Protein AF-0000000067928425 (afdb_homodimer)

Structure (mmCIF, N/CA/C/O backbone):
data_AF-0000000067928425-model_v1
#
loop_
_entity.id
_entity.type
_entity.pdbx_description
1 polymer 'Xylose isomerase domain protein TIM barrel'
#
loop_
_atom_site.group_PDB
_atom_site.id
_atom_site.type_symbol
_atom_site.label_atom_id
_atom_site.label_alt_id
_atom_site.label_comp_id
_atom_site.label_asym_id
_atom_site.label_entity_id
_atom_site.label_seq_id
_atom_site.pdbx_PDB_ins_code
_atom_site.Cartn_x
_atom_site.Cartn_y
_atom_site.Cartn_z
_atom_site.occupancy
_atom_site.B_iso_or_equiv
_atom_site.auth_seq_id
_atom_site.auth_comp_id
_atom_site.auth_asym_id
_atom_site.auth_atom_id
_atom_site.pdbx_PDB_model_num
ATOM 1 N N . MET A 1 1 ? -8.104 3.002 0.097 1 90.16 1 MET A N 1
ATOM 2 C CA . MET A 1 1 ? -8.669 2.317 -1.062 1 90.16 1 MET A CA 1
ATOM 3 C C . MET A 1 1 ? -7.613 1.465 -1.759 1 90.16 1 MET A C 1
ATOM 5 O O . MET A 1 1 ? -6.471 1.898 -1.926 1 90.16 1 MET A O 1
ATOM 9 N N . MET A 1 2 ? -8.044 0.299 -2.191 1 93.95 2 MET A N 1
ATOM 10 C CA . MET A 1 2 ? -7.147 -0.659 -2.833 1 93.95 2 MET A CA 1
ATOM 11 C C . MET A 1 2 ? -6.767 -0.194 -4.234 1 93.95 2 MET A C 1
ATOM 13 O O . MET A 1 2 ? -7.582 0.407 -4.936 1 93.95 2 MET A O 1
ATOM 17 N N . GLN A 1 3 ? -5.525 -0.507 -4.611 1 94.15 3 GLN A N 1
ATOM 18 C CA . GLN A 1 3 ? -5.036 -0.247 -5.961 1 94.15 3 GLN A CA 1
ATOM 19 C C . GLN A 1 3 ? -5.323 -1.426 -6.886 1 94.15 3 GLN A C 1
ATOM 21 O O . GLN A 1 3 ? -5.12 -2.582 -6.509 1 94.15 3 GLN A O 1
ATOM 26 N N . ALA A 1 4 ? -5.774 -1.086 -8.019 1 97.13 4 ALA A N 1
ATOM 27 C CA . ALA A 1 4 ? -5.998 -2.14 -9.005 1 97.13 4 ALA A CA 1
ATOM 28 C C . ALA A 1 4 ? -4.764 -2.343 -9.88 1 97.13 4 ALA A C 1
ATOM 30 O O . ALA A 1 4 ? -4.205 -1.38 -10.409 1 97.13 4 ALA A O 1
ATOM 31 N N . GLY A 1 5 ? -4.303 -3.525 -9.959 1 98.22 5 GLY A N 1
ATOM 32 C CA . GLY A 1 5 ? -3.18 -3.907 -10.801 1 98.22 5 GLY A CA 1
ATOM 33 C C . GLY A 1 5 ? -3.453 -5.145 -11.634 1 98.22 5 GLY A C 1
ATOM 34 O O . GLY A 1 5 ? -4.552 -5.702 -11.586 1 98.22 5 GLY A O 1
ATOM 35 N N . ILE A 1 6 ? -2.455 -5.503 -12.437 1 98.47 6 ILE A N 1
ATOM 36 C CA . ILE A 1 6 ? -2.637 -6.631 -13.344 1 98.47 6 ILE A CA 1
ATOM 37 C C . ILE A 1 6 ? -1.291 -7.301 -13.61 1 98.47 6 ILE A C 1
ATOM 39 O O . ILE A 1 6 ? -0.239 -6.675 -13.463 1 98.47 6 ILE A O 1
ATOM 43 N N . PHE A 1 7 ? -1.403 -8.548 -14.002 1 97.41 7 PHE A N 1
ATOM 44 C CA . PHE A 1 7 ? -0.237 -9.329 -14.398 1 97.41 7 PHE A CA 1
ATOM 45 C C . PHE A 1 7 ? 0.267 -8.893 -15.769 1 97.41 7 PHE A C 1
ATOM 47 O O . PHE A 1 7 ? -0.505 -8.827 -16.728 1 97.41 7 PHE A O 1
ATOM 54 N N . THR A 1 8 ? 1.579 -8.622 -15.877 1 97.36 8 THR A N 1
ATOM 55 C CA . THR A 1 8 ? 2.129 -8.161 -17.147 1 97.36 8 THR A CA 1
ATOM 56 C C . THR A 1 8 ? 2.146 -9.292 -18.171 1 97.36 8 THR A C 1
ATOM 58 O O . THR A 1 8 ? 2.179 -9.042 -19.378 1 97.36 8 THR A O 1
ATOM 61 N N . GLY A 1 9 ? 2.106 -10.513 -17.695 1 95.1 9 GLY A N 1
ATOM 62 C CA . GLY A 1 9 ? 2.228 -11.674 -18.563 1 95.1 9 GLY A CA 1
ATOM 63 C C . GLY A 1 9 ? 1.07 -11.817 -19.533 1 95.1 9 GLY A C 1
ATOM 64 O O . GLY A 1 9 ? 1.146 -12.593 -20.488 1 95.1 9 GLY A O 1
ATOM 65 N N . TYR A 1 10 ? 0.026 -11.063 -19.372 1 95.86 10 TYR A N 1
ATOM 66 C CA . TYR A 1 10 ? -1.134 -11.153 -20.252 1 95.86 10 TYR A CA 1
ATOM 67 C C . TYR A 1 10 ? -0.971 -10.242 -21.463 1 95.86 10 TYR A C 1
ATOM 69 O O . TYR A 1 10 ? -1.833 -10.212 -22.345 1 95.86 10 TYR A O 1
ATOM 77 N N . PHE A 1 11 ? 0.122 -9.518 -21.491 1 95.91 11 PHE A N 1
ATOM 78 C CA . PHE A 1 11 ? 0.451 -8.591 -22.568 1 95.91 11 PHE A CA 1
ATOM 79 C C . PHE A 1 11 ? 1.741 -9.006 -23.264 1 95.91 11 PHE A C 1
ATOM 81 O O . PHE A 1 11 ? 2.827 -8.559 -22.889 1 95.91 11 PHE A O 1
ATOM 88 N N . PRO A 1 12 ? 1.598 -9.82 -24.306 1 92.58 12 PRO A N 1
ATOM 89 C CA . PRO A 1 12 ? 2.769 -10.418 -24.951 1 92.58 12 PRO A CA 1
ATOM 90 C C . PRO A 1 12 ? 3.47 -9.456 -25.908 1 92.58 12 PRO A C 1
ATOM 92 O O . PRO A 1 12 ? 3.547 -9.722 -27.11 1 92.58 12 PRO A O 1
ATOM 95 N N . TYR A 1 13 ? 3.979 -8.395 -25.408 1 96.59 13 TYR A N 1
ATOM 96 C CA . TYR A 1 13 ? 4.624 -7.357 -26.204 1 96.59 13 TYR A CA 1
ATOM 97 C C . TYR A 1 13 ? 6.006 -7.027 -25.653 1 96.59 13 TYR A C 1
ATOM 99 O O . TYR A 1 13 ? 6.518 -7.733 -24.782 1 96.59 13 TYR A O 1
ATOM 107 N N . GLY A 1 14 ? 6.578 -6.082 -26.278 1 97.68 14 GLY A N 1
ATOM 108 C CA . GLY A 1 14 ? 7.791 -5.521 -25.704 1 97.68 14 GLY A CA 1
ATOM 109 C C . GLY A 1 14 ? 7.538 -4.726 -24.437 1 97.68 14 GLY A C 1
ATOM 110 O O . GLY A 1 14 ? 6.391 -4.418 -24.109 1 97.68 14 GLY A O 1
ATOM 111 N N . LEU A 1 15 ? 8.667 -4.478 -23.786 1 98.24 15 LEU A N 1
ATOM 112 C CA . LEU A 1 15 ? 8.639 -3.866 -22.462 1 98.24 15 LEU A CA 1
ATOM 113 C C . LEU A 1 15 ? 7.825 -2.577 -22.476 1 98.24 15 LEU A C 1
ATOM 115 O O . LEU A 1 15 ? 6.832 -2.457 -21.755 1 98.24 15 LEU A O 1
ATOM 119 N N . GLU A 1 16 ? 8.139 -1.606 -23.302 1 98.45 16 GLU A N 1
ATOM 120 C CA . GLU A 1 16 ? 7.49 -0.298 -23.317 1 98.45 16 GLU A CA 1
ATOM 121 C C . GLU A 1 16 ? 6.032 -0.41 -23.752 1 98.45 16 GLU A C 1
ATOM 123 O O . GLU A 1 16 ? 5.155 0.24 -23.178 1 98.45 16 GLU A O 1
ATOM 128 N N . GLU A 1 17 ? 5.75 -1.211 -24.765 1 98.56 17 GLU A N 1
ATOM 129 C CA . GLU A 1 17 ? 4.381 -1.399 -25.236 1 98.56 17 GLU A CA 1
ATOM 130 C C . GLU A 1 17 ? 3.5 -2.002 -24.146 1 98.56 17 GLU A C 1
ATOM 132 O O . GLU A 1 17 ? 2.35 -1.593 -23.973 1 98.56 17 GLU A O 1
ATOM 137 N N . THR A 1 18 ? 4.037 -2.945 -23.432 1 98.23 18 THR A N 1
ATOM 138 C CA . THR A 1 18 ? 3.313 -3.553 -22.321 1 98.23 18 THR A CA 1
ATOM 139 C C . THR A 1 18 ? 2.933 -2.501 -21.283 1 98.23 18 THR A C 1
ATOM 141 O O . THR A 1 18 ? 1.773 -2.413 -20.877 1 98.23 18 THR A O 1
ATOM 144 N N . ALA A 1 19 ? 3.896 -1.646 -20.899 1 98.45 19 ALA A N 1
ATOM 145 C CA . ALA A 1 19 ? 3.654 -0.608 -19.901 1 98.45 19 ALA A CA 1
ATOM 146 C C . ALA A 1 19 ? 2.596 0.381 -20.383 1 98.45 19 ALA A C 1
ATOM 148 O O . ALA A 1 19 ? 1.679 0.731 -19.636 1 98.45 19 ALA A O 1
ATOM 149 N N . LYS A 1 20 ? 2.687 0.758 -21.639 1 98.17 20 LYS A N 1
ATOM 150 C CA . LYS A 1 20 ? 1.758 1.726 -22.215 1 98.17 20 LYS A CA 1
ATOM 151 C C . LYS A 1 20 ? 0.337 1.173 -22.246 1 98.17 20 LYS A C 1
ATOM 153 O O . LYS A 1 20 ? -0.615 1.872 -21.893 1 98.17 20 LYS A O 1
ATOM 158 N N . LYS A 1 21 ? 0.227 -0.048 -22.638 1 98.01 21 LYS A N 1
ATOM 159 C CA . LYS A 1 21 ? -1.092 -0.663 -22.744 1 98.01 21 LYS A CA 1
ATOM 160 C C . LYS A 1 21 ? -1.748 -0.797 -21.372 1 98.01 21 LYS A C 1
ATOM 162 O O . LYS A 1 21 ? -2.924 -0.467 -21.206 1 98.01 21 LYS A O 1
ATOM 167 N N . ILE A 1 22 ? -0.995 -1.267 -20.456 1 98.19 22 ILE A N 1
ATOM 168 C CA . ILE A 1 22 ? -1.533 -1.471 -19.1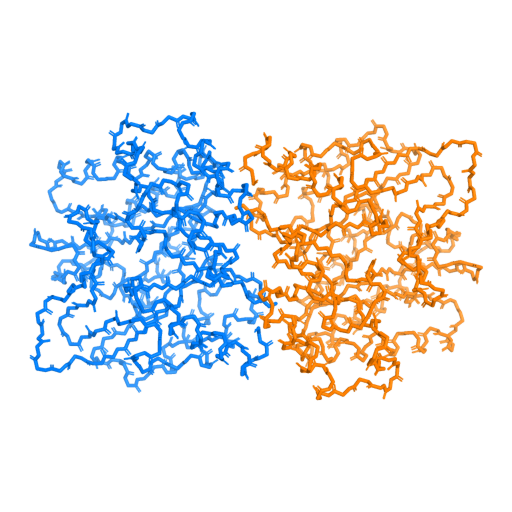15 1 98.19 22 ILE A CA 1
ATOM 169 C C . ILE A 1 22 ? -1.941 -0.129 -18.512 1 98.19 22 ILE A C 1
ATOM 171 O O . ILE A 1 22 ? -3.029 -0.001 -17.946 1 98.19 22 ILE A O 1
ATOM 175 N N . ARG A 1 23 ? -1.078 0.86 -18.652 1 97.2 23 ARG A N 1
ATOM 176 C CA . ARG A 1 23 ? -1.412 2.183 -18.133 1 97.2 23 ARG A CA 1
ATOM 177 C C . ARG A 1 23 ? -2.642 2.751 -18.833 1 97.2 23 ARG A C 1
ATOM 179 O O . ARG A 1 23 ? -3.488 3.384 -18.197 1 97.2 23 ARG A O 1
ATOM 186 N N . GLY A 1 24 ? -2.732 2.516 -20.125 1 96.51 24 GLY A N 1
ATOM 187 C CA . GLY A 1 24 ? -3.869 2.982 -20.903 1 96.51 24 GLY A CA 1
ATOM 188 C C . GLY A 1 24 ? -5.187 2.378 -20.454 1 96.51 24 GLY A C 1
ATOM 189 O O . GLY A 1 24 ? -6.253 2.942 -20.71 1 96.51 24 GLY A O 1
ATOM 190 N N . LEU A 1 25 ? -5.088 1.279 -19.745 1 97.12 25 LEU A N 1
ATOM 191 C CA . LEU A 1 25 ? -6.283 0.592 -19.267 1 97.12 25 LEU A CA 1
ATOM 192 C C . LEU A 1 25 ? -6.634 1.033 -17.851 1 97.12 25 LEU A C 1
ATOM 194 O O . LEU A 1 25 ? -7.595 0.533 -17.26 1 97.12 25 LEU A O 1
ATOM 198 N N . GLY A 1 26 ? -5.877 1.955 -17.325 1 95.64 26 GLY A N 1
ATOM 199 C CA . GLY A 1 26 ? -6.24 2.609 -16.078 1 95.64 26 GLY A CA 1
ATOM 200 C C . GLY A 1 26 ? -5.725 1.882 -14.851 1 95.64 26 GLY A C 1
ATOM 201 O O . GLY A 1 26 ? -6.228 2.087 -13.744 1 95.64 26 GLY A O 1
ATOM 202 N N . PHE A 1 27 ? -4.738 1.015 -15.005 1 97.91 27 PHE A N 1
ATOM 203 C CA . PHE A 1 27 ? -4.177 0.311 -13.858 1 97.91 27 PHE A CA 1
ATOM 204 C C . PHE A 1 27 ? -3.141 1.174 -13.147 1 97.91 27 PHE A C 1
ATOM 206 O O . PHE A 1 27 ? -2.495 2.018 -13.771 1 97.91 27 PHE A O 1
ATOM 213 N N . ASN A 1 28 ? -2.955 0.893 -11.891 1 97.04 28 ASN A N 1
ATOM 214 C CA . ASN A 1 28 ? -2.071 1.697 -11.054 1 97.04 28 ASN A CA 1
ATOM 215 C C . ASN A 1 28 ? -0.764 0.968 -10.757 1 97.04 28 ASN A C 1
ATOM 217 O O . ASN A 1 28 ? 0.209 1.584 -10.319 1 97.04 28 ASN A O 1
ATOM 221 N N . THR A 1 29 ? -0.749 -0.326 -10.953 1 97.95 29 THR A N 1
ATOM 222 C CA . THR A 1 29 ? 0.426 -1.124 -10.618 1 97.95 29 THR A CA 1
ATOM 223 C C . THR A 1 29 ? 0.415 -2.447 -11.377 1 97.95 29 THR A C 1
ATOM 225 O O . THR A 1 29 ? -0.541 -2.751 -12.093 1 97.95 29 THR A O 1
ATOM 228 N N . VAL A 1 30 ? 1.59 -3.179 -11.245 1 98.53 30 VAL A N 1
ATOM 229 C CA . VAL A 1 30 ? 1.657 -4.445 -11.967 1 98.53 30 VAL A CA 1
ATOM 230 C C . VAL A 1 30 ? 2.361 -5.494 -11.109 1 98.53 30 VAL A C 1
ATOM 232 O O . VAL A 1 30 ? 3.212 -5.159 -10.282 1 98.53 30 VAL A O 1
ATOM 235 N N . GLN A 1 31 ? 1.938 -6.687 -11.224 1 98.57 31 GLN A N 1
ATOM 236 C CA . GLN A 1 31 ? 2.802 -7.83 -10.951 1 98.57 31 GLN A CA 1
ATOM 237 C C . GLN A 1 31 ? 3.663 -8.171 -12.164 1 98.57 31 GLN A C 1
ATOM 239 O O . GLN A 1 31 ? 3.14 -8.506 -13.229 1 98.57 31 GLN A O 1
ATOM 244 N N . LEU A 1 32 ? 4.909 -8.163 -11.991 1 98.5 32 LEU A N 1
ATOM 2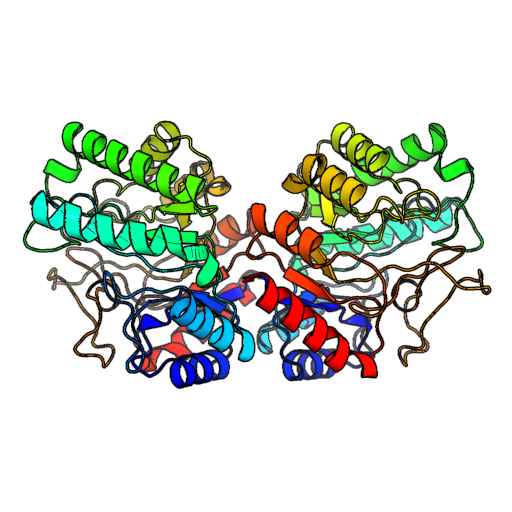45 C CA . LEU A 1 32 ? 5.856 -8.235 -13.098 1 98.5 32 LEU A CA 1
ATOM 246 C C . LEU A 1 32 ? 6.162 -9.685 -13.458 1 98.5 32 LEU A C 1
ATOM 248 O O . LEU A 1 32 ? 6.619 -10.456 -12.611 1 98.5 32 LEU A O 1
ATOM 252 N N . ASP A 1 33 ? 5.885 -10.004 -14.615 1 96.94 33 ASP A N 1
ATOM 253 C CA . ASP A 1 33 ? 6.413 -11.218 -15.229 1 96.94 33 ASP A CA 1
ATOM 254 C C . ASP A 1 33 ? 7.664 -10.918 -16.052 1 96.94 33 ASP A C 1
ATOM 256 O O . ASP A 1 33 ? 7.735 -9.892 -16.731 1 96.94 33 ASP A O 1
ATOM 260 N N . LEU A 1 34 ? 8.64 -11.743 -15.997 1 96.92 34 LEU A N 1
ATOM 261 C CA . LEU A 1 34 ? 9.923 -11.487 -16.643 1 96.92 34 LEU A CA 1
ATOM 262 C C . LEU A 1 34 ? 9.934 -12.036 -18.065 1 96.92 34 LEU A C 1
ATOM 264 O O . LEU A 1 34 ? 10.887 -12.707 -18.468 1 96.92 34 LEU A O 1
ATOM 268 N N . HIS A 1 35 ? 8.865 -11.849 -18.718 1 95.05 35 HIS A N 1
ATOM 269 C CA . HIS A 1 35 ? 8.729 -12.3 -20.098 1 95.05 35 HIS A CA 1
ATOM 270 C C . HIS A 1 35 ? 8.293 -11.158 -21.01 1 95.05 35 HIS A C 1
ATOM 272 O O . HIS A 1 35 ? 7.13 -10.75 -20.989 1 95.05 35 HIS A O 1
ATOM 278 N N . PHE A 1 36 ? 9.257 -10.648 -21.794 1 96.25 36 PHE A N 1
ATOM 279 C CA . PHE A 1 36 ? 9.048 -9.603 -22.788 1 96.25 36 PHE A CA 1
ATOM 280 C C . PHE A 1 36 ? 9.705 -9.975 -24.112 1 96.25 36 PHE A C 1
ATOM 282 O O . PHE A 1 36 ? 10.709 -10.69 -24.133 1 96.25 36 PHE A O 1
ATOM 289 N N . LYS A 1 37 ? 9.223 -9.484 -25.222 1 96.09 37 LYS A N 1
ATOM 290 C CA . LYS A 1 37 ? 9.7 -9.877 -26.545 1 96.09 37 LYS A CA 1
ATOM 291 C C . LYS A 1 37 ? 11.064 -9.261 -26.843 1 96.09 37 LYS A C 1
ATOM 293 O O . LYS A 1 37 ? 11.806 -9.763 -27.69 1 96.09 37 LYS A O 1
ATOM 298 N N . ASP A 1 38 ? 11.424 -8.205 -26.212 1 97.8 38 ASP A N 1
ATOM 299 C CA . ASP A 1 38 ? 12.587 -7.431 -26.635 1 97.8 38 ASP A CA 1
A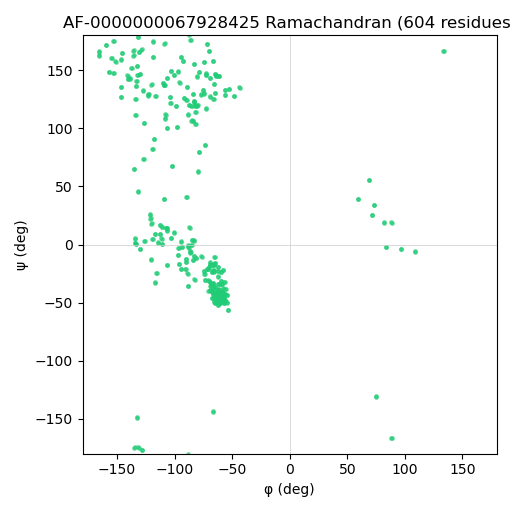TOM 300 C C . ASP A 1 38 ? 13.67 -7.434 -25.558 1 97.8 38 ASP A C 1
ATOM 302 O O . ASP A 1 38 ? 14.637 -6.674 -25.641 1 97.8 38 ASP A O 1
ATOM 306 N N . ILE A 1 39 ? 13.534 -8.256 -24.48 1 97.51 39 ILE A N 1
ATOM 307 C CA . ILE A 1 39 ? 14.556 -8.355 -23.443 1 97.51 39 ILE A CA 1
ATOM 308 C C . ILE A 1 39 ? 14.6 -9.781 -22.898 1 97.51 39 ILE A C 1
ATOM 310 O O . ILE A 1 39 ? 13.564 -10.35 -22.546 1 97.51 39 ILE A O 1
ATOM 314 N N . ASP A 1 40 ? 15.749 -10.387 -22.895 1 97.73 40 ASP A N 1
ATOM 315 C CA . ASP A 1 40 ? 15.941 -11.749 -22.407 1 97.73 40 ASP A CA 1
ATOM 316 C C . ASP A 1 40 ? 16.237 -11.759 -20.909 1 97.73 40 ASP A C 1
ATOM 318 O O . ASP A 1 40 ? 17.305 -11.32 -20.479 1 97.73 40 ASP A O 1
ATOM 322 N N . LEU A 1 41 ? 15.342 -12.266 -20.103 1 97.71 41 LEU A N 1
ATOM 323 C CA . LEU A 1 41 ? 15.475 -12.345 -18.653 1 97.71 41 LEU A CA 1
ATOM 324 C C . LEU A 1 41 ? 15.379 -13.79 -18.176 1 97.71 41 LEU A C 1
ATOM 326 O O . LEU A 1 41 ? 14.94 -14.051 -17.054 1 97.71 41 LEU A O 1
ATOM 330 N N . SER A 1 42 ? 15.738 -14.723 -19.082 1 96.53 42 SER A N 1
ATOM 331 C CA . SER A 1 42 ? 15.767 -16.137 -18.724 1 96.53 42 SER A CA 1
ATOM 332 C C . SER A 1 42 ? 16.936 -16.449 -17.795 1 96.53 42 SER A C 1
ATOM 334 O O . SER A 1 42 ? 17.744 -15.569 -17.49 1 96.53 42 SER A O 1
ATOM 336 N N . ALA A 1 43 ? 17 -17.653 -17.275 1 96.97 43 ALA A N 1
ATOM 337 C CA . ALA A 1 43 ? 18.012 -18.081 -16.312 1 96.97 43 ALA A CA 1
ATOM 338 C C . ALA A 1 43 ? 19.412 -17.692 -16.779 1 96.97 43 ALA A C 1
ATOM 340 O O . ALA A 1 43 ? 19.798 -17.982 -17.914 1 96.97 43 ALA A O 1
ATOM 341 N N . GLY A 1 44 ? 20.077 -17.08 -15.97 1 97.87 44 GLY A N 1
ATOM 342 C CA . GLY A 1 44 ? 21.447 -16.686 -16.258 1 97.87 44 GLY A CA 1
ATOM 343 C C . GLY A 1 44 ? 21.543 -15.391 -17.042 1 97.87 44 GLY A C 1
ATOM 344 O O . GLY A 1 44 ? 22.639 -14.868 -17.255 1 97.87 44 GLY A O 1
ATOM 345 N N . GLN A 1 45 ? 20.429 -14.836 -17.387 1 98.25 45 GLN A N 1
ATOM 346 C CA . GLN A 1 45 ? 20.453 -13.676 -18.271 1 98.25 45 GLN A CA 1
ATOM 347 C C . GLN A 1 45 ? 20.023 -12.412 -17.531 1 98.25 45 GLN A C 1
ATOM 349 O O . GLN A 1 45 ? 20.014 -11.322 -18.108 1 98.25 45 GLN A O 1
ATOM 354 N N . ILE A 1 46 ? 19.723 -12.521 -16.296 1 98.4 46 ILE A N 1
ATOM 355 C CA . ILE A 1 46 ? 19.326 -11.347 -15.527 1 98.4 46 ILE A CA 1
ATOM 356 C C . ILE A 1 46 ? 20.567 -10.563 -15.106 1 98.4 46 ILE A C 1
ATOM 358 O O . ILE A 1 46 ? 21.457 -11.104 -14.446 1 98.4 46 ILE A O 1
ATOM 362 N N . THR A 1 47 ? 20.629 -9.361 -15.536 1 98.29 47 THR A N 1
ATOM 363 C CA . THR A 1 47 ? 21.664 -8.437 -15.087 1 98.29 47 THR A CA 1
ATOM 364 C C . THR A 1 47 ? 21.046 -7.231 -14.387 1 98.29 47 THR A C 1
ATOM 366 O O . THR A 1 47 ? 19.864 -6.935 -14.576 1 98.29 47 THR A O 1
ATOM 369 N N . LYS A 1 48 ? 21.868 -6.566 -13.648 1 97.37 48 LYS A N 1
ATOM 370 C CA . LYS A 1 48 ? 21.415 -5.356 -12.967 1 97.37 48 LYS A CA 1
ATOM 371 C C . LYS A 1 48 ? 20.897 -4.325 -13.966 1 97.37 48 LYS A C 1
ATOM 373 O O . LYS A 1 48 ? 19.864 -3.693 -13.735 1 97.37 48 LYS A O 1
ATOM 378 N N . ASP A 1 49 ? 21.575 -4.185 -15.059 1 98.02 49 ASP A N 1
ATOM 379 C CA . ASP A 1 49 ? 21.204 -3.192 -16.062 1 98.02 49 ASP A CA 1
ATOM 380 C C . ASP A 1 49 ? 19.855 -3.527 -16.695 1 98.02 49 ASP A C 1
ATOM 382 O O . ASP A 1 49 ? 19.029 -2.639 -16.914 1 98.02 49 ASP A O 1
ATOM 386 N N . LYS A 1 50 ? 19.656 -4.766 -17.042 1 98.53 50 LYS A N 1
ATOM 387 C CA . LYS A 1 50 ? 18.376 -5.178 -17.61 1 98.53 50 LYS A CA 1
ATOM 388 C C . LYS A 1 50 ? 17.24 -4.97 -16.612 1 98.53 50 LYS A C 1
ATOM 390 O O . LYS A 1 50 ? 16.174 -4.467 -16.972 1 98.53 50 LYS A O 1
ATOM 395 N N . ALA A 1 51 ? 17.483 -5.382 -15.373 1 98.39 51 ALA A N 1
ATOM 396 C CA . ALA A 1 51 ? 16.476 -5.206 -14.329 1 98.39 51 ALA A CA 1
ATOM 397 C C . ALA A 1 51 ? 16.122 -3.732 -14.152 1 98.39 51 ALA A C 1
ATOM 399 O O . ALA A 1 51 ? 14.944 -3.377 -14.064 1 98.39 51 ALA A O 1
ATOM 400 N N . LYS A 1 52 ? 17.119 -2.916 -14.126 1 97.49 52 LYS A N 1
ATOM 401 C CA . LYS A 1 52 ? 16.919 -1.476 -13.995 1 97.49 52 LYS A CA 1
ATOM 402 C C . LYS A 1 52 ? 16.106 -0.925 -15.163 1 97.49 52 LYS A C 1
ATOM 404 O O . LYS A 1 52 ? 15.22 -0.09 -14.97 1 97.49 52 LYS A O 1
ATOM 409 N N . LYS A 1 53 ? 16.413 -1.365 -16.326 1 98.26 53 LYS A N 1
ATOM 410 C CA . LYS A 1 53 ? 15.669 -0.933 -17.506 1 98.26 53 LYS A CA 1
ATOM 411 C C . LYS A 1 53 ? 14.188 -1.277 -17.378 1 98.26 53 LYS A C 1
ATOM 413 O O . LYS A 1 53 ? 13.325 -0.445 -17.667 1 98.26 53 LYS A O 1
ATOM 418 N N . VAL A 1 54 ? 13.911 -2.469 -16.961 1 98.62 54 VAL A N 1
ATOM 419 C CA . VAL A 1 54 ? 12.531 -2.91 -16.784 1 98.62 54 VAL A CA 1
ATOM 420 C C . VAL A 1 54 ? 11.844 -2.047 -15.728 1 98.62 54 VAL A C 1
ATOM 422 O O . VAL A 1 54 ? 10.783 -1.471 -15.982 1 98.62 54 VAL A O 1
ATOM 425 N N . ARG A 1 55 ? 12.437 -1.924 -14.59 1 98.11 55 ARG A N 1
ATOM 426 C CA . ARG A 1 55 ? 11.906 -1.144 -13.477 1 98.11 55 ARG A CA 1
ATOM 427 C C . ARG A 1 55 ? 11.607 0.288 -13.906 1 98.11 55 ARG A C 1
ATOM 429 O O . ARG A 1 55 ? 10.503 0.791 -13.685 1 98.11 55 ARG A O 1
ATOM 436 N N . ASP A 1 56 ? 12.58 0.904 -14.537 1 97.65 56 ASP A N 1
ATOM 437 C CA . ASP A 1 56 ? 12.478 2.318 -14.884 1 97.65 56 ASP A CA 1
ATOM 438 C C . ASP A 1 56 ? 11.408 2.546 -15.95 1 97.65 56 ASP A C 1
ATOM 440 O O . ASP A 1 56 ? 10.742 3.583 -15.956 1 97.65 56 ASP A O 1
ATOM 444 N N . THR A 1 57 ? 11.258 1.611 -16.841 1 98.21 57 THR A N 1
ATOM 445 C CA . THR A 1 57 ? 10.202 1.719 -17.842 1 98.21 57 THR A CA 1
ATOM 446 C C . THR A 1 57 ? 8.829 1.766 -17.178 1 98.21 57 THR A C 1
ATOM 448 O O . THR A 1 57 ? 8.006 2.624 -17.502 1 98.21 57 THR A O 1
ATOM 451 N N . PHE A 1 58 ? 8.623 0.931 -16.268 1 98.07 58 PHE A N 1
ATOM 452 C CA . PHE A 1 58 ? 7.333 0.919 -15.588 1 98.07 58 PHE A CA 1
ATOM 453 C C . PHE A 1 58 ? 7.166 2.163 -14.723 1 98.07 58 PHE A C 1
ATOM 455 O O . PHE A 1 58 ? 6.082 2.748 -14.671 1 98.07 58 PHE A O 1
ATOM 462 N N . ARG A 1 59 ? 8.216 2.586 -14.061 1 96.15 59 ARG A N 1
ATOM 463 C CA . ARG A 1 59 ? 8.166 3.819 -13.281 1 96.15 59 ARG A CA 1
ATOM 464 C C . ARG A 1 59 ? 7.822 5.012 -14.166 1 96.15 59 ARG A C 1
ATOM 466 O O . ARG A 1 59 ? 6.995 5.848 -13.796 1 96.15 59 ARG A O 1
ATOM 473 N N . ASP A 1 60 ? 8.397 5.064 -15.329 1 95.72 60 ASP A N 1
ATOM 474 C CA . ASP A 1 60 ? 8.203 6.175 -16.256 1 95.72 60 ASP A CA 1
ATOM 475 C C . ASP A 1 60 ? 6.758 6.237 -16.744 1 95.72 60 ASP A C 1
ATOM 477 O O . ASP A 1 60 ? 6.31 7.271 -17.245 1 95.72 60 ASP A O 1
ATOM 481 N N . HIS A 1 61 ? 6.052 5.218 -16.593 1 96.79 61 HIS A N 1
ATOM 482 C CA . HIS A 1 61 ? 4.651 5.193 -16.998 1 96.79 61 HIS A CA 1
ATOM 483 C C . HIS A 1 61 ? 3.727 5.233 -15.786 1 96.79 61 HIS A C 1
ATOM 485 O O . HIS A 1 61 ? 2.545 4.895 -15.889 1 96.79 61 HIS A O 1
ATOM 491 N N . ASN A 1 62 ? 4.255 5.553 -14.671 1 96.04 62 ASN A N 1
ATOM 492 C CA . ASN A 1 62 ? 3.493 5.648 -13.431 1 96.04 62 ASN A CA 1
ATOM 493 C C . ASN A 1 62 ? 2.816 4.325 -13.086 1 96.04 62 ASN A C 1
ATOM 495 O O . ASN A 1 62 ? 1.641 4.301 -12.715 1 96.04 62 ASN A O 1
ATOM 499 N N . LEU A 1 63 ? 3.519 3.265 -13.324 1 96.92 63 LEU A N 1
ATOM 500 C CA . LEU A 1 63 ? 3.055 1.904 -13.076 1 96.92 63 LEU A CA 1
ATOM 501 C C . LEU A 1 63 ? 4.056 1.136 -12.219 1 96.92 63 LEU A C 1
ATOM 503 O O . LEU A 1 63 ? 4.689 0.191 -12.694 1 96.92 63 LEU A O 1
ATOM 507 N N . PRO A 1 64 ? 4.098 1.452 -10.972 1 96.72 64 PRO A N 1
ATOM 508 C CA . PRO A 1 64 ? 5.088 0.772 -10.133 1 96.72 64 PRO A CA 1
ATOM 509 C C . PRO A 1 64 ? 4.87 -0.738 -10.07 1 96.72 64 PRO A C 1
ATOM 511 O O . PRO A 1 64 ? 3.726 -1.202 -10.086 1 96.72 64 PRO A O 1
ATOM 514 N N . VAL A 1 65 ? 5.978 -1.458 -10.001 1 98.36 65 VAL A N 1
ATOM 515 C CA . VAL A 1 65 ? 5.977 -2.907 -9.832 1 98.36 65 VAL A CA 1
ATOM 516 C C . VAL A 1 65 ? 5.767 -3.256 -8.36 1 98.36 65 VAL A C 1
ATOM 518 O O . VAL A 1 65 ? 6.589 -2.907 -7.51 1 98.36 65 VAL A O 1
ATOM 521 N N . CYS A 1 66 ? 4.691 -3.969 -8.079 1 98.03 66 CYS A N 1
ATOM 522 C CA . CYS A 1 66 ? 4.42 -4.236 -6.671 1 98.03 66 CYS A CA 1
ATOM 523 C C . CYS A 1 66 ? 4.997 -5.582 -6.249 1 98.03 66 CYS A C 1
ATOM 525 O O . CYS A 1 66 ? 5.205 -5.827 -5.06 1 98.03 66 CYS A O 1
ATOM 527 N N . CYS A 1 67 ? 5.246 -6.461 -7.16 1 98.45 67 CYS A N 1
ATOM 528 C CA . CYS A 1 67 ? 5.856 -7.762 -6.909 1 98.45 67 CYS A CA 1
ATOM 529 C C . CYS A 1 67 ? 6.334 -8.401 -8.207 1 98.45 67 CYS A C 1
ATOM 531 O O . CYS A 1 67 ? 5.975 -7.948 -9.296 1 98.45 67 CYS A O 1
ATOM 533 N N . VAL A 1 68 ? 7.164 -9.448 -8.058 1 98.7 68 VAL A N 1
ATOM 534 C CA . VAL A 1 68 ? 7.751 -10.14 -9.201 1 98.7 68 VAL A CA 1
ATOM 535 C C . VAL A 1 68 ? 7.33 -11.608 -9.189 1 98.7 68 VAL A C 1
ATOM 537 O O . VAL A 1 68 ? 7.347 -12.256 -8.14 1 98.7 68 VAL A O 1
ATOM 540 N N . SER A 1 69 ? 6.998 -12.104 -10.358 1 97.73 69 SER A N 1
ATOM 541 C CA . SER A 1 69 ? 6.582 -13.496 -10.492 1 97.73 69 SER A CA 1
ATOM 542 C C . SER A 1 69 ? 7.785 -14.423 -10.622 1 97.73 69 SER A C 1
ATOM 544 O O . SER A 1 69 ? 8.696 -14.159 -11.41 1 97.73 69 SER A O 1
ATOM 546 N N . GLY A 1 70 ? 7.799 -15.428 -9.846 1 97.61 70 GLY A N 1
ATOM 547 C CA . GLY A 1 70 ? 8.753 -16.518 -9.976 1 97.61 70 GLY A CA 1
ATOM 548 C C . GLY A 1 70 ? 8.105 -17.888 -9.923 1 97.61 70 GLY A C 1
ATOM 549 O O . GLY A 1 70 ? 8.555 -18.765 -9.182 1 97.61 70 GLY A O 1
ATOM 550 N N . TYR A 1 71 ? 7.031 -18.081 -10.631 1 96.66 71 TYR A N 1
ATOM 551 C CA . TYR A 1 71 ? 6.238 -19.304 -10.575 1 96.66 71 TYR A CA 1
ATOM 552 C C . TYR A 1 71 ? 7.022 -20.488 -11.13 1 96.66 71 TYR A C 1
ATOM 554 O O . TYR A 1 71 ? 7.502 -20.446 -12.265 1 96.66 71 TYR A O 1
ATOM 562 N N . THR A 1 72 ? 7.113 -21.465 -10.355 1 96.15 72 THR A N 1
ATOM 563 C CA . THR A 1 72 ? 7.759 -22.715 -10.738 1 96.15 72 THR A CA 1
ATOM 564 C C . THR A 1 72 ? 7.414 -23.826 -9.751 1 96.15 72 THR A C 1
ATOM 566 O O . THR A 1 72 ? 6.887 -23.561 -8.668 1 96.15 72 THR A O 1
ATOM 569 N N . ASN A 1 73 ? 7.627 -25.032 -10.161 1 97.33 73 ASN A N 1
ATOM 570 C CA . ASN A 1 73 ? 7.477 -26.164 -9.253 1 97.33 73 ASN A CA 1
ATOM 571 C C . ASN A 1 73 ? 8.717 -26.353 -8.383 1 97.33 73 ASN A C 1
ATOM 573 O O . ASN A 1 73 ? 9.684 -26.989 -8.803 1 97.33 73 ASN A O 1
ATOM 577 N N . ILE A 1 74 ? 8.636 -25.964 -7.149 1 97.98 74 ILE A N 1
ATOM 578 C CA . ILE A 1 74 ? 9.833 -25.91 -6.318 1 97.98 74 ILE A CA 1
ATOM 579 C C . ILE A 1 74 ? 10.085 -27.277 -5.686 1 97.98 74 ILE A C 1
ATOM 581 O O . ILE A 1 74 ? 11.131 -27.501 -5.073 1 97.98 74 ILE A O 1
ATOM 585 N N . ILE A 1 75 ? 9.144 -28.245 -5.87 1 97.9 75 ILE A N 1
ATOM 586 C CA . ILE A 1 75 ? 9.311 -29.576 -5.294 1 97.9 75 ILE A CA 1
ATOM 587 C C . ILE A 1 75 ? 9.307 -30.623 -6.406 1 97.9 75 ILE A C 1
ATOM 589 O O . ILE A 1 75 ? 8.911 -31.769 -6.186 1 97.9 75 ILE A O 1
ATOM 593 N N . HIS A 1 76 ? 9.608 -30.223 -7.585 1 97.09 76 HIS A N 1
ATOM 594 C CA . HIS A 1 76 ? 9.669 -31.167 -8.695 1 97.09 76 HIS A CA 1
ATOM 595 C C . HIS A 1 76 ? 10.394 -32.447 -8.291 1 97.09 76 HIS A C 1
ATOM 597 O O . HIS A 1 76 ? 11.455 -32.393 -7.664 1 97.09 76 HIS A O 1
ATOM 603 N N . PRO A 1 77 ? 9.869 -33.556 -8.64 1 96.08 77 PRO A N 1
ATOM 604 C CA . PRO A 1 77 ? 10.427 -34.813 -8.135 1 96.08 77 PRO A CA 1
ATOM 605 C C . PRO A 1 77 ? 11.787 -35.142 -8.746 1 96.08 77 PRO A C 1
ATOM 607 O O . PRO A 1 77 ? 12.58 -35.867 -8.141 1 96.08 77 PRO A O 1
ATOM 610 N N . ASP A 1 78 ? 11.993 -34.718 -9.977 1 96.46 78 ASP A N 1
ATOM 611 C CA . ASP A 1 78 ? 13.329 -34.841 -10.552 1 96.46 78 ASP A CA 1
ATOM 612 C C . ASP A 1 78 ? 14.29 -33.829 -9.932 1 96.46 78 ASP A C 1
ATOM 614 O O . ASP A 1 78 ? 14.138 -32.621 -10.128 1 96.46 78 ASP A O 1
ATOM 618 N N . LYS A 1 79 ? 15.271 -34.312 -9.288 1 96.16 79 LYS A N 1
ATOM 619 C CA . LYS A 1 79 ? 16.165 -33.467 -8.502 1 96.16 79 LYS A CA 1
ATOM 620 C C . LYS A 1 79 ? 16.906 -32.473 -9.391 1 96.16 79 LYS A C 1
ATOM 622 O O . LYS A 1 79 ? 17.085 -31.311 -9.019 1 96.16 79 LYS A O 1
ATOM 627 N N . ALA A 1 80 ? 17.364 -32.939 -10.505 1 97.58 80 ALA A N 1
ATOM 628 C CA . ALA A 1 80 ? 18.091 -32.057 -11.413 1 97.58 80 ALA A CA 1
ATOM 629 C C . ALA A 1 80 ? 17.188 -30.943 -11.935 1 97.58 80 ALA A C 1
ATOM 631 O O . ALA A 1 80 ? 17.6 -29.782 -12.006 1 97.58 80 ALA A O 1
ATOM 632 N N . GLU A 1 81 ? 16.013 -31.335 -12.313 1 96.94 81 GLU A N 1
ATOM 633 C CA . GLU A 1 81 ? 15.037 -30.351 -12.77 1 96.94 81 GLU A CA 1
ATOM 634 C C . GLU A 1 81 ? 14.674 -29.374 -11.655 1 96.94 81 GLU A C 1
ATOM 636 O O . GLU A 1 81 ? 14.592 -28.165 -11.884 1 96.94 81 GLU A O 1
ATOM 641 N N . ARG A 1 82 ? 14.529 -29.876 -10.48 1 97.44 82 ARG A N 1
ATOM 642 C CA . ARG A 1 82 ? 14.223 -29.038 -9.326 1 97.44 82 ARG A CA 1
ATOM 643 C C . ARG A 1 82 ? 15.329 -28.015 -9.083 1 97.44 82 ARG A C 1
ATOM 645 O O . ARG A 1 82 ? 15.051 -26.839 -8.839 1 97.44 82 ARG A O 1
ATOM 652 N N . GLU A 1 83 ? 16.529 -28.467 -9.145 1 97.8 83 GLU A N 1
ATOM 653 C CA . GLU A 1 83 ? 17.666 -27.58 -8.918 1 97.8 83 GLU A CA 1
ATOM 654 C C . GLU A 1 83 ? 17.701 -26.455 -9.949 1 97.8 83 GLU A C 1
ATOM 656 O O . GLU A 1 83 ? 17.99 -25.305 -9.611 1 97.8 83 GLU A O 1
ATOM 661 N N . LYS A 1 84 ? 17.415 -26.845 -11.116 1 97.95 84 LYS A N 1
ATOM 662 C CA . LYS A 1 84 ? 17.374 -25.846 -12.179 1 97.95 84 LYS A CA 1
ATOM 663 C C . LYS A 1 84 ? 16.278 -24.816 -11.924 1 97.95 84 LYS A C 1
ATOM 665 O O . LYS A 1 84 ? 16.524 -23.61 -11.992 1 97.95 84 LYS A O 1
ATOM 670 N N . ARG A 1 85 ? 15.136 -25.237 -11.617 1 97.36 85 ARG A N 1
ATOM 671 C CA . ARG A 1 85 ? 13.977 -24.379 -11.397 1 97.36 85 ARG A CA 1
ATOM 672 C C . ARG A 1 85 ? 14.176 -23.492 -10.173 1 97.36 85 ARG A C 1
ATOM 674 O O . ARG A 1 85 ? 13.988 -22.276 -10.243 1 97.36 85 ARG A O 1
ATOM 681 N N . VAL A 1 86 ? 14.568 -24.101 -9.118 1 98.55 86 VAL A N 1
ATOM 682 C CA . VAL A 1 86 ? 14.784 -23.37 -7.874 1 98.55 86 VAL A CA 1
ATOM 683 C C . VAL A 1 86 ? 15.96 -22.41 -8.036 1 98.55 86 VAL A C 1
ATOM 685 O O . VAL A 1 86 ? 15.95 -21.307 -7.484 1 98.55 86 VAL A O 1
ATOM 688 N N . GLY A 1 87 ? 16.956 -22.86 -8.784 1 98.63 87 GLY A N 1
ATOM 689 C CA . GLY A 1 87 ? 18.073 -21.977 -9.078 1 98.63 87 GLY A CA 1
ATOM 690 C C . GLY A 1 87 ? 17.654 -20.693 -9.769 1 98.63 87 GLY A C 1
ATOM 691 O O . GLY A 1 87 ? 18.099 -19.606 -9.394 1 98.63 87 GLY A O 1
ATOM 692 N N . TYR A 1 88 ? 16.825 -20.813 -10.741 1 98.47 88 TYR A N 1
ATOM 693 C CA . TYR A 1 88 ? 16.33 -19.628 -11.433 1 98.47 88 TYR A CA 1
ATOM 694 C C . TYR A 1 88 ? 15.48 -18.77 -10.504 1 98.47 88 TYR A C 1
ATOM 696 O O . TYR A 1 88 ? 15.6 -17.543 -10.5 1 98.47 88 TYR A O 1
ATOM 704 N N . LEU A 1 89 ? 14.631 -19.406 -9.724 1 98.69 89 LEU A N 1
ATOM 705 C CA . LEU A 1 89 ? 13.827 -18.669 -8.755 1 98.69 89 LEU A CA 1
ATOM 706 C C . LEU A 1 89 ? 14.716 -17.873 -7.805 1 98.69 89 LEU A C 1
ATOM 708 O O . LEU A 1 89 ? 14.442 -16.703 -7.526 1 98.69 89 LEU A O 1
ATOM 712 N N . LYS A 1 90 ? 15.785 -18.474 -7.342 1 98.86 90 LYS A N 1
ATOM 713 C CA . LYS A 1 90 ? 16.722 -17.779 -6.465 1 98.86 90 LYS A CA 1
ATOM 714 C C . LYS A 1 90 ? 17.402 -16.622 -7.192 1 98.86 90 LYS A C 1
ATOM 716 O O . LYS A 1 90 ? 17.682 -15.583 -6.591 1 98.86 90 LYS A O 1
ATOM 721 N N . GLU A 1 91 ? 17.679 -16.818 -8.451 1 98.8 91 GLU A N 1
ATOM 722 C CA . GLU A 1 91 ? 18.225 -15.715 -9.236 1 98.8 91 GLU A CA 1
ATOM 723 C C . GLU A 1 91 ? 17.258 -14.535 -9.278 1 98.8 91 GLU A C 1
ATOM 725 O O . GLU A 1 91 ? 17.669 -13.383 -9.124 1 98.8 91 GLU A O 1
ATOM 730 N N . ILE A 1 92 ? 16.001 -14.795 -9.461 1 98.78 92 ILE A N 1
ATOM 731 C CA . ILE A 1 92 ? 14.98 -13.753 -9.45 1 98.78 92 ILE A CA 1
ATOM 732 C C . ILE A 1 92 ? 14.953 -13.073 -8.083 1 98.78 92 ILE A C 1
ATOM 734 O O . ILE A 1 92 ? 14.953 -11.843 -7.995 1 98.78 92 ILE A O 1
ATOM 738 N N . ILE A 1 93 ? 14.995 -13.88 -7.033 1 98.8 93 ILE A N 1
ATOM 739 C CA . ILE A 1 93 ? 14.957 -13.365 -5.669 1 98.8 93 ILE A CA 1
ATOM 740 C C . ILE A 1 93 ? 16.153 -12.447 -5.43 1 98.8 93 ILE A C 1
ATOM 742 O O . ILE A 1 93 ? 16 -11.343 -4.903 1 98.8 93 ILE A O 1
ATOM 746 N N . ARG A 1 94 ? 17.296 -12.815 -5.886 1 98.28 94 ARG A N 1
ATOM 747 C CA . ARG A 1 94 ? 18.523 -12.052 -5.679 1 98.28 94 ARG A CA 1
ATOM 748 C C . ARG A 1 94 ? 18.457 -10.706 -6.392 1 98.28 94 ARG A C 1
ATOM 750 O O . ARG A 1 94 ? 19.116 -9.747 -5.982 1 98.28 94 ARG A O 1
ATOM 757 N N . ASN A 1 95 ? 17.634 -10.664 -7.377 1 97.98 95 ASN A N 1
ATOM 758 C CA . ASN A 1 95 ? 17.577 -9.45 -8.184 1 97.98 95 ASN A CA 1
ATOM 759 C C . ASN A 1 95 ? 16.258 -8.709 -7.99 1 97.98 95 ASN A C 1
ATOM 761 O O . ASN A 1 95 ? 15.986 -7.724 -8.68 1 97.98 95 ASN A O 1
ATOM 765 N N . ALA A 1 96 ? 15.416 -9.152 -7.097 1 97.5 96 ALA A N 1
ATOM 766 C CA . ALA A 1 96 ? 14.057 -8.642 -6.936 1 97.5 96 ALA A CA 1
ATOM 767 C C . ALA A 1 96 ? 14.058 -7.129 -6.738 1 97.5 96 ALA A C 1
ATOM 769 O O . ALA A 1 96 ? 13.31 -6.409 -7.403 1 97.5 96 ALA A O 1
ATOM 770 N N . ARG A 1 97 ? 14.926 -6.592 -5.939 1 95.4 97 ARG A N 1
ATOM 771 C CA . ARG A 1 97 ? 14.992 -5.166 -5.637 1 95.4 97 ARG A CA 1
ATOM 772 C C . ARG A 1 97 ? 15.396 -4.363 -6.868 1 95.4 97 ARG A C 1
ATOM 774 O O . ARG A 1 97 ? 14.952 -3.227 -7.048 1 95.4 97 ARG A O 1
ATOM 781 N N . HIS A 1 98 ? 16.209 -4.949 -7.686 1 97.13 98 HIS A N 1
ATOM 782 C CA . HIS A 1 98 ? 16.604 -4.259 -8.909 1 97.13 98 HIS A CA 1
ATOM 783 C C . HIS A 1 98 ? 15.425 -4.11 -9.864 1 97.13 98 HIS A C 1
ATOM 785 O O . HIS A 1 98 ? 15.406 -3.202 -10.697 1 97.13 98 HIS A O 1
ATOM 791 N N . PHE A 1 99 ? 14.428 -4.987 -9.71 1 97.94 99 PHE A N 1
ATOM 792 C CA . PHE A 1 99 ? 13.22 -4.909 -10.522 1 97.94 99 PHE A CA 1
ATOM 793 C C . PHE A 1 99 ? 12.204 -3.963 -9.892 1 97.94 99 PHE A C 1
ATOM 795 O O . PHE A 1 99 ? 11.153 -3.694 -10.477 1 97.94 99 PHE A O 1
ATOM 802 N N . GLY A 1 100 ? 12.516 -3.502 -8.668 1 95.86 100 GLY A N 1
ATOM 803 C CA . GLY A 1 100 ? 11.686 -2.458 -8.087 1 95.86 100 GLY A CA 1
ATOM 804 C C . GLY A 1 100 ? 10.831 -2.948 -6.934 1 95.86 100 GLY A C 1
ATOM 805 O O . GLY A 1 100 ? 10.107 -2.166 -6.315 1 95.86 100 GLY A O 1
ATOM 806 N N . SER A 1 101 ? 10.828 -4.228 -6.669 1 97.01 101 SER A N 1
ATOM 807 C CA . SER A 1 101 ? 10.073 -4.787 -5.552 1 97.01 101 SER A CA 1
ATOM 808 C C . SER A 1 101 ? 10.873 -5.864 -4.828 1 97.01 101 SER A C 1
ATOM 810 O O . SER A 1 101 ? 11.568 -6.66 -5.462 1 97.01 101 SER A O 1
ATOM 812 N N . PRO A 1 102 ? 10.746 -5.911 -3.549 1 97.79 102 PRO A N 1
ATOM 813 C CA . PRO A 1 102 ? 11.398 -7.01 -2.833 1 97.79 102 PRO A CA 1
ATOM 814 C C . PRO A 1 102 ? 10.567 -8.291 -2.835 1 97.79 102 PRO A C 1
ATOM 816 O O . PRO A 1 102 ? 11.047 -9.344 -2.408 1 97.79 102 PRO A O 1
ATOM 819 N N . TYR A 1 103 ? 9.32 -8.26 -3.275 1 98.59 103 TYR A N 1
ATOM 820 C CA . TYR A 1 103 ? 8.413 -9.396 -3.156 1 98.59 103 TYR A CA 1
ATOM 821 C C . TYR A 1 103 ? 8.512 -10.302 -4.378 1 98.59 103 TYR A C 1
ATOM 823 O O . TYR A 1 103 ? 8.353 -9.845 -5.512 1 98.59 103 TYR A O 1
ATOM 831 N N . VAL A 1 104 ? 8.778 -11.527 -4.163 1 98.87 104 VAL A N 1
ATOM 832 C CA . VAL A 1 104 ? 8.807 -12.537 -5.216 1 98.87 104 VAL A CA 1
ATOM 833 C C . VAL A 1 104 ? 7.826 -13.659 -4.883 1 98.87 104 VAL A C 1
ATOM 835 O O . VAL A 1 104 ? 7.873 -14.229 -3.79 1 98.87 104 VAL A O 1
ATOM 838 N N . ILE A 1 105 ? 6.977 -14.005 -5.844 1 98.5 105 ILE A N 1
ATOM 839 C CA . ILE A 1 105 ? 5.868 -14.916 -5.58 1 98.5 105 ILE A CA 1
ATOM 840 C C . ILE A 1 105 ? 6.12 -16.251 -6.279 1 98.5 105 ILE A C 1
ATOM 842 O O . ILE A 1 105 ? 6.564 -16.282 -7.429 1 98.5 105 ILE A O 1
ATOM 846 N N . SER A 1 106 ? 5.811 -17.296 -5.583 1 98.28 106 SER A N 1
ATOM 847 C CA . SER A 1 106 ? 5.708 -18.603 -6.223 1 98.28 106 SER A CA 1
ATOM 848 C C . SER A 1 106 ? 4.741 -19.512 -5.471 1 98.28 106 SER A C 1
ATOM 850 O O . SER A 1 106 ? 4.129 -19.096 -4.486 1 98.28 106 SER A O 1
ATOM 852 N N . GLU A 1 107 ? 4.482 -20.687 -6.01 1 97.85 107 GLU A N 1
ATOM 853 C CA . GLU A 1 107 ? 3.74 -21.773 -5.377 1 97.85 107 GLU A CA 1
ATOM 854 C C . GLU A 1 107 ? 4.664 -22.926 -4.998 1 97.85 107 GLU A C 1
ATOM 856 O O . GLU A 1 107 ? 5.853 -22.909 -5.325 1 97.85 107 GLU A O 1
ATOM 861 N N . THR A 1 108 ? 4.126 -23.898 -4.301 1 97.84 108 THR A N 1
ATOM 862 C CA . THR A 1 108 ? 4.991 -24.976 -3.836 1 97.84 108 THR A CA 1
ATOM 863 C C . THR A 1 108 ? 5.197 -26.016 -4.933 1 97.84 108 THR A C 1
ATOM 865 O O . THR A 1 108 ? 6.204 -26.727 -4.941 1 97.84 108 THR A O 1
ATOM 868 N N . GLY A 1 109 ? 4.192 -26.155 -5.8 1 96.84 109 GLY A N 1
ATOM 869 C CA . GLY A 1 109 ? 4.28 -27.182 -6.825 1 96.84 109 GLY A CA 1
ATOM 870 C C . GLY A 1 109 ? 3.745 -28.527 -6.37 1 96.84 109 GLY A C 1
ATOM 871 O O . GLY A 1 109 ? 3.029 -28.609 -5.37 1 96.84 109 GLY A O 1
ATOM 872 N N . THR A 1 110 ? 4.04 -29.588 -7.145 1 97.33 110 THR A N 1
ATOM 873 C CA . THR A 1 110 ? 3.489 -30.928 -6.982 1 97.33 110 THR A CA 1
ATOM 874 C C . THR A 1 110 ? 4.518 -31.986 -7.37 1 97.33 110 THR A C 1
ATOM 876 O O . THR A 1 110 ? 5.474 -31.695 -8.092 1 97.33 110 THR A O 1
ATOM 879 N N . TYR A 1 111 ? 4.308 -33.214 -6.886 1 97.49 111 TYR A N 1
ATOM 880 C CA . TYR A 1 111 ? 5.164 -34.34 -7.245 1 97.49 111 TYR A CA 1
ATOM 881 C C . TYR A 1 111 ? 4.698 -34.987 -8.544 1 97.49 111 TYR A C 1
ATOM 883 O O . TYR A 1 111 ? 5.329 -35.923 -9.039 1 97.49 111 TYR A O 1
ATOM 891 N N . ASN A 1 112 ? 3.613 -34.438 -9.12 1 95.66 112 ASN A N 1
ATOM 892 C CA . ASN A 1 112 ? 3.16 -34.939 -10.413 1 95.66 112 ASN A CA 1
ATOM 893 C C . ASN A 1 112 ? 4.133 -34.571 -11.529 1 95.66 112 ASN A C 1
ATOM 895 O O . ASN A 1 112 ? 4.496 -33.403 -11.681 1 95.66 112 ASN A O 1
ATOM 899 N N . THR A 1 113 ? 4.585 -35.452 -12.286 1 92.72 113 THR A N 1
ATOM 900 C CA . THR A 1 113 ? 5.611 -35.198 -13.292 1 92.72 113 THR A CA 1
ATOM 901 C C . THR A 1 113 ? 4.978 -34.799 -14.622 1 92.72 113 THR A C 1
ATOM 903 O O . THR A 1 113 ? 5.667 -34.322 -15.526 1 92.72 113 THR A O 1
ATOM 906 N N . GLU A 1 114 ? 3.674 -34.991 -14.722 1 90.02 114 GLU A N 1
ATOM 907 C CA . GLU A 1 114 ? 3.003 -34.714 -15.989 1 90.02 114 GLU A CA 1
ATOM 908 C C . GLU A 1 114 ? 2.508 -33.272 -16.048 1 90.02 114 GLU A C 1
ATOM 910 O O . GLU A 1 114 ? 2.211 -32.755 -17.127 1 90.02 114 GLU A O 1
ATOM 915 N N . SER A 1 115 ? 2.369 -32.704 -14.881 1 90.48 115 SER A N 1
ATOM 916 C CA . SER A 1 115 ? 1.877 -31.333 -14.805 1 90.48 115 SER A CA 1
ATOM 917 C C . SER A 1 115 ? 2.304 -30.664 -13.503 1 90.48 115 SER A C 1
ATOM 919 O O . SER A 1 115 ? 2.323 -31.302 -12.448 1 90.48 115 SER A O 1
ATOM 921 N N . ASP A 1 116 ? 2.5 -29.361 -13.604 1 91.27 116 ASP A N 1
ATOM 922 C CA . ASP A 1 116 ? 2.875 -28.597 -12.418 1 91.27 116 ASP A CA 1
ATOM 923 C C . ASP A 1 116 ? 1.644 -28.224 -11.594 1 91.27 116 ASP A C 1
ATOM 925 O O . ASP A 1 116 ? 1.763 -27.593 -10.542 1 91.27 116 ASP A O 1
ATOM 929 N N . TRP A 1 117 ? 0.4 -28.649 -11.935 1 90.53 117 TRP A N 1
ATOM 930 C CA . TRP A 1 117 ? -0.79 -28.13 -11.268 1 90.53 117 TRP A CA 1
ATOM 931 C C . TRP A 1 117 ? -1.745 -29.261 -10.903 1 90.53 117 TRP A C 1
ATOM 933 O O . TRP A 1 117 ? -2.817 -29.02 -10.342 1 90.53 117 TRP A O 1
ATOM 943 N N . VAL A 1 118 ? -1.283 -30.457 -11.234 1 92.57 118 VAL A N 1
ATOM 944 C CA . VAL A 1 118 ? -2.126 -31.612 -10.94 1 92.57 118 VAL A CA 1
ATOM 945 C C . VAL A 1 118 ? -1.688 -32.249 -9.624 1 92.57 118 VAL A C 1
ATOM 947 O O . VAL A 1 118 ? -0.492 -32.344 -9.34 1 92.57 118 VAL A O 1
ATOM 950 N N . HIS A 1 119 ? -2.612 -32.786 -8.973 1 94.27 119 HIS A N 1
ATOM 951 C CA . HIS A 1 119 ? -2.389 -33.369 -7.655 1 94.27 119 HIS A CA 1
ATOM 952 C C . HIS A 1 119 ? -1.606 -34.674 -7.754 1 94.27 119 HIS A C 1
ATOM 954 O O . HIS A 1 119 ? -1.75 -35.417 -8.727 1 94.27 119 HIS A O 1
ATOM 960 N N . HIS A 1 120 ? -0.834 -34.937 -6.817 1 96.65 120 HIS A N 1
ATOM 961 C CA . HIS A 1 120 ? -0.169 -36.211 -6.569 1 96.65 120 HIS A CA 1
ATOM 962 C C . HIS A 1 120 ? -0.303 -36.628 -5.109 1 96.65 120 HIS A C 1
ATOM 964 O O . HIS A 1 120 ? -0.191 -35.793 -4.208 1 96.65 120 HIS A O 1
ATOM 970 N N . PRO A 1 121 ? -0.511 -37.896 -4.772 1 97.17 121 PRO A N 1
ATOM 971 C CA . PRO A 1 121 ? -0.72 -38.344 -3.394 1 97.17 121 PRO A CA 1
ATOM 972 C C . PRO A 1 121 ? 0.427 -37.952 -2.465 1 97.17 121 PRO A C 1
ATOM 974 O O . PRO A 1 121 ? 0.202 -37.661 -1.288 1 97.17 121 PRO A O 1
ATOM 977 N N . LYS A 1 122 ? 1.584 -37.91 -3 1 97.64 122 LYS A N 1
ATOM 978 C CA . LYS A 1 122 ? 2.74 -37.588 -2.168 1 97.64 122 LYS A CA 1
ATOM 979 C C . LYS A 1 122 ? 2.665 -36.153 -1.655 1 97.64 122 LYS A C 1
ATOM 981 O O . LYS A 1 122 ? 3.314 -35.807 -0.666 1 97.64 122 LYS A O 1
ATOM 986 N N . ASN A 1 123 ? 1.909 -35.266 -2.317 1 97.69 123 ASN A N 1
ATOM 987 C CA . ASN A 1 123 ? 1.758 -33.885 -1.872 1 97.69 123 ASN A CA 1
ATOM 988 C C . ASN A 1 123 ? 1.192 -33.811 -0.457 1 97.69 123 ASN A C 1
ATOM 990 O O . ASN A 1 123 ? 1.403 -32.824 0.25 1 97.69 123 ASN A O 1
ATOM 994 N N . LYS A 1 124 ? 0.522 -34.897 -0.06 1 97.17 124 LYS A N 1
ATOM 995 C CA . LYS A 1 124 ? -0.206 -34.835 1.205 1 97.17 124 LYS A CA 1
ATOM 996 C C . LYS A 1 124 ? 0.447 -35.725 2.259 1 97.17 124 LYS A C 1
ATOM 998 O O . LYS A 1 124 ? -0.162 -36.027 3.287 1 97.17 124 LYS A O 1
ATOM 1003 N N . THR A 1 125 ? 1.62 -36.14 2.032 1 97.9 125 THR A N 1
ATOM 1004 C CA . THR A 1 125 ? 2.365 -36.925 3.01 1 97.9 125 THR A CA 1
ATOM 1005 C C . THR A 1 125 ? 3.227 -36.02 3.886 1 97.9 125 THR A C 1
ATOM 1007 O O . THR A 1 125 ? 3.586 -34.913 3.479 1 97.9 125 THR A O 1
ATOM 1010 N N . GLU A 1 126 ? 3.563 -36.498 5.015 1 97.94 126 GLU A N 1
ATOM 1011 C CA . GLU A 1 126 ? 4.476 -35.784 5.904 1 97.94 126 GLU A CA 1
ATOM 1012 C C . GLU A 1 126 ? 5.844 -35.597 5.255 1 97.94 126 GLU A C 1
ATOM 1014 O O . GLU A 1 126 ? 6.473 -34.549 5.413 1 97.94 126 GLU A O 1
ATOM 1019 N N . GLU A 1 127 ? 6.222 -36.598 4.579 1 97.73 127 GLU A N 1
ATOM 1020 C CA . GLU A 1 127 ? 7.502 -36.527 3.879 1 97.73 127 GLU A CA 1
ATOM 1021 C C . GLU A 1 127 ? 7.499 -35.413 2.836 1 97.73 127 GLU A C 1
ATOM 1023 O O . GLU A 1 127 ? 8.453 -34.638 2.744 1 97.73 127 GLU A O 1
ATOM 1028 N N . GLY A 1 128 ? 6.473 -35.386 2.022 1 97.88 128 GLY A N 1
ATOM 1029 C CA . GLY A 1 128 ? 6.353 -34.321 1.038 1 97.88 128 GLY A CA 1
ATOM 1030 C C . GLY A 1 128 ? 6.344 -32.936 1.657 1 97.88 128 GLY A C 1
ATOM 1031 O O . GLY A 1 128 ? 7.011 -32.025 1.162 1 97.88 128 GLY A O 1
ATOM 1032 N N . PHE A 1 129 ? 5.621 -32.828 2.763 1 98.44 129 PHE A N 1
ATOM 1033 C CA . PHE A 1 129 ? 5.543 -31.547 3.455 1 98.44 129 PHE A CA 1
ATOM 1034 C C . PHE A 1 129 ? 6.906 -31.144 4.004 1 98.44 129 PHE A C 1
ATOM 1036 O O . PHE A 1 129 ? 7.315 -29.988 3.876 1 98.44 129 PHE A O 1
ATOM 1043 N N . GLU A 1 130 ? 7.595 -32.088 4.564 1 98.34 130 GLU A N 1
ATOM 1044 C CA . GLU A 1 130 ? 8.899 -31.799 5.152 1 98.34 130 GLU A CA 1
ATOM 1045 C C . GLU A 1 130 ? 9.903 -31.37 4.085 1 98.34 130 GLU A C 1
ATOM 1047 O O . GLU A 1 130 ? 10.687 -30.444 4.3 1 98.34 130 GLU A O 1
ATOM 1052 N N . GLU A 1 131 ? 9.86 -32.039 3.006 1 97.89 131 GLU A N 1
ATOM 1053 C CA . GLU A 1 131 ? 10.723 -31.643 1.897 1 97.89 131 GLU A CA 1
ATOM 1054 C C . GLU A 1 131 ? 10.391 -30.233 1.416 1 97.89 131 GLU A C 1
ATOM 1056 O O . GLU A 1 131 ? 11.29 -29.422 1.185 1 97.89 131 GLU A O 1
ATOM 1061 N N . CYS A 1 132 ? 9.176 -30.005 1.271 1 98.5 132 CYS A N 1
ATOM 1062 C CA . CYS A 1 132 ? 8.706 -28.688 0.858 1 98.5 132 CYS A CA 1
ATOM 1063 C C . CYS A 1 132 ? 9.119 -27.621 1.865 1 98.5 132 CYS A C 1
ATOM 1065 O O . CYS A 1 132 ? 9.589 -26.548 1.481 1 98.5 132 CYS A O 1
ATOM 1067 N N . ARG A 1 133 ? 8.947 -27.913 3.12 1 98.7 133 ARG A N 1
ATOM 1068 C CA . ARG A 1 133 ? 9.301 -26.987 4.191 1 98.7 133 ARG A CA 1
ATOM 1069 C C . ARG A 1 133 ? 10.769 -26.584 4.103 1 98.7 133 ARG A C 1
ATOM 1071 O O . ARG A 1 133 ? 11.107 -25.411 4.275 1 98.7 133 ARG A O 1
ATOM 1078 N N . LYS A 1 134 ? 11.626 -27.506 3.847 1 98.53 134 LYS A N 1
ATOM 1079 C CA . LYS A 1 134 ? 13.056 -27.233 3.738 1 98.53 134 LYS A CA 1
ATOM 1080 C C . LYS A 1 134 ? 13.348 -26.287 2.576 1 98.53 134 LYS A C 1
ATOM 1082 O O . LYS A 1 134 ? 14.154 -25.364 2.708 1 98.53 134 LYS A O 1
ATOM 1087 N N . VAL A 1 135 ? 12.681 -26.526 1.48 1 98.65 135 VAL A N 1
ATOM 1088 C CA . VAL A 1 135 ? 12.881 -25.679 0.309 1 98.65 135 VAL A CA 1
ATOM 1089 C C . VAL A 1 135 ? 12.391 -24.263 0.605 1 98.65 135 VAL A C 1
ATOM 1091 O O . VAL A 1 135 ? 13.079 -23.285 0.304 1 98.65 135 VAL A O 1
ATOM 1094 N N . ILE A 1 136 ? 11.242 -24.142 1.232 1 98.81 136 ILE A N 1
ATOM 1095 C CA . ILE A 1 136 ? 10.66 -22.841 1.544 1 98.81 136 ILE A CA 1
ATOM 1096 C C . ILE A 1 136 ? 11.548 -22.105 2.544 1 98.81 136 ILE A C 1
ATOM 1098 O O . ILE A 1 136 ? 11.765 -20.897 2.42 1 98.81 136 ILE A O 1
ATOM 1102 N N . ALA A 1 137 ? 12.04 -22.85 3.519 1 98.85 137 ALA A N 1
ATOM 1103 C CA . ALA A 1 137 ? 12.949 -22.238 4.485 1 98.85 137 ALA A CA 1
ATOM 1104 C C . ALA A 1 137 ? 14.189 -21.679 3.792 1 98.85 137 ALA A C 1
ATOM 1106 O O . ALA A 1 137 ? 14.632 -20.57 4.1 1 98.85 137 ALA A O 1
ATOM 1107 N N . ASP A 1 138 ? 14.702 -22.451 2.908 1 98.83 138 ASP A N 1
ATOM 1108 C CA . ASP A 1 138 ? 15.875 -22.027 2.15 1 98.83 138 ASP A CA 1
ATOM 1109 C C . ASP A 1 138 ? 15.562 -20.802 1.293 1 98.83 138 ASP A C 1
ATOM 1111 O O . ASP A 1 138 ? 16.354 -19.859 1.237 1 98.83 138 ASP A O 1
ATOM 1115 N N . LEU A 1 139 ? 14.432 -20.786 0.638 1 98.88 139 LEU A N 1
ATOM 1116 C CA . LEU A 1 139 ? 14.015 -19.654 -0.183 1 98.88 139 LEU A CA 1
ATOM 1117 C C . LEU A 1 139 ? 13.795 -18.413 0.675 1 98.88 139 LEU A C 1
ATOM 1119 O O . LEU A 1 139 ? 14.192 -17.31 0.292 1 98.88 139 LEU A O 1
ATOM 1123 N N . ALA A 1 140 ? 13.171 -18.556 1.834 1 98.83 140 ALA A N 1
ATOM 1124 C CA . ALA A 1 140 ? 12.951 -17.445 2.756 1 98.83 140 ALA A CA 1
ATOM 1125 C C . ALA A 1 140 ? 14.276 -16.841 3.213 1 98.83 140 ALA A C 1
ATOM 1127 O O . ALA A 1 140 ? 14.427 -15.617 3.252 1 98.83 140 ALA A O 1
ATOM 1128 N N . GLN A 1 141 ? 15.211 -17.726 3.523 1 98.8 141 GLN A N 1
ATOM 1129 C CA . GLN A 1 141 ? 16.529 -17.254 3.934 1 98.8 141 GLN A CA 1
ATOM 1130 C C . GLN A 1 141 ? 17.234 -16.527 2.792 1 98.8 141 GLN A C 1
ATOM 1132 O O . GLN A 1 141 ? 17.829 -15.467 2.998 1 98.8 141 GLN A O 1
ATOM 1137 N N . THR A 1 142 ? 17.171 -17.116 1.594 1 98.79 142 THR A N 1
ATOM 1138 C CA . THR A 1 142 ? 17.758 -16.472 0.424 1 98.79 142 THR A CA 1
ATOM 1139 C C . THR A 1 142 ? 17.154 -15.087 0.21 1 98.79 142 THR A C 1
ATOM 1141 O O . THR A 1 142 ? 17.877 -14.122 -0.048 1 98.79 142 THR A O 1
ATOM 1144 N N . ALA A 1 143 ? 15.86 -15.006 0.341 1 98.68 143 ALA A N 1
ATOM 1145 C CA . ALA A 1 143 ? 15.183 -13.721 0.19 1 98.68 143 ALA A CA 1
ATOM 1146 C C . ALA A 1 143 ? 15.662 -12.722 1.239 1 98.68 143 ALA A C 1
ATOM 1148 O O . ALA A 1 143 ? 16.068 -11.607 0.904 1 98.68 143 ALA A O 1
ATOM 1149 N N . TYR A 1 144 ? 15.689 -13.139 2.466 1 98.01 144 TYR A N 1
ATOM 1150 C CA . TYR A 1 144 ? 16.088 -12.279 3.575 1 98.01 144 TYR A CA 1
ATOM 1151 C C . TYR A 1 144 ? 17.513 -11.773 3.388 1 98.01 144 TYR A C 1
ATOM 1153 O O . TYR A 1 144 ? 17.788 -10.587 3.586 1 98.01 144 TYR A O 1
ATOM 1161 N N . ASP A 1 145 ? 18.412 -12.601 2.943 1 98.06 145 ASP A N 1
ATOM 1162 C CA . ASP A 1 145 ? 19.821 -12.264 2.766 1 98.06 145 ASP A CA 1
ATOM 1163 C C . ASP A 1 145 ? 20.002 -11.215 1.671 1 98.06 145 ASP A C 1
ATOM 1165 O O . ASP A 1 145 ? 21.044 -10.562 1.595 1 98.06 145 ASP A O 1
ATOM 1169 N N . HIS A 1 146 ? 19.009 -11.064 0.885 1 97.03 146 HIS A N 1
ATOM 1170 C CA . HIS A 1 146 ? 19.152 -10.151 -0.244 1 97.03 146 HIS A CA 1
ATOM 1171 C C . HIS A 1 146 ? 18.132 -9.021 -0.17 1 97.03 146 HIS A C 1
ATOM 1173 O O . HIS A 1 146 ? 17.824 -8.39 -1.184 1 97.03 146 HIS A O 1
ATOM 1179 N N . GLY A 1 147 ? 17.57 -8.816 1.002 1 95.61 147 GLY A N 1
ATOM 1180 C CA . GLY A 1 147 ? 16.644 -7.714 1.21 1 95.61 147 GLY A CA 1
ATOM 1181 C C . GLY A 1 147 ? 15.308 -7.92 0.523 1 95.61 147 GLY A C 1
ATOM 1182 O O . GLY A 1 147 ? 14.65 -6.953 0.131 1 95.61 147 GLY A O 1
ATOM 1183 N N . ALA A 1 148 ? 14.952 -9.169 0.294 1 97.61 148 ALA A N 1
ATOM 1184 C CA . ALA A 1 148 ? 13.692 -9.529 -0.351 1 97.61 148 ALA A CA 1
ATOM 1185 C C . ALA A 1 148 ? 12.82 -10.368 0.58 1 97.61 148 ALA A C 1
ATOM 1187 O O . ALA A 1 148 ? 13.168 -10.579 1.744 1 97.61 148 ALA A O 1
ATOM 1188 N N . VAL A 1 149 ? 11.625 -10.658 0.16 1 98.64 149 VAL A N 1
ATOM 1189 C CA . VAL A 1 149 ? 10.665 -11.521 0.84 1 98.64 149 VAL A CA 1
ATOM 1190 C C . VAL A 1 149 ? 10.06 -12.507 -0.157 1 98.64 149 VAL A C 1
ATOM 1192 O O . VAL A 1 149 ? 9.599 -12.11 -1.23 1 98.64 149 VAL A O 1
ATOM 1195 N N . PHE A 1 150 ? 10.145 -13.773 0.133 1 98.89 150 PHE A N 1
ATOM 1196 C CA . PHE A 1 150 ? 9.49 -14.8 -0.668 1 98.89 150 PHE A CA 1
ATOM 1197 C C . PHE A 1 150 ? 8.023 -14.937 -0.279 1 98.89 150 PHE A C 1
ATOM 1199 O O . PHE A 1 150 ? 7.705 -15.191 0.885 1 98.89 150 PHE A O 1
ATOM 1206 N N . LEU A 1 151 ? 7.131 -14.705 -1.207 1 98.85 151 LEU A N 1
ATOM 1207 C CA . LEU A 1 151 ? 5.702 -14.832 -0.947 1 98.85 151 LEU A CA 1
ATOM 1208 C C . LEU A 1 151 ? 5.178 -16.178 -1.434 1 98.85 151 LEU A C 1
ATOM 1210 O O . LEU A 1 151 ? 5.206 -16.463 -2.633 1 98.85 151 LEU A O 1
ATOM 1214 N N . LEU A 1 152 ? 4.673 -16.93 -0.518 1 98.82 152 LEU A N 1
ATOM 1215 C CA . LEU A 1 152 ? 4.055 -18.217 -0.818 1 98.82 152 LEU A CA 1
ATOM 1216 C C . LEU A 1 152 ? 2.607 -18.034 -1.259 1 98.82 152 LEU A C 1
ATOM 1218 O O . LEU A 1 152 ? 1.819 -17.388 -0.564 1 98.82 152 LEU A O 1
ATOM 1222 N N . GLU A 1 153 ? 2.297 -18.499 -2.376 1 98.37 153 GLU A N 1
ATOM 1223 C CA . GLU A 1 153 ? 0.918 -18.599 -2.844 1 98.37 153 GLU A CA 1
ATOM 1224 C C . GLU A 1 153 ? 0.409 -20.035 -2.758 1 98.37 153 GLU A C 1
ATOM 1226 O O . GLU A 1 153 ? 1.003 -20.946 -3.338 1 98.37 153 GLU A O 1
ATOM 1231 N N . THR A 1 154 ? -0.697 -20.254 -2.119 1 97.39 154 THR A N 1
ATOM 1232 C CA . THR A 1 154 ? -1.299 -21.571 -1.945 1 97.39 154 THR A CA 1
ATOM 1233 C C . THR A 1 154 ? -2.028 -22.004 -3.214 1 97.39 154 THR A C 1
ATOM 1235 O O . THR A 1 154 ? -2.572 -21.169 -3.94 1 97.39 154 THR A O 1
ATOM 1238 N N . TYR A 1 155 ? -2.046 -23.29 -3.459 1 96.45 155 TYR A N 1
ATOM 1239 C CA . TYR A 1 155 ? -2.864 -23.896 -4.503 1 96.45 155 TYR A CA 1
ATOM 1240 C C . TYR A 1 155 ? -3.344 -25.28 -4.085 1 96.45 155 TYR A C 1
ATOM 1242 O O . TYR A 1 155 ? -2.552 -26.106 -3.624 1 96.45 155 TYR A O 1
ATOM 1250 N N . VAL A 1 156 ? -4.466 -25.574 -4.269 1 94.72 156 VAL A N 1
ATOM 1251 C CA . VAL A 1 156 ? -5.167 -26.71 -3.68 1 94.72 156 VAL A CA 1
ATOM 1252 C C . VAL A 1 156 ? -4.464 -28.009 -4.067 1 94.72 156 VAL A C 1
ATOM 1254 O O . VAL A 1 156 ? -4.418 -28.957 -3.279 1 94.72 156 VAL A O 1
ATOM 1257 N N . ASN A 1 157 ? -3.857 -28.073 -5.225 1 94.84 157 ASN A N 1
ATOM 1258 C CA . ASN A 1 157 ? -3.264 -29.315 -5.707 1 94.84 157 ASN A CA 1
ATOM 1259 C C . ASN A 1 157 ? -1.784 -29.407 -5.345 1 94.84 157 ASN A C 1
ATOM 1261 O O . ASN A 1 157 ? -1.131 -30.411 -5.635 1 94.84 157 ASN A O 1
ATOM 1265 N N . ASN A 1 158 ? -1.255 -28.357 -4.698 1 97.08 158 ASN A N 1
ATOM 1266 C CA . ASN A 1 158 ? 0.146 -28.324 -4.294 1 97.08 158 ASN A CA 1
ATOM 1267 C C . ASN A 1 158 ? 0.354 -28.988 -2.936 1 97.08 158 ASN A C 1
ATOM 1269 O O . ASN A 1 158 ? -0.603 -29.454 -2.315 1 97.08 158 ASN A O 1
ATOM 1273 N N . VAL A 1 159 ? 1.594 -29.079 -2.529 1 98.11 159 VAL A N 1
ATOM 1274 C CA . VAL A 1 159 ? 1.935 -29.594 -1.207 1 98.11 159 VAL A CA 1
ATOM 1275 C C . VAL A 1 159 ? 1.277 -28.733 -0.131 1 98.11 159 VAL A C 1
ATOM 1277 O O . VAL A 1 159 ? 0.726 -29.257 0.841 1 98.11 159 VAL A O 1
ATOM 1280 N N . VAL A 1 160 ? 1.367 -27.461 -0.293 1 98 160 VAL A N 1
ATOM 1281 C CA . VAL A 1 160 ? 0.593 -26.527 0.517 1 98 160 VAL A CA 1
ATOM 1282 C C . VAL A 1 160 ? -0.656 -26.091 -0.247 1 98 160 VAL A C 1
ATOM 1284 O O . VAL A 1 160 ? -0.583 -25.232 -1.128 1 98 160 VAL A O 1
ATOM 1287 N N . GLY A 1 161 ? -1.751 -26.721 0.146 1 96.5 161 GLY A N 1
ATOM 1288 C CA . GLY A 1 161 ? -2.944 -26.533 -0.665 1 96.5 161 GLY A CA 1
ATOM 1289 C C . GLY A 1 161 ? -4.184 -26.236 0.157 1 96.5 161 GLY A C 1
ATOM 1290 O O . GLY A 1 161 ? -5.275 -26.072 -0.393 1 96.5 161 GLY A O 1
ATOM 1291 N N . SER A 1 162 ? -3.999 -26.191 1.474 1 96.37 162 SER A N 1
ATOM 1292 C CA . SER A 1 162 ? -5.114 -25.907 2.372 1 96.37 162 SER A CA 1
ATOM 1293 C C . SER A 1 162 ? -4.755 -24.813 3.372 1 96.37 162 SER A C 1
ATOM 12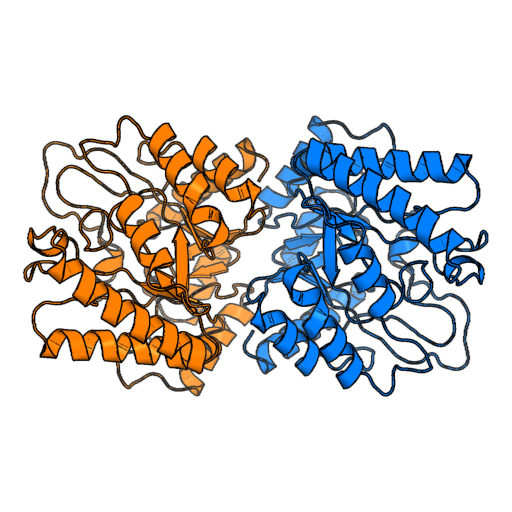95 O O . SER A 1 162 ? -3.589 -24.43 3.489 1 96.37 162 SER A O 1
ATOM 1297 N N . VAL A 1 163 ? -5.812 -24.333 3.976 1 97.36 163 VAL A N 1
ATOM 1298 C CA . VAL A 1 163 ? -5.6 -23.327 5.011 1 97.36 163 VAL A CA 1
ATOM 1299 C C . VAL A 1 163 ? -4.72 -23.902 6.119 1 97.36 163 VAL A C 1
ATOM 1301 O O . VAL A 1 163 ? -3.764 -23.259 6.558 1 97.36 163 VAL A O 1
ATOM 1304 N N . GLU A 1 164 ? -4.986 -25.129 6.521 1 97.42 164 GLU A N 1
ATOM 1305 C CA . GLU A 1 164 ? -4.261 -25.785 7.605 1 97.42 164 GLU A CA 1
ATOM 1306 C C . GLU A 1 164 ? -2.788 -25.968 7.252 1 97.42 164 GLU A C 1
ATOM 1308 O O . GLU A 1 164 ? -1.911 -25.724 8.083 1 97.42 164 GLU A O 1
ATOM 1313 N N . GLU A 1 165 ? -2.561 -26.388 6.069 1 98.12 165 GLU A N 1
ATOM 1314 C CA . GLU A 1 165 ? -1.184 -26.596 5.632 1 98.12 165 GLU A CA 1
ATOM 1315 C C . GLU A 1 165 ? -0.426 -25.274 5.548 1 98.12 165 GLU A C 1
ATOM 1317 O O . GLU A 1 165 ? 0.765 -25.214 5.861 1 98.12 165 GLU A O 1
ATOM 1322 N N . THR A 1 166 ? -1.095 -24.257 5.096 1 98.43 166 THR A N 1
ATOM 1323 C CA . THR A 1 166 ? -0.477 -22.938 5.018 1 98.43 166 THR A CA 1
ATOM 1324 C C . THR A 1 166 ? -0.11 -22.43 6.41 1 98.43 166 THR A C 1
ATOM 1326 O O . THR A 1 166 ? 1.006 -21.954 6.628 1 98.43 166 THR A O 1
ATOM 1329 N N . VAL A 1 167 ? -1.036 -22.567 7.339 1 98.4 167 VAL A N 1
ATOM 1330 C CA . VAL A 1 167 ? -0.789 -22.158 8.717 1 98.4 167 VAL A CA 1
ATOM 1331 C C . VAL A 1 167 ? 0.391 -22.942 9.287 1 98.4 167 VAL A C 1
ATOM 1333 O O . VAL A 1 167 ? 1.287 -22.365 9.907 1 98.4 167 VAL A O 1
ATOM 1336 N N . LYS A 1 168 ? 0.365 -24.24 9.057 1 98.51 168 LYS A N 1
ATOM 1337 C CA . LYS A 1 168 ? 1.441 -25.105 9.532 1 98.51 168 LYS A CA 1
ATOM 1338 C C . LYS A 1 168 ? 2.788 -24.674 8.957 1 98.51 168 LYS A C 1
ATOM 1340 O O . LYS A 1 168 ? 3.79 -24.632 9.674 1 98.51 168 LYS A O 1
ATOM 1345 N N . MET A 1 169 ? 2.787 -24.359 7.695 1 98.74 169 MET A N 1
ATOM 1346 C CA . MET A 1 169 ? 4.022 -23.946 7.035 1 98.74 169 MET A CA 1
ATOM 1347 C C . MET A 1 169 ? 4.567 -22.663 7.653 1 98.74 169 MET A C 1
ATOM 1349 O O . MET A 1 169 ? 5.754 -22.577 7.972 1 98.74 169 MET A O 1
ATOM 1353 N N . PHE A 1 170 ? 3.757 -21.647 7.927 1 98.57 170 PHE A N 1
ATOM 1354 C CA . PHE A 1 170 ? 4.19 -20.375 8.492 1 98.57 170 PHE A CA 1
ATOM 1355 C C . PHE A 1 170 ? 4.625 -20.547 9.942 1 98.57 170 PHE A C 1
ATOM 1357 O O . PHE A 1 170 ? 5.504 -19.827 10.422 1 98.57 170 PHE A O 1
ATOM 1364 N N . ALA A 1 171 ? 4.02 -21.478 10.625 1 98.23 171 ALA A N 1
ATOM 1365 C CA . ALA A 1 171 ? 4.424 -21.764 11.999 1 98.23 171 ALA A CA 1
ATOM 1366 C C . ALA A 1 171 ? 5.81 -22.401 12.042 1 98.23 171 ALA A C 1
ATOM 1368 O O . ALA A 1 171 ? 6.609 -22.105 12.934 1 98.23 171 ALA A O 1
ATOM 1369 N N . GLN A 1 172 ? 6.047 -23.202 11.053 1 98.36 172 GLN A N 1
ATOM 1370 C CA . GLN A 1 172 ? 7.29 -23.966 11.072 1 98.36 172 GLN A CA 1
ATOM 1371 C C . GLN A 1 172 ? 8.424 -23.187 10.411 1 98.36 172 GLN A C 1
ATOM 1373 O O . GLN A 1 172 ? 9.593 -23.366 10.761 1 98.36 172 GLN A O 1
ATOM 1378 N N . VAL A 1 173 ? 8.085 -22.462 9.394 1 98.26 173 VAL A N 1
ATOM 1379 C CA . VAL A 1 173 ? 9.043 -21.537 8.797 1 98.26 173 VAL A CA 1
ATOM 1380 C C . VAL A 1 173 ? 8.733 -20.111 9.245 1 98.26 173 VAL A C 1
ATOM 1382 O O . VAL A 1 173 ? 8.273 -19.289 8.449 1 98.26 173 VAL A O 1
ATOM 1385 N N . ASP A 1 174 ? 8.922 -19.829 10.534 1 95.69 174 ASP A N 1
ATOM 1386 C CA . ASP A 1 174 ? 8.71 -18.515 11.134 1 95.69 174 ASP A CA 1
ATOM 1387 C C . ASP A 1 174 ? 9.883 -17.582 10.842 1 95.69 174 ASP A C 1
ATOM 1389 O O . ASP A 1 174 ? 10.794 -17.448 11.661 1 95.69 174 ASP A O 1
ATOM 1393 N N . HIS A 1 175 ? 9.923 -17.037 9.708 1 97.39 175 HIS A N 1
ATOM 1394 C CA . HIS A 1 175 ? 11.04 -16.264 9.177 1 97.39 175 HIS A CA 1
ATOM 1395 C C . HIS A 1 175 ? 10.558 -14.963 8.544 1 97.39 175 HIS A C 1
ATOM 1397 O O . HIS A 1 175 ? 9.539 -14.946 7.85 1 97.39 175 HIS A O 1
ATOM 1403 N N . PRO A 1 176 ? 11.238 -13.824 8.79 1 96.53 176 PRO A N 1
ATOM 1404 C CA . PRO A 1 176 ? 10.818 -12.537 8.23 1 96.53 176 PRO A CA 1
ATOM 1405 C C . PRO A 1 176 ? 10.919 -12.495 6.707 1 96.53 176 PRO A C 1
ATOM 1407 O O . PRO A 1 176 ? 10.339 -11.612 6.07 1 96.53 176 PRO A O 1
ATOM 1410 N N . GLY A 1 177 ? 11.637 -13.417 6.111 1 98.21 177 GLY A N 1
ATOM 1411 C CA . GLY A 1 177 ? 11.771 -13.486 4.664 1 98.21 177 GLY A CA 1
ATOM 1412 C C . GLY A 1 177 ? 10.642 -14.248 3.996 1 98.21 177 GLY A C 1
ATOM 1413 O O . GLY A 1 177 ? 10.674 -14.48 2.786 1 98.21 177 GLY A O 1
ATOM 1414 N N . LEU A 1 178 ? 9.672 -14.667 4.754 1 98.78 178 LEU A N 1
ATOM 1415 C CA . LEU A 1 178 ? 8.529 -15.395 4.215 1 98.78 178 LEU A CA 1
ATOM 1416 C C . LEU A 1 178 ? 7.239 -14.607 4.415 1 98.78 178 LEU A C 1
ATOM 1418 O O . LEU A 1 178 ? 6.974 -14.109 5.511 1 98.78 178 LEU A O 1
ATOM 1422 N N . GLY A 1 179 ? 6.471 -14.407 3.373 1 98.67 179 GLY A N 1
ATOM 1423 C CA . GLY A 1 179 ? 5.147 -13.807 3.4 1 98.67 179 GLY A CA 1
ATOM 1424 C C . GLY A 1 179 ? 4.135 -14.558 2.556 1 98.67 179 GLY A C 1
ATOM 1425 O O . GLY A 1 179 ? 4.422 -15.648 2.056 1 98.67 179 GLY A O 1
ATOM 1426 N N . LEU A 1 180 ? 2.924 -13.988 2.46 1 98.76 180 LEU A N 1
ATOM 1427 C CA . LEU A 1 180 ? 1.841 -14.668 1.758 1 98.76 180 LEU A CA 1
ATOM 1428 C C . LEU A 1 180 ? 1.294 -13.799 0.631 1 98.76 180 LEU A C 1
ATOM 1430 O O . LEU A 1 180 ? 1.096 -12.595 0.81 1 98.76 180 LEU A O 1
ATOM 1434 N N . LEU A 1 181 ? 1.202 -14.312 -0.545 1 98.67 181 LEU A N 1
ATOM 1435 C CA . LEU A 1 181 ? 0.296 -13.794 -1.565 1 98.67 181 LEU A CA 1
ATOM 1436 C C . LEU A 1 181 ? -1.097 -14.396 -1.41 1 98.67 181 LEU A C 1
ATOM 1438 O O . LEU A 1 181 ? -1.267 -15.613 -1.511 1 98.67 181 LEU A O 1
ATOM 1442 N N . MET A 1 182 ? -2.037 -13.597 -1.185 1 98.58 182 MET A N 1
ATOM 1443 C CA . MET A 1 182 ? -3.405 -14.057 -0.965 1 98.58 182 MET A CA 1
ATOM 1444 C C . MET A 1 182 ? -4.136 -14.246 -2.29 1 98.58 182 MET A C 1
ATOM 1446 O O . MET A 1 182 ? -4.444 -13.271 -2.978 1 98.58 182 MET A O 1
ATOM 1450 N N . ASP A 1 183 ? -4.334 -15.387 -2.656 1 98.09 183 ASP A N 1
ATOM 1451 C CA . ASP A 1 183 ? -5.3 -15.769 -3.681 1 98.09 183 ASP A CA 1
ATOM 1452 C C . ASP A 1 183 ? -6.497 -16.49 -3.066 1 98.09 183 ASP A C 1
ATOM 1454 O O . ASP A 1 183 ? -6.385 -17.643 -2.646 1 98.09 183 ASP A O 1
ATOM 1458 N N . PRO A 1 184 ? -7.593 -15.855 -3.033 1 96.7 184 PRO A N 1
ATOM 1459 C CA . PRO A 1 184 ? -8.73 -16.42 -2.301 1 96.7 184 PRO A CA 1
ATOM 1460 C C . PRO A 1 184 ? -9.275 -17.692 -2.947 1 96.7 184 PRO A C 1
ATOM 1462 O O . PRO A 1 184 ? -9.989 -18.46 -2.298 1 96.7 184 PRO A O 1
ATOM 1465 N N . THR A 1 185 ? -8.975 -17.947 -4.15 1 97.38 185 THR A N 1
ATOM 1466 C CA . THR A 1 185 ? -9.614 -19.018 -4.907 1 97.38 185 THR A CA 1
ATOM 1467 C C . THR A 1 185 ? -8.848 -20.327 -4.743 1 97.38 185 THR A C 1
ATOM 1469 O O . THR A 1 185 ? -9.368 -21.4 -5.058 1 97.38 185 THR A O 1
ATOM 1472 N N . ASN A 1 186 ? -7.67 -20.201 -4.253 1 95.78 186 ASN A N 1
ATOM 1473 C CA . ASN A 1 186 ? -6.735 -21.321 -4.279 1 95.78 186 ASN A CA 1
ATOM 1474 C C . ASN A 1 186 ? -6.912 -22.229 -3.066 1 95.78 186 ASN A C 1
ATOM 1476 O O . ASN A 1 186 ? -6.07 -23.088 -2.799 1 95.78 186 ASN A O 1
ATOM 1480 N N . TYR A 1 187 ? -8.01 -22.081 -2.354 1 96.25 187 TYR A N 1
ATOM 1481 C CA . TYR A 1 187 ? -8.297 -22.887 -1.173 1 96.25 187 TYR A CA 1
ATOM 1482 C C . TYR A 1 187 ? -9.513 -23.776 -1.402 1 96.25 187 TYR A C 1
ATOM 1484 O O . TYR A 1 187 ? -9.928 -24.514 -0.505 1 96.25 187 TYR A O 1
ATOM 1492 N N . PHE A 1 188 ? -10.07 -23.704 -2.603 1 96.03 188 PHE A N 1
ATOM 1493 C CA . PHE A 1 188 ? -11.357 -24.357 -2.805 1 96.03 188 PHE A CA 1
ATOM 1494 C C . PHE A 1 188 ? -11.205 -25.595 -3.681 1 96.03 188 PHE A C 1
ATOM 1496 O O . PHE A 1 188 ? -10.486 -25.569 -4.682 1 96.03 188 PHE A O 1
ATOM 1503 N N . GLU A 1 189 ? -11.864 -26.578 -3.279 1 92.76 189 GLU A N 1
ATOM 1504 C CA . GLU A 1 189 ? -12.077 -27.834 -3.992 1 92.76 189 GLU A CA 1
ATOM 1505 C C . GLU A 1 189 ? -13.551 -28.231 -3.984 1 92.76 189 GLU A C 1
ATOM 1507 O O . GLU A 1 189 ? -14.401 -27.469 -3.518 1 92.76 189 GLU A O 1
ATOM 1512 N N . THR A 1 190 ? -13.755 -29.39 -4.504 1 91.55 190 THR A N 1
ATOM 1513 C CA . THR A 1 190 ? -15.133 -29.852 -4.623 1 91.55 190 THR A CA 1
ATOM 1514 C C . THR A 1 190 ? -15.779 -29.992 -3.248 1 91.55 190 THR A C 1
ATOM 1516 O O . THR A 1 190 ? -16.965 -29.702 -3.08 1 91.55 190 THR A O 1
ATOM 1519 N N . HIS A 1 191 ? -15.063 -30.353 -2.265 1 92.08 191 HIS A N 1
ATOM 1520 C CA . HIS A 1 191 ? -15.644 -30.724 -0.98 1 92.08 191 HIS A CA 1
ATOM 1521 C C . HIS A 1 191 ? -15.904 -29.494 -0.117 1 92.08 191 HIS A C 1
ATOM 1523 O O . HIS A 1 191 ? -16.623 -29.571 0.882 1 92.08 191 HIS A O 1
ATOM 1529 N N . ASN A 1 192 ? -15.332 -28.348 -0.526 1 94.94 192 ASN A N 1
ATOM 1530 C CA . ASN A 1 192 ? -15.487 -27.242 0.414 1 94.94 192 ASN A CA 1
ATOM 1531 C C . ASN A 1 192 ? -15.995 -25.983 -0.282 1 94.94 192 ASN A C 1
ATOM 1533 O O . ASN A 1 192 ? -16.303 -24.986 0.375 1 94.94 192 ASN A O 1
ATOM 1537 N N . ILE A 1 193 ? -16.16 -25.983 -1.578 1 95.77 193 ILE A N 1
ATOM 1538 C CA . ILE A 1 193 ? -16.546 -24.793 -2.327 1 95.77 193 ILE A CA 1
ATOM 1539 C C . ILE A 1 193 ? -17.924 -24.319 -1.871 1 95.77 193 ILE A C 1
ATOM 1541 O O . ILE A 1 193 ? -18.237 -23.129 -1.951 1 95.77 193 ILE A O 1
ATOM 1545 N N . ASP A 1 194 ? -18.726 -25.213 -1.288 1 96.41 194 ASP A N 1
ATOM 1546 C CA . ASP A 1 194 ? -20.055 -24.854 -0.802 1 96.41 194 ASP A CA 1
ATOM 1547 C C . ASP A 1 194 ? -19.978 -24.198 0.575 1 96.41 194 ASP A C 1
ATOM 1549 O O . ASP A 1 194 ? -20.98 -23.69 1.083 1 96.41 194 ASP A O 1
ATOM 1553 N N . ARG A 1 195 ? -18.867 -24.261 1.186 1 97.53 195 ARG A N 1
ATOM 1554 C CA . ARG A 1 195 ? -18.636 -23.613 2.473 1 97.53 195 ARG A CA 1
ATOM 1555 C C . ARG A 1 195 ? -17.697 -22.421 2.325 1 97.53 195 ARG A C 1
ATOM 1557 O O . ARG A 1 195 ? -16.826 -22.201 3.169 1 97.53 195 ARG A O 1
ATOM 1564 N N . MET A 1 196 ? -17.878 -21.745 1.315 1 97.93 196 MET A N 1
ATOM 1565 C CA . MET A 1 196 ? -16.967 -20.701 0.857 1 97.93 196 MET A CA 1
ATOM 1566 C C . MET A 1 196 ? -16.786 -19.629 1.926 1 97.93 196 MET A C 1
ATOM 1568 O O . MET A 1 196 ? -15.657 -19.255 2.252 1 97.93 196 MET A O 1
ATOM 1572 N N . ASP A 1 197 ? -17.875 -19.119 2.485 1 98.47 197 ASP A N 1
ATOM 1573 C CA . ASP A 1 197 ? -17.78 -18.061 3.486 1 98.47 197 ASP A CA 1
ATOM 1574 C C . ASP A 1 197 ? -16.974 -18.523 4.698 1 98.47 197 ASP A C 1
ATOM 1576 O O . ASP A 1 197 ? -16.147 -17.774 5.222 1 98.47 197 ASP A O 1
ATOM 1580 N N . GLN A 1 198 ? -17.224 -19.705 5.082 1 98.37 198 GLN A N 1
ATOM 1581 C CA . GLN A 1 198 ? -16.515 -20.271 6.225 1 98.37 198 GLN A CA 1
ATOM 1582 C C . GLN A 1 198 ? -15.018 -20.375 5.946 1 98.37 198 GLN A C 1
ATOM 1584 O O . GLN A 1 198 ? -14.197 -20.031 6.798 1 98.37 198 GLN A O 1
ATOM 1589 N N . ILE A 1 199 ? -14.688 -20.811 4.781 1 97.83 199 ILE A N 1
ATOM 1590 C CA . ILE A 1 199 ? -13.288 -20.996 4.417 1 97.83 199 ILE A CA 1
ATOM 1591 C C . ILE A 1 199 ? -12.595 -19.638 4.326 1 97.83 199 ILE A C 1
ATOM 1593 O O . ILE A 1 199 ? -11.49 -19.462 4.846 1 97.83 199 ILE A O 1
ATOM 1597 N N . LEU A 1 200 ? -13.223 -18.682 3.675 1 98.34 200 LEU A N 1
ATOM 1598 C CA . LEU A 1 200 ? -12.664 -17.337 3.592 1 98.34 200 LEU A CA 1
ATOM 1599 C C . LEU A 1 200 ? -12.401 -16.771 4.984 1 98.34 200 LEU A C 1
ATOM 1601 O O . LEU A 1 200 ? -11.317 -16.248 5.251 1 98.34 200 LEU A O 1
ATOM 1605 N N . ASN A 1 201 ? -13.37 -16.895 5.838 1 98.6 201 ASN A N 1
ATOM 1606 C CA . ASN A 1 201 ? -13.194 -16.401 7.2 1 98.6 201 ASN A CA 1
ATOM 1607 C C . ASN A 1 201 ? -12.034 -17.1 7.904 1 98.6 201 ASN A C 1
ATOM 1609 O O . ASN A 1 201 ? -11.242 -16.455 8.593 1 98.6 201 ASN A O 1
ATOM 1613 N N . GLN A 1 202 ? -11.918 -18.35 7.717 1 98.36 202 GLN A N 1
ATOM 1614 C CA . GLN A 1 202 ? -10.833 -19.106 8.332 1 98.36 202 GLN A CA 1
ATOM 1615 C C . GLN A 1 202 ? -9.473 -18.608 7.849 1 98.36 202 GLN A C 1
ATOM 1617 O O . GLN A 1 202 ? -8.545 -18.453 8.645 1 98.36 202 GLN A O 1
ATOM 1622 N N . VAL A 1 203 ? -9.334 -18.412 6.578 1 97.99 203 VAL A N 1
ATOM 1623 C CA . VAL A 1 203 ? -8.082 -17.933 6.001 1 97.99 203 VAL A CA 1
ATOM 1624 C C . VAL A 1 203 ? -7.692 -16.604 6.643 1 97.99 203 VAL A C 1
ATOM 1626 O O . VAL A 1 203 ? -6.57 -16.449 7.132 1 97.99 203 VAL A O 1
ATOM 1629 N N . PHE A 1 204 ? -8.563 -15.614 6.729 1 98.3 204 PHE A N 1
ATOM 1630 C CA . PHE A 1 204 ? -8.248 -14.277 7.219 1 98.3 204 PHE A CA 1
ATOM 1631 C C . PHE A 1 204 ? -8.061 -14.286 8.731 1 98.3 204 PHE A C 1
ATOM 1633 O O . PHE A 1 204 ? -7.253 -13.524 9.266 1 98.3 204 PHE A O 1
ATOM 1640 N N . ASP A 1 205 ? -8.774 -15.191 9.431 1 98.06 205 ASP A N 1
ATOM 1641 C CA . ASP A 1 205 ? -8.619 -15.288 10.88 1 98.06 205 ASP A CA 1
ATOM 1642 C C . ASP A 1 205 ? -7.229 -15.8 11.251 1 98.06 205 ASP A C 1
ATOM 1644 O O . ASP A 1 205 ? -6.727 -15.513 12.339 1 98.06 205 ASP A O 1
ATOM 1648 N N . THR A 1 206 ? -6.598 -16.486 10.309 1 98 206 THR A N 1
ATOM 1649 C CA . THR A 1 206 ? -5.378 -17.18 10.706 1 98 206 THR A CA 1
ATOM 1650 C C . THR A 1 206 ? -4.166 -16.603 9.978 1 98 206 THR A C 1
ATOM 1652 O O . THR A 1 206 ? -3.039 -16.697 10.468 1 98 206 THR A O 1
ATOM 1655 N N . LEU A 1 207 ? -4.416 -15.979 8.8 1 97.93 207 LEU A N 1
ATOM 1656 C CA . LEU A 1 207 ? -3.257 -15.713 7.955 1 97.93 207 LEU A CA 1
ATOM 1657 C C . LEU A 1 207 ? -3.19 -14.238 7.573 1 97.93 207 LEU A C 1
ATOM 1659 O O . LEU A 1 207 ? -2.277 -13.818 6.859 1 97.93 207 LEU A O 1
ATOM 1663 N N . THR A 1 208 ? -4.06 -13.413 8.051 1 97.63 208 THR A N 1
ATOM 1664 C CA . THR A 1 208 ? -4.197 -12.039 7.583 1 97.63 208 THR A CA 1
ATOM 1665 C C . THR A 1 208 ? -2.893 -11.27 7.774 1 97.63 208 THR A C 1
ATOM 1667 O O . THR A 1 208 ? -2.524 -10.445 6.936 1 97.63 208 THR A O 1
ATOM 1670 N N . ASP A 1 209 ? -2.138 -11.559 8.822 1 95.85 209 ASP A N 1
ATOM 1671 C CA . ASP A 1 209 ? -0.946 -10.789 9.163 1 95.85 209 ASP A CA 1
ATOM 1672 C C . ASP A 1 209 ? 0.221 -11.148 8.246 1 95.85 209 ASP A C 1
ATOM 1674 O O . ASP A 1 209 ? 1.241 -10.455 8.229 1 95.85 209 ASP A O 1
ATOM 1678 N N . LYS A 1 210 ? 0.08 -12.2 7.453 1 98 210 LYS A N 1
ATOM 1679 C CA . LYS A 1 210 ? 1.15 -12.669 6.577 1 98 210 LYS A CA 1
ATOM 1680 C C . LYS A 1 210 ? 0.974 -12.134 5.159 1 98 210 LYS A C 1
ATOM 1682 O O . LYS A 1 210 ? 1.893 -12.213 4.342 1 98 210 LYS A O 1
ATOM 1687 N N . ILE A 1 211 ? -0.159 -11.517 4.864 1 98.28 211 ILE A N 1
ATOM 1688 C CA . ILE A 1 211 ? -0.524 -11.121 3.508 1 98.28 211 ILE A CA 1
ATOM 1689 C C . ILE A 1 211 ? 0.245 -9.863 3.113 1 98.28 211 ILE A C 1
ATOM 1691 O O . ILE A 1 211 ? 0.262 -8.878 3.856 1 98.28 211 ILE A O 1
ATOM 1695 N N . LYS A 1 212 ? 0.881 -9.949 1.924 1 98.12 212 LYS A N 1
ATOM 1696 C CA . LYS A 1 212 ? 1.624 -8.798 1.419 1 98.12 212 LYS A CA 1
ATOM 1697 C C . LYS A 1 212 ? 1.026 -8.29 0.11 1 98.12 212 LYS A C 1
ATOM 1699 O O . LYS A 1 212 ? 1.126 -7.102 -0.204 1 98.12 212 LYS A O 1
ATOM 1704 N N . ILE A 1 213 ? 0.49 -9.196 -0.681 1 98.18 213 ILE A N 1
ATOM 1705 C CA . ILE A 1 213 ? -0.14 -8.947 -1.973 1 98.18 213 ILE A CA 1
ATOM 1706 C C . ILE A 1 213 ? -1.425 -9.765 -2.087 1 98.18 213 ILE A C 1
ATOM 1708 O O . ILE A 1 213 ? -1.548 -10.828 -1.472 1 98.18 213 ILE A O 1
ATOM 1712 N N . ALA A 1 214 ? -2.372 -9.249 -2.866 1 98.61 214 ALA A N 1
ATOM 1713 C CA . ALA A 1 214 ? -3.611 -9.997 -3.063 1 98.61 214 ALA A CA 1
ATOM 1714 C C . ALA A 1 214 ? -3.956 -10.107 -4.546 1 98.61 214 ALA A C 1
ATOM 1716 O O . ALA A 1 214 ? -3.698 -9.181 -5.319 1 98.61 214 ALA A O 1
ATOM 1717 N N . HIS A 1 215 ? -4.558 -11.207 -4.898 1 98.73 215 HIS A N 1
ATOM 1718 C CA . HIS A 1 215 ? -5.033 -11.43 -6.259 1 98.73 215 HIS A CA 1
ATOM 1719 C C . HIS A 1 215 ? -6.545 -11.252 -6.351 1 98.73 215 HIS A C 1
ATOM 1721 O O . HIS A 1 215 ? -7.262 -11.482 -5.374 1 98.73 215 HIS A O 1
ATOM 1727 N N . ALA A 1 216 ? -7 -10.81 -7.482 1 98.56 216 ALA A N 1
ATOM 1728 C CA . ALA A 1 216 ? -8.398 -10.889 -7.898 1 98.56 216 ALA A CA 1
ATOM 1729 C C . ALA A 1 216 ? -8.591 -11.954 -8.973 1 98.56 216 ALA A C 1
ATOM 1731 O O . ALA A 1 216 ? -8.213 -11.754 -10.129 1 98.56 216 ALA A O 1
ATOM 1732 N N . LYS A 1 217 ? -9.015 -12.967 -8.576 1 97.99 217 LYS A N 1
ATOM 1733 C CA . LYS A 1 217 ? -9.319 -14.159 -9.362 1 97.99 217 LYS A CA 1
ATOM 1734 C C . LYS A 1 217 ? -10.663 -14.757 -8.957 1 97.99 217 LYS A C 1
ATOM 1736 O O . LYS A 1 217 ? -11.291 -14.295 -8.001 1 97.99 217 LYS A O 1
ATOM 1741 N N . ASP A 1 218 ? -11.214 -15.741 -9.813 1 98.08 218 ASP A N 1
ATOM 1742 C CA . ASP A 1 218 ? -12.497 -16.335 -9.45 1 98.08 218 ASP A CA 1
ATOM 1743 C C . ASP A 1 218 ? -12.424 -17.86 -9.476 1 98.08 218 ASP A C 1
ATOM 1745 O O . ASP A 1 218 ? -11.383 -18.431 -9.809 1 98.08 218 ASP A O 1
ATOM 1749 N N . VAL A 1 219 ? -13.468 -18.442 -8.913 1 97.73 219 VAL A N 1
ATOM 1750 C CA . VAL A 1 219 ? -13.496 -19.897 -8.798 1 97.73 219 VAL A CA 1
ATOM 1751 C C . VAL A 1 219 ? -14.906 -20.41 -9.081 1 97.73 219 VAL A C 1
ATOM 1753 O O . VAL A 1 219 ? -15.893 -19.765 -8.719 1 97.73 219 VAL A O 1
ATOM 1756 N N . LYS A 1 220 ? -14.968 -21.505 -9.734 1 96.01 220 LYS A N 1
ATOM 1757 C CA . LYS A 1 220 ? -16.252 -22.168 -9.945 1 96.01 220 LYS A CA 1
ATOM 1758 C C . LYS A 1 220 ? -16.067 -23.667 -10.164 1 96.01 220 LYS A C 1
ATOM 1760 O O . LYS A 1 220 ? -14.959 -24.126 -10.449 1 96.01 220 LYS A O 1
ATOM 1765 N N . ARG A 1 221 ? -17.146 -24.404 -9.964 1 95.02 221 ARG A N 1
ATOM 1766 C CA . ARG A 1 221 ? -17.131 -25.824 -10.301 1 95.02 221 ARG A CA 1
ATOM 1767 C C . ARG A 1 221 ? -16.974 -26.028 -11.804 1 95.02 221 ARG A C 1
ATOM 1769 O O . ARG A 1 221 ? -17.537 -25.274 -12.6 1 95.02 221 ARG A O 1
ATOM 1776 N N . SER A 1 222 ? -16.298 -27.093 -12.001 1 91.67 222 SER A N 1
ATOM 1777 C CA . SER A 1 222 ? -16.106 -27.429 -13.408 1 91.67 222 SER A CA 1
ATOM 1778 C C . SER A 1 222 ? -17.336 -28.124 -13.982 1 91.67 222 SER A C 1
ATOM 1780 O O . SER A 1 222 ? -18.093 -28.764 -13.249 1 91.67 222 SER A O 1
ATOM 1782 N N . GLY A 1 223 ? -17.689 -27.929 -15.151 1 86.41 223 GLY A N 1
ATOM 1783 C CA . GLY A 1 223 ? -18.686 -28.752 -15.817 1 86.41 223 GLY A CA 1
ATOM 1784 C C . GLY A 1 223 ? -18.226 -30.18 -16.044 1 86.41 223 GLY A C 1
ATOM 1785 O O . GLY A 1 223 ? -17.533 -30.755 -15.202 1 86.41 223 GLY A O 1
ATOM 1786 N N . ASP A 1 224 ? -18.547 -30.753 -17.034 1 88.92 224 ASP A N 1
ATOM 1787 C CA . ASP A 1 224 ? -18.244 -32.139 -17.378 1 88.92 224 ASP A CA 1
ATOM 1788 C C . ASP A 1 224 ? -16.779 -32.297 -17.778 1 88.92 224 ASP A C 1
ATOM 1790 O O . ASP A 1 224 ? -16.195 -33.368 -17.602 1 88.92 224 ASP A O 1
ATOM 1794 N N . ASP A 1 225 ? -16.201 -31.282 -18.229 1 87.64 225 ASP A N 1
ATOM 1795 C CA . ASP A 1 225 ? -14.812 -31.329 -18.675 1 87.64 225 ASP A CA 1
ATOM 1796 C C . ASP A 1 225 ? -13.851 -31.158 -17.5 1 87.64 225 ASP A C 1
ATOM 1798 O O . ASP A 1 225 ? -13.685 -30.051 -16.984 1 87.64 225 ASP A O 1
ATOM 1802 N N . LYS A 1 226 ? -13.248 -32.19 -17.124 1 88.6 226 LYS A N 1
ATOM 1803 C CA . LYS A 1 226 ? -12.367 -32.178 -15.96 1 88.6 226 LYS A CA 1
ATOM 1804 C C . LYS A 1 226 ? -10.902 -32.091 -16.381 1 88.6 226 LYS A C 1
ATOM 1806 O O . LYS A 1 226 ? -10.003 -32.252 -15.554 1 88.6 226 LYS A O 1
ATOM 1811 N N . SER A 1 227 ? -10.606 -31.828 -17.653 1 89.87 227 SER A N 1
ATOM 1812 C CA . SER A 1 227 ? -9.239 -31.738 -18.154 1 89.87 227 SER A CA 1
ATOM 1813 C C . SER A 1 227 ? -8.573 -30.439 -17.713 1 89.87 227 SER A C 1
ATOM 1815 O O . SER A 1 227 ? -9.249 -29.509 -17.269 1 89.87 227 SER A O 1
ATOM 1817 N N . GLU A 1 228 ? -7.302 -30.494 -17.705 1 91.04 228 GLU A N 1
ATOM 1818 C CA . GLU A 1 228 ? -6.565 -29.257 -17.465 1 91.04 228 GLU A CA 1
ATOM 1819 C C . GLU A 1 228 ? -6.946 -28.182 -18.48 1 91.04 228 GLU A C 1
ATOM 1821 O O . GLU A 1 228 ? -6.978 -28.442 -19.684 1 91.04 228 GLU A O 1
ATOM 1826 N N . LYS A 1 229 ? -7.285 -27.02 -18.068 1 90.63 229 LYS A N 1
ATOM 1827 C CA . LYS A 1 229 ? -7.76 -25.935 -18.921 1 90.63 229 LYS A CA 1
ATOM 1828 C C . LYS A 1 229 ? -6.713 -24.831 -19.04 1 90.63 229 LYS A C 1
ATOM 1830 O O . LYS A 1 229 ? -6.052 -24.487 -18.058 1 90.63 229 LYS A O 1
ATOM 1835 N N . HIS A 1 230 ? -6.505 -24.312 -20.201 1 90.02 230 HIS A N 1
ATOM 1836 C CA . HIS A 1 230 ? -5.609 -23.206 -20.52 1 90.02 230 HIS A CA 1
ATOM 1837 C C . HIS A 1 230 ? -6.303 -22.171 -21.399 1 90.02 230 HIS A C 1
ATOM 1839 O O . HIS A 1 230 ? -7.193 -22.511 -22.181 1 90.02 230 HIS A O 1
ATOM 1845 N N . ALA A 1 231 ? -5.955 -20.995 -21.189 1 89.18 231 ALA A N 1
ATOM 1846 C CA . ALA A 1 231 ? -6.435 -19.933 -22.07 1 89.18 231 ALA A CA 1
ATOM 1847 C C . ALA A 1 231 ? -5.368 -19.542 -23.089 1 89.18 231 ALA A C 1
ATOM 1849 O O . ALA A 1 231 ? -4.173 -19.571 -22.787 1 89.18 231 ALA A O 1
ATOM 1850 N N . ASP A 1 232 ? -5.882 -19.202 -24.231 1 88.24 232 ASP A N 1
ATOM 1851 C CA . ASP A 1 232 ? -4.996 -18.595 -25.22 1 88.24 232 ASP A CA 1
ATOM 1852 C C . ASP A 1 232 ? -4.808 -17.104 -24.948 1 88.24 232 ASP A C 1
ATOM 1854 O O . ASP A 1 232 ? -5.745 -16.317 -25.096 1 88.24 232 ASP A O 1
ATOM 1858 N N . ILE A 1 233 ? -3.597 -16.731 -24.594 1 88.08 233 ILE A N 1
ATOM 1859 C CA . ILE A 1 233 ? -3.371 -15.33 -24.257 1 88.08 233 ILE A CA 1
ATOM 1860 C C . ILE A 1 233 ? -2.599 -14.646 -25.383 1 88.08 233 ILE A C 1
ATOM 1862 O O . ILE A 1 233 ? -2.03 -13.569 -25.19 1 88.08 233 ILE A O 1
ATOM 1866 N N . GLY A 1 234 ? -2.536 -15.364 -26.483 1 86.08 234 GLY A N 1
ATOM 1867 C CA . GLY A 1 234 ? -1.973 -14.767 -27.684 1 86.08 234 GLY A CA 1
ATOM 1868 C C . GLY A 1 234 ? -0.457 -14.794 -27.709 1 86.08 234 GLY A C 1
ATOM 1869 O O . GLY A 1 234 ? 0.172 -13.978 -28.386 1 86.08 234 GLY A O 1
ATOM 1870 N N . ASP A 1 235 ? 0.142 -15.647 -26.903 1 87.8 235 ASP A N 1
ATOM 1871 C CA . ASP A 1 235 ? 1.591 -15.803 -26.822 1 87.8 235 ASP A CA 1
ATOM 1872 C C . ASP A 1 235 ? 1.986 -17.278 -26.846 1 87.8 235 ASP A C 1
ATOM 1874 O O . ASP A 1 235 ? 1.786 -17.995 -25.863 1 87.8 235 ASP A O 1
ATOM 1878 N N . ALA A 1 236 ? 2.59 -17.684 -27.857 1 86.33 236 ALA A N 1
ATOM 1879 C CA . ALA A 1 236 ? 2.957 -19.085 -28.041 1 86.33 236 ALA A CA 1
ATOM 1880 C C . ALA A 1 236 ? 4.057 -19.497 -27.066 1 86.33 236 ALA A C 1
ATOM 1882 O O . ALA A 1 236 ? 4.222 -20.683 -26.772 1 86.33 236 ALA A O 1
ATOM 1883 N N . ASP A 1 237 ? 4.677 -18.491 -26.55 1 86.87 237 ASP A N 1
ATOM 1884 C CA . ASP A 1 237 ? 5.791 -18.773 -25.65 1 86.87 237 ASP A CA 1
ATOM 1885 C C . ASP A 1 237 ? 5.417 -18.468 -24.201 1 86.87 237 ASP A C 1
ATOM 1887 O O . ASP A 1 237 ? 6.288 -18.398 -23.331 1 86.87 237 ASP A O 1
ATOM 1891 N N . ALA A 1 238 ? 4.119 -18.306 -23.984 1 86.58 238 ALA A N 1
ATOM 1892 C CA . ALA A 1 238 ? 3.673 -17.946 -22.64 1 86.58 238 ALA A CA 1
ATOM 1893 C C . ALA A 1 238 ? 3.988 -19.056 -21.642 1 86.58 238 ALA A C 1
ATOM 1895 O O . ALA A 1 238 ? 3.893 -20.241 -21.971 1 86.58 238 ALA A O 1
ATOM 1896 N N . MET A 1 239 ? 4.314 -18.595 -20.445 1 85.72 239 MET A N 1
ATOM 1897 C CA . MET A 1 239 ? 4.461 -19.562 -19.361 1 85.72 239 MET A CA 1
ATOM 1898 C C . MET A 1 239 ? 3.142 -20.277 -19.087 1 85.72 239 MET A C 1
ATOM 1900 O O . MET A 1 239 ? 2.076 -19.66 -19.127 1 85.72 239 MET A O 1
ATOM 1904 N N . GLU A 1 240 ? 3.232 -21.478 -18.755 1 84.18 240 GLU A N 1
ATOM 1905 C CA . GLU A 1 240 ? 2.038 -22.267 -18.467 1 84.18 240 GLU A CA 1
ATOM 1906 C C . GLU A 1 240 ? 1.253 -21.674 -17.301 1 84.18 240 GLU A C 1
ATOM 1908 O O . GLU A 1 240 ? 0.022 -21.741 -17.276 1 84.18 240 GLU A O 1
ATOM 1913 N N . SER A 1 241 ? 1.969 -21.126 -16.39 1 84.51 241 SER A N 1
ATOM 1914 C CA . SER A 1 241 ? 1.335 -20.511 -15.229 1 84.51 241 SER A CA 1
ATOM 1915 C C . SER A 1 241 ? 0.388 -19.39 -15.645 1 84.51 241 SER A C 1
ATOM 1917 O O . SER A 1 241 ? -0.568 -19.081 -14.931 1 84.51 241 SER A O 1
ATOM 1919 N N . HIS A 1 242 ? 0.596 -18.836 -16.764 1 86.95 242 HIS A N 1
ATOM 1920 C CA . HIS A 1 242 ? -0.214 -17.719 -17.236 1 86.95 242 HIS A CA 1
ATOM 1921 C C . HIS A 1 242 ? -1.436 -18.212 -18.005 1 86.95 242 HIS A C 1
ATOM 1923 O O . HIS A 1 242 ? -2.447 -17.51 -18.087 1 86.95 242 HIS A O 1
ATOM 1929 N N . THR A 1 243 ? -1.302 -19.391 -18.549 1 91.02 243 THR A N 1
ATOM 1930 C CA . THR A 1 243 ? -2.384 -19.895 -19.387 1 91.02 243 THR A CA 1
ATOM 1931 C C . THR A 1 243 ? -3.311 -20.804 -18.584 1 91.02 243 THR A C 1
ATOM 1933 O O . THR A 1 243 ? -4.446 -21.058 -18.992 1 91.02 243 THR A O 1
ATOM 1936 N N . PHE A 1 244 ? -2.853 -21.233 -17.493 1 90.93 244 PHE A N 1
ATOM 1937 C CA . PHE A 1 244 ? -3.593 -22.195 -16.686 1 90.93 244 PHE A CA 1
ATOM 1938 C C . PHE A 1 244 ? -4.88 -21.578 -16.151 1 90.93 244 PHE A C 1
ATOM 1940 O O . PHE A 1 244 ? -4.886 -20.426 -15.711 1 90.93 244 PHE A O 1
ATOM 1947 N N . ARG A 1 245 ? -5.975 -22.433 -16.225 1 92.63 245 ARG A N 1
ATOM 1948 C CA . ARG A 1 245 ? -7.261 -21.922 -15.762 1 92.63 245 ARG A CA 1
ATOM 1949 C C . ARG A 1 245 ? -7.965 -22.939 -14.87 1 92.63 245 ARG A C 1
ATOM 1951 O O . ARG A 1 245 ? -9.165 -22.819 -14.612 1 92.63 245 ARG A O 1
ATOM 1958 N N . GLY A 1 246 ? -7.308 -24.011 -14.567 1 90.84 246 GLY A N 1
ATOM 1959 C CA . GLY A 1 246 ? -7.896 -24.981 -13.658 1 90.84 246 GLY A CA 1
ATOM 1960 C C . GLY A 1 246 ? -7.777 -26.411 -14.152 1 90.84 246 GLY A C 1
ATOM 1961 O O . GLY A 1 246 ? -7.485 -26.645 -15.326 1 90.84 246 GLY A O 1
ATOM 1962 N N . VAL A 1 247 ? -8.029 -27.291 -13.261 1 89.75 247 VAL A N 1
ATOM 1963 C CA . VAL A 1 247 ? -7.996 -28.714 -13.58 1 89.75 247 VAL A CA 1
ATOM 1964 C C . VAL A 1 247 ? -8.931 -29.476 -12.644 1 89.75 247 VAL A C 1
ATOM 1966 O O . VAL A 1 247 ? -9.117 -29.085 -11.489 1 89.75 247 VAL A O 1
ATOM 1969 N N . GLY A 1 248 ? -9.501 -30.518 -13.148 1 89.39 248 GLY A N 1
ATOM 1970 C CA . GLY A 1 248 ? -10.4 -31.332 -12.346 1 89.39 248 GLY A CA 1
ATOM 1971 C C . GLY A 1 248 ? -11.756 -30.686 -12.129 1 89.39 248 GLY A C 1
ATOM 1972 O O . GLY A 1 248 ? -12.396 -30.24 -13.084 1 89.39 248 GLY A O 1
ATOM 1973 N N . GLU A 1 249 ? -12.21 -30.647 -10.877 1 90.31 249 GLU A N 1
ATOM 1974 C CA . GLU A 1 249 ? -13.579 -30.251 -10.56 1 90.31 249 GLU A CA 1
ATOM 1975 C C . GLU A 1 249 ? -13.686 -28.741 -10.368 1 90.31 249 GLU A C 1
ATOM 1977 O O . GLU A 1 249 ? -14.781 -28.212 -10.163 1 90.31 249 GLU A O 1
ATOM 1982 N N . ILE A 1 250 ? -12.548 -28.064 -10.495 1 93.82 250 ILE A N 1
ATOM 1983 C CA . ILE A 1 250 ? -12.558 -26.637 -10.193 1 93.82 250 ILE A CA 1
ATOM 1984 C C . ILE A 1 250 ? -11.977 -25.856 -11.369 1 93.82 250 ILE A C 1
ATOM 1986 O O . ILE A 1 250 ? -10.966 -26.259 -11.951 1 93.82 250 ILE A O 1
ATOM 1990 N N . GLU A 1 251 ? -12.626 -24.865 -11.757 1 94.86 251 GLU A N 1
ATOM 1991 C CA . GLU A 1 251 ? -12.136 -23.876 -12.712 1 94.86 251 GLU A CA 1
ATOM 1992 C C . GLU A 1 251 ? -11.785 -22.564 -12.015 1 94.86 251 GLU A C 1
ATOM 1994 O O . GLU A 1 251 ? -12.463 -22.156 -11.07 1 94.86 251 GLU A O 1
ATOM 1999 N N . LEU A 1 252 ? -10.746 -21.996 -12.52 1 95.97 252 LEU A N 1
ATOM 2000 C CA . LEU A 1 252 ? -10.26 -20.732 -11.978 1 95.97 252 LEU A CA 1
ATOM 2001 C C . LEU A 1 252 ? -10.297 -19.636 -13.038 1 95.97 252 LEU A C 1
ATOM 2003 O O . LEU A 1 252 ? -9.27 -19.313 -13.639 1 95.97 252 LEU A O 1
ATOM 2007 N N . PRO A 1 253 ? -11.402 -19.031 -13.253 1 96.09 253 PRO A N 1
ATOM 2008 C CA . PRO A 1 253 ? -11.546 -18.004 -14.288 1 96.09 253 PRO A CA 1
ATOM 2009 C C . PRO A 1 253 ? -11.193 -16.606 -13.785 1 96.09 253 PRO A C 1
ATOM 2011 O O . PRO A 1 253 ? -10.821 -16.441 -12.621 1 96.09 253 PRO A O 1
ATOM 2014 N N . ALA A 1 254 ? -11.299 -15.653 -14.653 1 96.9 254 ALA A N 1
ATOM 2015 C CA . ALA A 1 254 ? -11.101 -14.243 -14.329 1 96.9 254 ALA A CA 1
ATOM 2016 C C . ALA A 1 254 ? -12.187 -13.74 -13.382 1 96.9 254 ALA A C 1
ATOM 2018 O O . ALA A 1 254 ? -13.265 -14.332 -13.294 1 96.9 254 ALA A O 1
ATOM 2019 N N . PRO A 1 255 ? -11.853 -12.662 -12.683 1 97.92 255 PRO A N 1
ATOM 2020 C CA . PRO A 1 255 ? -12.844 -12.12 -11.751 1 97.92 255 PRO A CA 1
ATOM 2021 C C . PRO A 1 255 ? -14.196 -11.863 -12.411 1 97.92 255 PRO A C 1
ATOM 2023 O O . PRO A 1 255 ? -14.255 -11.3 -13.507 1 97.92 255 PRO A O 1
ATOM 2026 N N . GLY A 1 256 ? -15.218 -12.286 -11.735 1 98.07 256 GLY A N 1
ATOM 2027 C CA . GLY A 1 256 ? -16.57 -12.026 -12.203 1 98.07 256 GLY A CA 1
ATOM 2028 C C . GLY A 1 256 ? -17.164 -13.182 -12.986 1 98.07 256 GLY A C 1
ATOM 2029 O O . GLY A 1 256 ? -18.344 -13.158 -13.34 1 98.07 256 GLY A O 1
ATOM 2030 N N . LEU A 1 257 ? -16.46 -14.211 -13.233 1 97.45 257 LEU A N 1
ATOM 2031 C CA . LEU A 1 257 ? -16.929 -15.311 -14.069 1 97.45 257 LEU A CA 1
ATOM 2032 C C . LEU A 1 257 ? -17.129 -16.576 -13.241 1 97.45 257 LEU A C 1
ATOM 2034 O O . LEU A 1 257 ? -17.273 -17.669 -13.795 1 97.45 257 LEU A O 1
ATOM 2038 N N . GLY A 1 258 ? -17.033 -16.423 -11.892 1 97.39 258 GLY A N 1
ATOM 2039 C CA . GLY A 1 258 ? -17.209 -17.566 -11.011 1 97.39 258 GLY A CA 1
ATOM 2040 C C . GLY A 1 258 ? -18.146 -17.287 -9.851 1 97.39 258 GLY A C 1
ATOM 2041 O O . GLY A 1 258 ? -19.139 -16.574 -10.006 1 97.39 258 GLY A O 1
ATOM 2042 N N . SER A 1 259 ? -17.875 -17.948 -8.723 1 97.01 259 SER A N 1
ATOM 2043 C CA . SER A 1 259 ? -18.841 -17.924 -7.63 1 97.01 259 SER A CA 1
ATOM 2044 C C . SER A 1 259 ? -18.234 -17.32 -6.368 1 97.01 259 SER A C 1
ATOM 2046 O O . SER A 1 259 ? -18.866 -17.314 -5.31 1 97.01 259 SER A O 1
ATOM 2048 N N . LEU A 1 260 ? -17.057 -16.849 -6.469 1 98.37 260 LEU A N 1
ATOM 2049 C CA . LEU A 1 260 ? -16.389 -16.326 -5.282 1 98.37 260 LEU A CA 1
ATOM 2050 C C . LEU A 1 260 ? -17.222 -15.229 -4.629 1 98.37 260 LEU A C 1
ATOM 2052 O O . LEU A 1 260 ? -17.755 -14.355 -5.316 1 98.37 260 LEU A O 1
ATOM 2056 N N . ASN A 1 261 ? -17.4 -15.264 -3.351 1 98.61 261 ASN A N 1
ATOM 2057 C CA . ASN A 1 261 ? -18.003 -14.166 -2.604 1 98.61 261 ASN A CA 1
ATOM 2058 C C . ASN A 1 261 ? -17.046 -12.984 -2.474 1 98.61 261 ASN A C 1
ATOM 2060 O O . ASN A 1 261 ? -16.421 -12.797 -1.429 1 98.61 261 ASN A O 1
ATOM 2064 N N . TYR A 1 262 ? -17.053 -12.162 -3.448 1 98.49 262 TYR A N 1
ATOM 2065 C CA . TYR A 1 262 ? -16.117 -11.046 -3.523 1 98.49 262 TYR A CA 1
ATOM 2066 C C . TYR A 1 262 ? -16.385 -10.035 -2.414 1 98.49 262 TYR A C 1
ATOM 2068 O O . TYR A 1 262 ? -15.46 -9.382 -1.924 1 98.49 262 TYR A O 1
ATOM 2076 N N . ASP A 1 263 ? -17.648 -9.882 -2.067 1 98.48 263 ASP A N 1
ATOM 2077 C CA . ASP A 1 263 ? -17.97 -8.92 -1.017 1 98.48 263 ASP A CA 1
ATOM 2078 C C . ASP A 1 263 ? -17.287 -9.292 0.297 1 98.48 263 ASP A C 1
ATOM 2080 O O . ASP A 1 263 ? -16.594 -8.468 0.898 1 98.48 263 ASP A O 1
ATOM 2084 N N . LEU A 1 264 ? -17.438 -10.516 0.68 1 98.69 264 LEU A N 1
ATOM 2085 C CA . LEU A 1 264 ? -16.81 -10.976 1.913 1 98.69 264 LEU A CA 1
ATOM 2086 C C . LEU A 1 264 ? -15.29 -10.925 1.801 1 98.69 264 LEU A C 1
ATOM 2088 O O . LEU A 1 264 ? -14.609 -10.486 2.731 1 98.69 264 LEU A O 1
ATOM 2092 N N . TYR A 1 265 ? -14.786 -11.34 0.695 1 98.77 265 TYR A N 1
ATOM 2093 C CA . TYR A 1 265 ? -13.349 -11.355 0.45 1 98.77 265 TYR A CA 1
ATOM 2094 C C . TYR A 1 265 ? -12.75 -9.965 0.629 1 98.77 265 TYR A C 1
ATOM 2096 O O . TYR A 1 265 ? -11.795 -9.786 1.388 1 98.77 265 TYR A O 1
ATOM 2104 N N . LEU A 1 266 ? -13.342 -8.968 0.01 1 98.1 266 LEU A N 1
ATOM 2105 C CA . LEU A 1 266 ? -12.829 -7.602 0.026 1 98.1 266 LEU A CA 1
ATOM 2106 C C . LEU A 1 266 ? -12.976 -6.983 1.412 1 98.1 266 LEU A C 1
ATOM 2108 O O . LEU A 1 266 ? -12.087 -6.263 1.873 1 98.1 266 LEU A O 1
ATOM 2112 N N . GLN A 1 267 ? -14.037 -7.237 2.039 1 96.89 267 GLN A N 1
ATOM 2113 C CA . GLN A 1 267 ? -14.257 -6.711 3.382 1 96.89 267 GLN A CA 1
ATOM 2114 C C . GLN A 1 267 ? -13.203 -7.231 4.356 1 96.89 267 GLN A C 1
ATOM 2116 O O . GLN A 1 267 ? -12.607 -6.456 5.106 1 96.89 267 GLN A O 1
ATOM 2121 N N . ARG A 1 268 ? -12.964 -8.554 4.306 1 97.83 268 ARG A N 1
ATOM 2122 C CA . ARG A 1 268 ? -11.992 -9.166 5.206 1 97.83 268 ARG A CA 1
ATOM 2123 C C . ARG A 1 268 ? -10.58 -8.673 4.904 1 97.83 268 ARG A C 1
ATOM 2125 O O . ARG A 1 268 ? -9.807 -8.388 5.821 1 97.83 268 ARG A O 1
ATOM 2132 N N . LEU A 1 269 ? -10.287 -8.56 3.662 1 97.95 269 LEU A N 1
ATOM 2133 C CA . LEU A 1 269 ? -8.964 -8.094 3.261 1 97.95 269 LEU A CA 1
ATOM 2134 C C . LEU A 1 269 ? -8.731 -6.658 3.718 1 97.95 269 LEU A C 1
ATOM 2136 O O . LEU A 1 269 ? -7.657 -6.331 4.227 1 97.95 269 LEU A O 1
ATOM 2140 N N . ALA A 1 270 ? -9.715 -5.811 3.587 1 96.24 270 ALA A N 1
ATOM 2141 C CA . ALA A 1 270 ? -9.602 -4.377 3.842 1 96.24 270 ALA A CA 1
ATOM 2142 C C . ALA A 1 270 ? -9.441 -4.096 5.333 1 96.24 270 ALA A C 1
ATOM 2144 O O . ALA A 1 270 ? -9.028 -3.001 5.724 1 96.24 270 ALA A O 1
ATOM 2145 N N . GLU A 1 271 ? -9.822 -5.053 6.163 1 94.58 271 GLU A N 1
ATOM 2146 C CA . GLU A 1 271 ? -9.728 -4.849 7.605 1 94.58 271 GLU A CA 1
ATOM 2147 C C . GLU A 1 271 ? -8.296 -4.531 8.026 1 94.58 271 GLU A C 1
ATOM 2149 O O . GLU A 1 271 ? -8.069 -3.653 8.86 1 94.58 271 GLU A O 1
ATOM 2154 N N . LYS A 1 272 ? -7.408 -5.193 7.372 1 94.51 272 LYS A N 1
ATOM 2155 C CA . LYS A 1 272 ? -6.024 -5.018 7.804 1 94.51 272 LYS A CA 1
ATOM 2156 C C . LYS A 1 272 ? -5.161 -4.467 6.673 1 94.51 272 LYS A C 1
ATOM 2158 O O . LYS A 1 272 ? -4.05 -3.988 6.91 1 94.51 272 LYS A O 1
ATOM 2163 N N . HIS A 1 273 ? -5.693 -4.501 5.501 1 96.31 273 HIS A N 1
ATOM 2164 C CA . HIS A 1 273 ? -4.888 -4.104 4.351 1 96.31 273 HIS A CA 1
ATOM 2165 C C . HIS A 1 273 ? -5.672 -3.187 3.419 1 96.31 273 HIS A C 1
ATOM 2167 O O . HIS A 1 273 ? -5.872 -3.511 2.246 1 96.31 273 HIS A O 1
ATOM 2173 N N . PRO A 1 274 ? -6.032 -2.039 3.84 1 96.07 274 PRO A N 1
ATOM 2174 C CA . PRO A 1 274 ? -6.955 -1.192 3.081 1 96.07 274 PRO A CA 1
ATOM 2175 C C . PRO A 1 274 ? -6.32 -0.612 1.819 1 96.07 274 PRO A C 1
ATOM 2177 O O . PRO A 1 274 ? -7.03 -0.25 0.876 1 96.07 274 PRO A O 1
ATOM 2180 N N . ASN A 1 275 ? -4.986 -0.537 1.727 1 96.36 275 ASN A N 1
ATOM 2181 C CA . ASN A 1 275 ? -4.325 0.057 0.57 1 96.36 275 ASN A CA 1
ATOM 2182 C C . ASN A 1 275 ? -3.561 -0.989 -0.238 1 96.36 275 ASN A C 1
ATOM 2184 O O . ASN A 1 275 ? -2.737 -0.644 -1.087 1 96.36 275 ASN A O 1
ATOM 2188 N N . ILE A 1 276 ? -3.83 -2.242 -0.057 1 96.99 276 ILE A N 1
ATOM 2189 C CA . ILE A 1 276 ? -3.061 -3.326 -0.66 1 96.99 276 ILE A CA 1
ATOM 2190 C C . ILE A 1 276 ? -3.298 -3.35 -2.168 1 96.99 276 ILE A C 1
ATOM 2192 O O . ILE A 1 276 ? -4.403 -3.06 -2.634 1 96.99 276 ILE A O 1
ATOM 2196 N N . PRO A 1 277 ? -2.244 -3.679 -3.002 1 97.08 277 PRO A N 1
ATOM 2197 C CA . PRO A 1 277 ? -2.474 -3.926 -4.427 1 97.08 277 PRO A CA 1
ATOM 2198 C C . PRO A 1 277 ? -3.342 -5.157 -4.68 1 97.08 277 PRO A C 1
ATOM 2200 O O . PRO A 1 277 ? -3.122 -6.207 -4.071 1 97.08 277 PRO A O 1
ATOM 2203 N N . MET A 1 278 ? -4.32 -4.99 -5.475 1 98.02 278 MET A N 1
ATOM 2204 C CA . MET A 1 278 ? -5.193 -6.066 -5.936 1 98.02 278 MET A CA 1
ATOM 2205 C C . MET A 1 278 ? -4.917 -6.401 -7.398 1 98.02 278 MET A C 1
ATOM 2207 O O . MET A 1 278 ? -5.275 -5.634 -8.293 1 98.02 278 MET A O 1
ATOM 2211 N N . ILE A 1 279 ? -4.375 -7.57 -7.657 1 98.6 279 ILE A N 1
ATOM 2212 C CA . ILE A 1 279 ? -3.872 -7.912 -8.983 1 98.6 279 ILE A CA 1
ATOM 2213 C C . ILE A 1 279 ? -4.864 -8.834 -9.689 1 98.6 279 ILE A C 1
ATOM 2215 O O . ILE A 1 279 ? -5.152 -9.932 -9.207 1 98.6 279 ILE A O 1
ATOM 2219 N N . ILE A 1 280 ? -5.339 -8.411 -10.823 1 98.44 280 ILE A N 1
ATOM 2220 C CA . ILE A 1 280 ? -6.239 -9.22 -11.638 1 98.44 280 ILE A CA 1
ATOM 2221 C C . ILE A 1 280 ? -5.447 -10.316 -12.348 1 98.44 280 ILE A C 1
ATOM 2223 O O . ILE A 1 280 ? -4.38 -10.056 -12.909 1 98.44 280 ILE A O 1
ATOM 2227 N N . GLU A 1 281 ? -6.019 -11.471 -12.244 1 96.36 281 GLU A N 1
ATOM 2228 C CA . GLU A 1 281 ? -5.355 -12.624 -12.845 1 96.36 281 GLU A CA 1
ATOM 2229 C C . GLU A 1 281 ? -6.348 -13.497 -13.607 1 96.36 281 GLU A C 1
ATOM 2231 O O . GLU A 1 281 ? -7.561 -13.359 -13.438 1 96.36 281 GLU A O 1
ATOM 2236 N N . HIS A 1 282 ? -5.745 -14.366 -14.494 1 94.99 282 HIS A N 1
ATOM 2237 C CA . HIS A 1 282 ? -6.43 -15.441 -15.201 1 94.99 282 HIS A CA 1
ATOM 2238 C C . HIS A 1 282 ? -7.405 -14.887 -16.235 1 94.99 282 HIS A C 1
ATOM 2240 O O . HIS A 1 282 ? -8.572 -15.284 -16.268 1 94.99 282 HIS A O 1
ATOM 2246 N N . LEU A 1 283 ? -6.848 -14.077 -17.089 1 94.47 283 LEU A N 1
ATOM 2247 C CA . LEU A 1 283 ? -7.651 -13.539 -18.182 1 94.47 283 LEU A CA 1
ATOM 2248 C C . LEU A 1 283 ? -6.808 -13.363 -19.441 1 94.47 283 LEU A C 1
ATOM 2250 O O . LEU A 1 283 ? -5.587 -13.53 -19.404 1 94.47 283 LEU A O 1
ATOM 2254 N N . SER A 1 284 ? -7.508 -13.192 -20.527 1 94.09 284 SER A N 1
ATOM 2255 C CA . SER A 1 284 ? -6.872 -12.743 -21.761 1 94.09 284 SER A CA 1
ATOM 2256 C C . SER A 1 284 ? -6.974 -11.229 -21.916 1 94.09 284 SER A C 1
ATOM 2258 O O . SER A 1 284 ? -7.778 -10.583 -21.24 1 94.09 284 SER A O 1
ATOM 2260 N N . GLU A 1 285 ? -6.129 -10.769 -22.745 1 94.82 285 GLU A N 1
ATOM 2261 C CA . GLU A 1 285 ? -6.069 -9.318 -22.9 1 94.82 285 GLU A CA 1
ATOM 2262 C C . GLU A 1 285 ? -7.435 -8.745 -23.265 1 94.82 285 GLU A C 1
ATOM 2264 O O . GLU A 1 285 ? -7.818 -7.679 -22.778 1 94.82 285 GLU A O 1
ATOM 2269 N N . ASP A 1 286 ? -8.184 -9.455 -24.109 1 95.63 286 ASP A N 1
ATOM 2270 C CA . ASP A 1 286 ? -9.468 -8.951 -24.588 1 95.63 286 ASP A CA 1
ATOM 2271 C C . ASP A 1 286 ? -10.499 -8.919 -23.462 1 95.63 286 ASP A C 1
ATOM 2273 O O . ASP A 1 286 ? -11.524 -8.242 -23.572 1 95.63 286 ASP A O 1
ATOM 2277 N N . ASP A 1 287 ? -10.237 -9.597 -22.395 1 96.94 287 ASP A N 1
ATOM 2278 C CA . ASP A 1 287 ? -11.177 -9.678 -21.281 1 96.94 287 ASP A CA 1
ATOM 2279 C C . ASP A 1 287 ? -10.833 -8.658 -20.198 1 96.94 287 ASP A C 1
ATOM 2281 O O . ASP A 1 287 ? -11.546 -8.541 -19.199 1 96.94 287 ASP A O 1
ATOM 2285 N N . VAL A 1 288 ? -9.742 -7.902 -20.35 1 97.74 288 VAL A N 1
ATOM 2286 C CA . VAL A 1 288 ? -9.217 -7.019 -19.313 1 97.74 288 VAL A CA 1
ATOM 2287 C C . VAL A 1 288 ? -10.239 -5.929 -18.996 1 97.74 288 VAL A C 1
ATOM 2289 O O . VAL A 1 288 ? -10.548 -5.681 -17.828 1 97.74 288 VAL A O 1
ATOM 2292 N N . PRO A 1 289 ? -10.899 -5.307 -20.006 1 97.58 289 PRO A N 1
ATOM 2293 C CA . PRO A 1 289 ? -11.866 -4.262 -19.662 1 97.58 289 PRO A CA 1
ATOM 2294 C C . PRO A 1 289 ? -13.03 -4.787 -18.825 1 97.58 289 PRO A C 1
ATOM 2296 O O . PRO A 1 289 ? -13.448 -4.136 -17.864 1 97.58 289 PRO A O 1
ATOM 2299 N N . ARG A 1 290 ? -13.495 -5.945 -19.137 1 98.07 290 ARG A N 1
ATOM 2300 C CA . ARG A 1 290 ? -14.591 -6.536 -18.378 1 98.07 290 ARG A CA 1
ATOM 2301 C C . ARG A 1 290 ? -14.169 -6.826 -16.941 1 98.07 290 ARG A C 1
ATOM 2303 O O . ARG A 1 290 ? -14.898 -6.511 -15.999 1 98.07 290 ARG A O 1
ATOM 2310 N N . ALA A 1 291 ? -13.078 -7.48 -16.804 1 98.26 291 ALA A N 1
ATOM 2311 C CA . ALA A 1 291 ? -12.577 -7.861 -15.486 1 98.26 291 ALA A CA 1
ATOM 2312 C C . ALA A 1 291 ? -12.328 -6.631 -14.618 1 98.26 291 ALA A C 1
ATOM 2314 O O . ALA A 1 291 ? -12.647 -6.628 -13.427 1 98.26 291 ALA A O 1
ATOM 2315 N N . LYS A 1 292 ? -11.743 -5.634 -15.219 1 97.95 292 LYS A N 1
ATOM 2316 C CA . LYS A 1 292 ? -11.481 -4.397 -14.489 1 97.95 292 LYS A CA 1
ATOM 2317 C C . LYS A 1 292 ? -12.781 -3.732 -14.05 1 97.95 292 LYS A C 1
ATOM 2319 O O . LYS A 1 292 ? -12.885 -3.243 -12.923 1 97.95 292 LYS A O 1
ATOM 2324 N N . LYS A 1 293 ? -13.738 -3.674 -14.935 1 97.46 293 LYS A N 1
ATOM 2325 C CA . LYS A 1 293 ? -15.041 -3.109 -14.596 1 97.46 293 LYS A CA 1
ATOM 2326 C C . LYS A 1 293 ? -15.687 -3.87 -13.443 1 97.46 293 LYS A C 1
ATOM 2328 O O . LYS A 1 293 ? -16.268 -3.263 -12.54 1 97.46 293 LYS A O 1
ATOM 2333 N N . PHE A 1 294 ? -15.591 -5.16 -13.492 1 98.47 294 PHE A N 1
ATOM 2334 C CA . PHE A 1 294 ? -16.139 -5.98 -12.418 1 98.47 294 PHE A CA 1
ATOM 2335 C C . PHE A 1 294 ? -15.466 -5.654 -11.091 1 98.47 294 PHE A C 1
ATOM 2337 O O . PHE A 1 294 ? -16.143 -5.401 -10.091 1 98.47 294 PHE A O 1
ATOM 2344 N N . LEU A 1 295 ? -14.147 -5.65 -11.078 1 98.14 295 LEU A N 1
ATOM 2345 C CA . LEU A 1 295 ? -13.415 -5.391 -9.843 1 98.14 295 LEU A CA 1
ATOM 2346 C C . LEU A 1 295 ? -13.727 -3.997 -9.308 1 98.14 295 LEU A C 1
ATOM 2348 O O . LEU A 1 295 ? -14.013 -3.833 -8.12 1 98.14 295 LEU A O 1
ATOM 2352 N N . ASP A 1 296 ? -13.709 -3.012 -10.179 1 96.46 296 ASP A N 1
ATOM 2353 C CA . ASP A 1 296 ? -14.025 -1.647 -9.768 1 96.46 296 ASP A CA 1
ATOM 2354 C C . ASP A 1 296 ? -15.427 -1.564 -9.169 1 96.46 296 ASP A C 1
ATOM 2356 O O . ASP A 1 296 ? -15.647 -0.853 -8.186 1 96.46 296 ASP A O 1
ATOM 2360 N N . GLY A 1 297 ? -16.338 -2.274 -9.812 1 96.99 297 GLY A N 1
ATOM 2361 C CA . GLY A 1 297 ? -17.691 -2.321 -9.28 1 96.99 297 GLY A CA 1
ATOM 2362 C C . GLY A 1 297 ? -17.762 -2.906 -7.883 1 96.99 297 GLY A C 1
ATOM 2363 O O . GLY A 1 297 ? -18.469 -2.381 -7.02 1 96.99 297 GLY A O 1
ATOM 2364 N N . LYS A 1 298 ? -17.053 -3.968 -7.66 1 97.8 298 LYS A N 1
ATOM 2365 C CA . LYS A 1 298 ? -17.033 -4.606 -6.347 1 97.8 298 LYS A CA 1
ATOM 2366 C C . LYS A 1 298 ? -16.354 -3.713 -5.312 1 97.8 298 LYS A C 1
ATOM 2368 O O . LYS A 1 298 ? -16.814 -3.614 -4.173 1 97.8 298 LYS A O 1
ATOM 2373 N N . LEU A 1 299 ? -15.299 -3.086 -5.697 1 96.56 299 LEU A N 1
ATOM 2374 C CA . LEU A 1 299 ? -14.627 -2.154 -4.798 1 96.56 299 LEU A CA 1
ATOM 2375 C C . LEU A 1 299 ? -15.547 -0.996 -4.429 1 96.56 299 LEU A C 1
ATOM 2377 O O . LEU A 1 299 ? -15.675 -0.65 -3.252 1 96.56 299 LEU A O 1
ATOM 2381 N N . ARG A 1 300 ? -16.237 -0.517 -5.396 1 94.36 300 ARG A N 1
ATOM 2382 C CA . ARG A 1 300 ? -17.194 0.56 -5.163 1 94.36 300 ARG A CA 1
ATOM 2383 C C . ARG A 1 300 ? -18.296 0.116 -4.207 1 94.36 300 ARG A C 1
ATOM 2385 O O . ARG A 1 300 ? -18.632 0.832 -3.262 1 94.36 300 ARG A O 1
ATOM 2392 N N . ALA A 1 301 ? -18.794 -1.002 -4.467 1 95.71 301 ALA A N 1
ATOM 2393 C CA . ALA A 1 301 ? -19.909 -1.52 -3.679 1 95.71 301 ALA A CA 1
ATOM 2394 C C . ALA A 1 301 ? -19.503 -1.722 -2.222 1 95.71 301 ALA A C 1
ATOM 2396 O O . ALA A 1 301 ? -20.341 -1.639 -1.32 1 95.71 301 ALA A O 1
ATOM 2397 N N . ASN A 1 302 ? -18.255 -1.958 -2.014 1 95.2 302 ASN A N 1
ATOM 2398 C CA . ASN A 1 302 ? -17.785 -2.227 -0.659 1 95.2 302 ASN A CA 1
ATOM 2399 C C . ASN A 1 302 ? -17.081 -1.013 -0.06 1 95.2 302 ASN A C 1
ATOM 2401 O O . ASN A 1 302 ? -16.478 -1.106 1.011 1 95.2 302 ASN A O 1
ATOM 2405 N N . GLY A 1 303 ? -17.063 0.148 -0.749 1 93.7 303 GLY A N 1
ATOM 2406 C CA . GLY A 1 303 ? -16.47 1.375 -0.242 1 93.7 303 GLY A CA 1
ATOM 2407 C C . GLY A 1 303 ? -14.953 1.349 -0.241 1 93.7 303 GLY A C 1
ATOM 2408 O O . GLY A 1 303 ? -14.318 1.93 0.642 1 93.7 303 GLY A O 1
ATOM 2409 N N . LEU A 1 304 ? -14.397 0.676 -1.226 1 93.27 304 LEU A N 1
ATOM 2410 C CA . LEU A 1 304 ? -12.954 0.46 -1.266 1 93.27 304 LEU A CA 1
ATOM 2411 C C . LEU A 1 304 ? -12.353 1.044 -2.54 1 93.27 304 LEU A C 1
ATOM 2413 O O . LEU A 1 304 ? -12.944 0.934 -3.617 1 93.27 304 LEU A O 1
ATOM 2417 N N . MET B 1 1 ? 7.483 -1.272 -5.402 1 90.07 1 MET B N 1
ATOM 2418 C CA . MET B 1 1 ? 7.728 0.138 -5.691 1 90.07 1 MET B CA 1
ATOM 2419 C C . MET B 1 1 ? 6.656 1.018 -5.057 1 90.07 1 MET B C 1
ATOM 2421 O O . MET B 1 1 ? 5.471 0.679 -5.087 1 90.07 1 MET B O 1
ATOM 2425 N N . MET B 1 2 ? 7.083 2.133 -4.545 1 93.9 2 MET B N 1
ATOM 2426 C CA . MET B 1 2 ? 6.194 3.07 -3.865 1 93.9 2 MET B CA 1
ATOM 2427 C C . MET B 1 2 ? 5.294 3.789 -4.864 1 93.9 2 MET B C 1
ATOM 2429 O O . MET B 1 2 ? 5.713 4.081 -5.985 1 93.9 2 MET B O 1
ATOM 2433 N N . GLN B 1 3 ? 4.068 4.072 -4.404 1 94.14 3 GLN B N 1
ATOM 2434 C CA . GLN B 1 3 ? 3.116 4.86 -5.181 1 94.14 3 GLN B CA 1
ATOM 2435 C C . GLN B 1 3 ? 3.268 6.35 -4.889 1 94.14 3 GLN B C 1
ATOM 2437 O O . GLN B 1 3 ? 3.399 6.75 -3.73 1 94.14 3 GLN B O 1
ATOM 2442 N N . ALA B 1 4 ? 3.254 7.075 -5.931 1 97.16 4 ALA B N 1
ATOM 2443 C CA . ALA B 1 4 ? 3.308 8.522 -5.745 1 97.16 4 ALA B CA 1
ATOM 2444 C C . ALA B 1 4 ? 1.906 9.118 -5.661 1 97.16 4 ALA B C 1
ATOM 2446 O O . ALA B 1 4 ? 1.052 8.831 -6.503 1 97.16 4 ALA B O 1
ATOM 2447 N N . GLY B 1 5 ? 1.638 9.841 -4.644 1 98.24 5 GLY B N 1
ATOM 2448 C CA . GLY B 1 5 ? 0.378 10.538 -4.442 1 98.24 5 GLY B CA 1
ATOM 2449 C C . GLY B 1 5 ? 0.557 11.99 -4.044 1 98.24 5 GLY B C 1
ATOM 2450 O O . GLY B 1 5 ? 1.684 12.483 -3.962 1 98.24 5 GLY B O 1
ATOM 2451 N N . ILE B 1 6 ? -0.571 12.667 -3.877 1 98.47 6 ILE B N 1
ATOM 2452 C CA . ILE B 1 6 ? -0.519 14.092 -3.573 1 98.47 6 ILE B CA 1
ATOM 2453 C C . ILE B 1 6 ? -1.749 14.493 -2.763 1 98.47 6 ILE B C 1
ATOM 2455 O O . ILE B 1 6 ? -2.78 13.818 -2.813 1 98.47 6 ILE B O 1
ATOM 2459 N N . PHE B 1 7 ? -1.585 15.597 -2.067 1 97.41 7 PHE B N 1
ATOM 2460 C CA . PHE B 1 7 ? -2.679 16.195 -1.309 1 97.41 7 PHE B CA 1
ATOM 2461 C C . PHE B 1 7 ? -3.675 16.874 -2.242 1 97.41 7 PHE B C 1
ATOM 2463 O O . PHE B 1 7 ? -3.289 17.685 -3.086 1 97.41 7 PHE B O 1
ATOM 2470 N N . THR B 1 8 ? -4.964 16.573 -2.059 1 97.31 8 THR B N 1
ATOM 2471 C CA . THR B 1 8 ? -5.974 17.164 -2.929 1 97.31 8 THR B CA 1
ATOM 2472 C C . THR B 1 8 ? -6.148 18.649 -2.626 1 97.31 8 THR B C 1
ATOM 2474 O O . THR B 1 8 ? -6.622 19.41 -3.473 1 97.31 8 THR B O 1
ATOM 2477 N N . GLY B 1 9 ? -5.754 19.055 -1.447 1 95.01 9 GLY B N 1
ATOM 2478 C CA . GLY B 1 9 ? -5.967 20.423 -0.999 1 95.01 9 GLY B CA 1
ATOM 2479 C C . GLY B 1 9 ? -5.191 21.443 -1.809 1 95.01 9 GLY B C 1
ATOM 2480 O O . GLY B 1 9 ? -5.453 22.645 -1.718 1 95.01 9 GLY B O 1
ATOM 2481 N N . TYR B 1 10 ? -4.287 21.022 -2.636 1 95.78 10 TYR B N 1
ATOM 2482 C CA . TYR B 1 10 ? -3.488 21.941 -3.44 1 95.78 10 TYR B CA 1
ATOM 2483 C C . TYR B 1 10 ? -4.192 22.273 -4.75 1 95.78 10 TYR B C 1
ATOM 2485 O O . TYR B 1 10 ? -3.693 23.074 -5.544 1 95.78 10 TYR B O 1
ATOM 2493 N N . PHE B 1 11 ? -5.335 21.658 -4.96 1 95.85 11 PHE B N 1
ATOM 2494 C CA . PHE B 1 11 ? -6.153 21.851 -6.151 1 95.85 11 PHE B CA 1
ATOM 2495 C C . PHE B 1 11 ? -7.514 22.43 -5.785 1 95.85 11 PHE B C 1
ATOM 2497 O O . PHE B 1 11 ? -8.469 21.685 -5.552 1 95.85 11 PHE B O 1
ATOM 2504 N N . PRO B 1 12 ? -7.601 23.754 -5.789 1 92.53 12 PRO B N 1
ATOM 2505 C CA . PRO B 1 12 ? -8.805 24.426 -5.295 1 92.53 12 PRO B CA 1
ATOM 2506 C C . PRO B 1 12 ? -9.935 24.441 -6.322 1 92.53 12 PRO B C 1
ATOM 2508 O O . PRO B 1 12 ? -10.369 25.513 -6.751 1 92.53 12 PRO B O 1
ATOM 2511 N N . TYR B 1 13 ? -10.406 23.312 -6.691 1 96.58 13 TYR B N 1
ATOM 2512 C CA . TYR B 1 13 ? -11.439 23.165 -7.71 1 96.58 13 TYR B CA 1
ATOM 2513 C C . TYR B 1 13 ? -12.59 22.307 -7.2 1 96.58 13 TYR B C 1
ATOM 2515 O O . TYR B 1 13 ? -12.662 21.998 -6.008 1 96.58 13 TYR B O 1
ATOM 2523 N N . GLY B 1 14 ? -13.485 22.103 -8.082 1 97.67 14 GLY B N 1
ATOM 2524 C CA . GLY B 1 14 ? -14.511 21.114 -7.792 1 97.67 14 GLY B CA 1
ATOM 2525 C C . GLY B 1 14 ? -13.983 19.692 -7.784 1 97.67 14 GLY B C 1
ATOM 2526 O O . GLY B 1 14 ? -12.857 19.439 -8.219 1 97.67 14 GLY B O 1
ATOM 2527 N N . LEU B 1 15 ? -14.856 18.853 -7.244 1 98.23 15 LEU B N 1
ATOM 2528 C CA . LEU B 1 15 ? -14.489 17.464 -6.989 1 98.23 15 LEU B CA 1
ATOM 2529 C C . LEU B 1 15 ? -13.949 16.804 -8.253 1 98.23 15 LEU B C 1
ATOM 2531 O O . LEU B 1 15 ? -12.806 16.341 -8.277 1 98.23 15 LEU B O 1
ATOM 2535 N N . GLU B 1 16 ? -14.674 16.78 -9.345 1 98.44 16 GLU B N 1
ATOM 2536 C CA . GLU B 1 16 ? -14.29 16.082 -10.568 1 98.44 16 GLU B CA 1
ATOM 2537 C C . GLU B 1 16 ? -13.064 16.726 -11.209 1 98.44 16 GLU B C 1
ATOM 2539 O O . GLU B 1 16 ? -12.165 16.028 -11.682 1 98.44 16 GLU B O 1
ATOM 2544 N N . GLU B 1 17 ? -13.014 18.041 -11.248 1 98.55 17 GLU B N 1
ATOM 2545 C CA . GLU B 1 17 ? -11.87 18.746 -11.82 1 98.55 17 GLU B CA 1
ATOM 2546 C C . GLU B 1 17 ? -10.589 18.435 -11.05 1 98.55 17 GLU B C 1
ATOM 2548 O O . GLU B 1 17 ? -9.53 18.237 -11.649 1 98.55 17 GLU B O 1
ATOM 2553 N N . THR B 1 18 ? -10.695 18.394 -9.756 1 98.23 18 THR B N 1
ATOM 2554 C CA . THR B 1 18 ? -9.552 18.044 -8.92 1 98.23 18 THR B CA 1
ATOM 2555 C C . THR B 1 18 ? -9.025 16.658 -9.278 1 98.23 18 THR B C 1
ATOM 2557 O O . THR B 1 18 ? -7.826 16.484 -9.509 1 98.23 18 THR B O 1
ATOM 2560 N N . ALA B 1 19 ? -9.929 15.669 -9.396 1 98.45 19 ALA B N 1
ATOM 2561 C CA . ALA B 1 19 ? -9.54 14.299 -9.718 1 98.45 19 ALA B CA 1
ATOM 2562 C C . ALA B 1 19 ? -8.88 14.224 -11.092 1 98.45 19 ALA B C 1
ATOM 2564 O O . ALA B 1 19 ? -7.837 13.586 -11.252 1 98.45 19 ALA B O 1
ATOM 2565 N N . LYS B 1 20 ? -9.443 14.938 -12.044 1 98.18 20 LYS B N 1
ATOM 2566 C CA . LYS B 1 20 ? -8.931 14.927 -13.411 1 98.18 20 LYS B CA 1
ATOM 2567 C C . LYS B 1 20 ? -7.531 15.532 -13.478 1 98.18 20 LYS B C 1
ATOM 2569 O O . LYS B 1 20 ? -6.644 14.985 -14.136 1 98.18 20 LYS B O 1
ATOM 2574 N N . LYS B 1 21 ? -7.361 16.611 -12.8 1 97.99 21 LYS B N 1
ATOM 2575 C CA . LYS B 1 21 ? -6.071 17.293 -12.827 1 97.99 21 LYS B CA 1
ATOM 2576 C C . LYS B 1 21 ? -4.982 16.437 -12.187 1 97.99 21 LYS B C 1
ATOM 2578 O O . LYS B 1 21 ? -3.889 16.299 -12.739 1 97.99 21 LYS B O 1
ATOM 2583 N N . ILE B 1 22 ? -5.301 15.904 -11.069 1 98.18 22 ILE B N 1
ATOM 2584 C CA . ILE B 1 22 ? -4.321 15.095 -10.353 1 98.18 22 ILE B CA 1
ATOM 2585 C C . ILE B 1 22 ? -3.961 13.866 -11.185 1 98.18 22 ILE B C 1
ATOM 2587 O O . ILE B 1 22 ? -2.783 13.533 -11.333 1 98.18 22 ILE B O 1
ATOM 2591 N N . ARG B 1 23 ? -4.967 13.211 -11.73 1 97.2 23 ARG B N 1
ATOM 2592 C CA . ARG B 1 23 ? -4.701 12.046 -12.567 1 97.2 23 ARG B CA 1
ATOM 2593 C C . ARG B 1 23 ? -3.888 12.43 -13.798 1 97.2 23 ARG B C 1
ATOM 2595 O O . ARG B 1 23 ? -2.996 11.689 -14.216 1 97.2 23 ARG B O 1
ATOM 2602 N N . GLY B 1 24 ? -4.196 13.58 -14.36 1 96.51 24 GLY B N 1
ATOM 2603 C CA . GLY B 1 24 ? -3.477 14.074 -15.523 1 96.51 24 GLY B CA 1
ATOM 2604 C C . GLY B 1 24 ? -2.006 14.325 -15.254 1 96.51 24 GLY B C 1
ATOM 2605 O O . GLY B 1 24 ? -1.194 14.345 -16.182 1 96.51 24 GLY B O 1
ATOM 2606 N N . LEU B 1 25 ? -1.681 14.447 -13.99 1 97.1 25 LEU B N 1
ATOM 2607 C CA . LEU B 1 25 ? -0.298 14.703 -13.601 1 97.1 25 LEU B CA 1
ATOM 2608 C C . LEU B 1 25 ? 0.425 13.401 -13.275 1 97.1 25 LEU B C 1
ATOM 2610 O O . LEU B 1 25 ? 1.597 13.416 -12.89 1 97.1 25 LEU B O 1
ATOM 2614 N N . GLY B 1 26 ? -0.253 12.304 -13.44 1 95.7 26 GLY B N 1
ATOM 2615 C CA . GLY B 1 26 ? 0.389 11.001 -13.371 1 95.7 26 GLY B CA 1
ATOM 2616 C C . GLY B 1 26 ? 0.443 10.437 -11.964 1 95.7 26 GLY B C 1
ATOM 2617 O O . GLY B 1 26 ? 1.251 9.552 -11.674 1 95.7 26 GLY B O 1
ATOM 2618 N N . PHE B 1 27 ? -0.384 10.932 -11.059 1 97.9 27 PHE B N 1
ATOM 2619 C CA . PHE B 1 27 ? -0.405 10.404 -9.7 1 97.9 27 PHE B CA 1
ATOM 2620 C C . PHE B 1 27 ? -1.27 9.151 -9.62 1 97.9 27 PHE B C 1
ATOM 2622 O O . PHE B 1 27 ? -2.217 8.994 -10.394 1 97.9 27 PHE B O 1
ATOM 2629 N N . ASN B 1 28 ? -0.978 8.341 -8.647 1 97.05 28 ASN B N 1
ATOM 2630 C CA . ASN B 1 28 ? -1.651 7.054 -8.505 1 97.05 28 ASN B CA 1
ATOM 2631 C C . ASN B 1 28 ? -2.644 7.066 -7.347 1 97.05 28 ASN B C 1
ATOM 2633 O O . ASN B 1 28 ? -3.501 6.186 -7.249 1 97.05 28 ASN B O 1
ATOM 2637 N N . THR B 1 29 ? -2.515 8.02 -6.456 1 97.93 29 THR B N 1
ATOM 2638 C CA . THR B 1 29 ? -3.362 8.066 -5.269 1 97.93 29 THR B CA 1
ATOM 2639 C C . THR B 1 29 ? -3.389 9.473 -4.678 1 97.93 29 THR B C 1
ATOM 2641 O O . THR B 1 29 ? -2.695 10.369 -5.164 1 97.93 29 THR B O 1
ATOM 2644 N N . VAL B 1 30 ? -4.309 9.635 -3.652 1 98.53 30 VAL B N 1
ATOM 2645 C CA . VAL B 1 30 ? -4.404 10.966 -3.062 1 98.53 30 VAL B CA 1
ATOM 2646 C C . VAL B 1 30 ? -4.598 10.848 -1.552 1 98.53 30 VAL B C 1
ATOM 2648 O O . VAL B 1 30 ? -5.168 9.868 -1.067 1 98.53 30 VAL B O 1
ATOM 2651 N N . GLN B 1 31 ? -4.053 11.748 -0.847 1 98.56 31 GLN B N 1
ATOM 2652 C CA . GLN B 1 31 ? -4.577 12.111 0.466 1 98.56 31 GLN B CA 1
ATOM 2653 C C . GLN B 1 31 ? -5.723 13.11 0.343 1 98.56 31 GLN B C 1
ATOM 2655 O O . GLN B 1 31 ? -5.535 14.22 -0.159 1 98.56 31 GLN B O 1
ATOM 2660 N N . LEU B 1 32 ? -6.821 12.773 0.85 1 98.49 32 LEU B N 1
ATOM 2661 C CA . LEU B 1 32 ? -8.058 13.508 0.608 1 98.49 32 LEU B CA 1
ATOM 2662 C C . LEU B 1 32 ? -8.224 14.639 1.617 1 98.49 32 LEU B C 1
ATOM 2664 O O . LEU B 1 32 ? -8.24 14.4 2.827 1 98.49 32 LEU B O 1
ATOM 2668 N N . ASP B 1 33 ? -8.299 15.765 1.122 1 96.88 33 ASP B N 1
ATOM 2669 C CA . ASP B 1 33 ? -8.794 16.906 1.886 1 96.88 33 ASP B CA 1
ATOM 2670 C C . ASP B 1 33 ? -10.28 17.139 1.623 1 96.88 33 ASP B C 1
ATOM 2672 O O . ASP B 1 33 ? -10.743 17.014 0.488 1 96.88 33 ASP B O 1
ATOM 2676 N N . LEU B 1 34 ? -11.028 17.434 2.608 1 96.85 34 LEU B N 1
ATOM 2677 C CA . LEU B 1 34 ? -12.477 17.553 2.488 1 96.85 34 LEU B CA 1
ATOM 2678 C C . LEU B 1 34 ? -12.876 18.979 2.125 1 96.85 34 LEU B C 1
ATOM 2680 O O . LEU B 1 34 ? -13.784 19.548 2.735 1 96.85 34 LEU B O 1
ATOM 2684 N N . HIS B 1 35 ? -12.141 19.542 1.26 1 95.06 35 HIS B N 1
ATOM 2685 C CA . HIS B 1 35 ? -12.405 20.9 0.797 1 95.06 35 HIS B CA 1
ATOM 2686 C C . HIS B 1 35 ? -12.493 20.956 -0.724 1 95.06 35 HIS B C 1
ATOM 2688 O O . HIS B 1 35 ? -11.473 20.876 -1.413 1 95.06 35 HIS B O 1
ATOM 2694 N N . PHE B 1 36 ? -13.736 21.079 -1.219 1 96.26 36 PHE B N 1
ATOM 2695 C CA . PHE B 1 36 ? -14.048 21.221 -2.636 1 96.26 36 PHE B CA 1
ATOM 2696 C C . PHE B 1 36 ? -15.038 22.357 -2.862 1 96.26 36 PHE B C 1
ATOM 2698 O O . PHE B 1 36 ? -15.86 22.653 -1.993 1 96.26 36 PHE B O 1
ATOM 2705 N N . LYS B 1 37 ? -15.045 22.975 -4.019 1 96.14 37 LYS B N 1
ATOM 2706 C CA . LYS B 1 37 ? -15.867 24.151 -4.29 1 96.14 37 LYS B CA 1
ATOM 2707 C C . LYS B 1 37 ? -17.333 23.768 -4.47 1 96.14 37 LYS B C 1
ATOM 2709 O O . LYS B 1 37 ? -18.224 24.605 -4.309 1 96.14 37 LYS B O 1
ATOM 2714 N N . ASP B 1 38 ? -17.623 22.562 -4.805 1 97.82 38 ASP B N 1
ATOM 2715 C CA . ASP B 1 38 ? -18.97 22.206 -5.24 1 97.82 38 ASP B CA 1
ATOM 2716 C C . ASP B 1 38 ? -19.61 21.205 -4.28 1 97.82 38 ASP B C 1
ATOM 2718 O O . ASP B 1 38 ? -20.656 20.628 -4.584 1 97.82 38 ASP B O 1
ATOM 2722 N N . ILE B 1 39 ? -18.991 20.924 -3.107 1 97.52 39 ILE B N 1
ATOM 2723 C CA . ILE B 1 39 ? -19.574 20.027 -2.116 1 97.52 39 ILE B CA 1
ATOM 2724 C C . ILE B 1 39 ? -19.203 20.499 -0.712 1 97.52 39 ILE B C 1
ATOM 2726 O O . ILE B 1 39 ? -18.032 20.762 -0.427 1 97.52 39 ILE B O 1
ATOM 2730 N N . ASP B 1 40 ? -20.167 20.679 0.137 1 97.71 40 ASP B N 1
ATOM 2731 C CA . ASP B 1 40 ? -19.961 21.125 1.512 1 97.71 40 ASP B CA 1
ATOM 2732 C C . ASP B 1 40 ? -19.731 19.94 2.446 1 97.71 40 ASP B C 1
ATOM 2734 O O . ASP B 1 40 ? -20.649 19.158 2.703 1 97.71 40 ASP B O 1
ATOM 2738 N N . LEU B 1 41 ? -18.546 19.796 2.973 1 97.67 41 LEU B N 1
ATOM 2739 C CA . LEU B 1 41 ? -18.168 18.717 3.879 1 97.67 41 LEU B CA 1
ATOM 2740 C C . LEU B 1 41 ? -17.686 19.273 5.215 1 97.67 41 LEU B C 1
ATOM 2742 O O . LEU B 1 41 ? -16.864 18.65 5.891 1 97.67 41 LEU B O 1
ATOM 2746 N N . SER B 1 42 ? -18.164 20.489 5.549 1 96.49 42 SER B N 1
ATOM 2747 C CA . SER B 1 42 ? -17.841 21.095 6.836 1 96.49 42 SER B CA 1
ATOM 2748 C C . SER B 1 42 ? -18.562 20.385 7.978 1 96.49 42 SER B C 1
ATOM 2750 O O . SER B 1 42 ? -19.35 19.466 7.746 1 96.49 42 SER B O 1
ATOM 2752 N N . ALA B 1 43 ? -18.253 20.732 9.206 1 96.9 43 ALA B N 1
ATOM 2753 C CA . ALA B 1 43 ? -18.796 20.094 10.402 1 96.9 43 ALA B CA 1
ATOM 2754 C C . ALA B 1 43 ? -20.315 19.975 10.319 1 96.9 43 ALA B C 1
ATOM 2756 O O . ALA B 1 43 ? -21.007 20.959 10.045 1 96.9 43 ALA B O 1
ATOM 2757 N N . GLY B 1 44 ? -20.764 18.867 10.522 1 97.88 44 GLY B N 1
ATOM 2758 C CA . GLY B 1 44 ? -22.196 18.614 10.521 1 97.88 44 GLY B CA 1
ATOM 2759 C C . GLY B 1 44 ? -22.76 18.389 9.131 1 97.88 44 GLY B C 1
ATOM 2760 O O . GLY B 1 44 ? -23.933 18.038 8.98 1 97.88 44 GLY B O 1
ATOM 2761 N N . GLN B 1 45 ? -21.928 18.493 8.147 1 98.27 45 GLN B N 1
ATOM 2762 C CA . GLN B 1 45 ? -22.439 18.442 6.781 1 98.27 45 GLN B CA 1
ATOM 2763 C C . GLN B 1 45 ? -22.003 17.16 6.078 1 98.27 45 GLN B C 1
ATOM 2765 O O . GLN B 1 45 ? -22.372 16.921 4.926 1 98.27 45 GLN B O 1
ATOM 2770 N N . ILE B 1 46 ? -21.29 16.329 6.738 1 98.41 46 ILE B N 1
ATOM 2771 C CA . ILE B 1 46 ? -20.858 15.075 6.132 1 98.41 46 ILE B CA 1
ATOM 2772 C C . ILE B 1 46 ? -21.998 14.059 6.179 1 98.41 46 ILE B C 1
ATOM 2774 O O . ILE B 1 46 ? -22.516 13.748 7.254 1 98.41 46 ILE B O 1
ATOM 2778 N N . THR B 1 47 ? -22.39 13.636 5.051 1 98.29 47 THR B N 1
ATOM 2779 C CA . THR B 1 47 ? -23.351 12.544 4.937 1 98.29 47 THR B CA 1
ATOM 2780 C C . THR B 1 47 ? -22.738 11.359 4.197 1 98.29 47 THR B C 1
ATOM 2782 O O . THR B 1 47 ? -21.752 11.515 3.474 1 98.29 47 THR B O 1
ATOM 2785 N N . LYS B 1 48 ? -23.36 10.234 4.375 1 97.39 48 LYS B N 1
ATOM 2786 C CA . LYS B 1 48 ? -22.908 9.036 3.675 1 97.39 48 LYS B CA 1
ATOM 2787 C C . LYS B 1 48 ? -22.936 9.239 2.163 1 97.39 48 LYS B C 1
ATOM 2789 O O . LYS B 1 48 ? -22.006 8.837 1.46 1 97.39 48 LYS B O 1
ATOM 2794 N N . ASP B 1 49 ? -23.958 9.873 1.688 1 98.03 49 ASP B N 1
ATOM 2795 C CA . ASP B 1 49 ? -24.115 10.082 0.252 1 98.03 49 ASP B CA 1
ATOM 2796 C C . ASP B 1 49 ? -23.02 10.996 -0.293 1 98.03 49 ASP B C 1
ATOM 2798 O O . ASP B 1 49 ? -22.474 10.745 -1.369 1 98.03 49 ASP B O 1
ATOM 2802 N N . LYS B 1 50 ? -22.747 12.073 0.386 1 98.52 50 LYS B N 1
ATOM 2803 C CA . LYS B 1 50 ? -21.681 12.974 -0.041 1 98.52 50 LYS B CA 1
ATOM 2804 C C . LYS B 1 50 ? -20.327 12.269 -0.028 1 98.52 50 LYS B C 1
ATOM 2806 O O . LYS B 1 50 ? -19.542 12.405 -0.968 1 98.52 50 LYS B O 1
ATOM 2811 N N . ALA B 1 51 ? -20.071 11.535 1.052 1 98.37 51 ALA B N 1
ATOM 2812 C CA . ALA B 1 51 ? -18.816 10.794 1.157 1 98.37 51 ALA B CA 1
ATOM 2813 C C . ALA B 1 51 ? -18.671 9.798 0.011 1 98.37 51 ALA B C 1
ATOM 2815 O O . ALA B 1 51 ? -17.607 9.703 -0.606 1 98.37 51 ALA B O 1
ATOM 2816 N N . LYS B 1 52 ? -19.724 9.103 -0.27 1 97.48 52 LYS B N 1
ATOM 2817 C CA . LYS B 1 52 ? -19.732 8.137 -1.364 1 97.48 52 LYS B CA 1
ATOM 2818 C C . LYS B 1 52 ? -19.456 8.818 -2.701 1 97.48 52 LYS B C 1
ATOM 2820 O O . LYS B 1 52 ? -18.707 8.293 -3.528 1 97.48 52 LYS B O 1
ATOM 2825 N N . LYS B 1 53 ? -20.059 9.932 -2.906 1 98.25 53 LYS B N 1
ATOM 2826 C CA . LYS B 1 53 ? -19.834 10.686 -4.135 1 98.25 53 LYS B CA 1
ATOM 2827 C C . LYS B 1 53 ? -18.36 11.046 -4.296 1 98.25 53 LYS B C 1
ATOM 2829 O O . LYS B 1 53 ? -17.792 10.89 -5.379 1 98.25 53 LYS B O 1
ATOM 2834 N N . VAL B 1 54 ? -17.767 11.514 -3.242 1 98.61 54 VAL B N 1
ATOM 2835 C CA . VAL B 1 54 ? -16.355 11.881 -3.27 1 98.61 54 VAL B CA 1
ATOM 2836 C C . VAL B 1 54 ? -15.507 10.649 -3.577 1 98.61 54 VAL B C 1
ATOM 2838 O O . VAL B 1 54 ? -14.7 10.66 -4.51 1 98.61 54 VAL B O 1
ATOM 2841 N N . ARG B 1 55 ? -15.699 9.606 -2.844 1 98.08 55 ARG B N 1
ATOM 2842 C CA . ARG B 1 55 ? -14.962 8.357 -3.005 1 98.08 55 ARG B CA 1
ATOM 2843 C C . ARG B 1 55 ? -15.064 7.841 -4.436 1 98.08 55 ARG B C 1
ATOM 2845 O O . ARG B 1 55 ? -14.049 7.54 -5.067 1 98.08 55 ARG B O 1
ATOM 2852 N N . ASP B 1 56 ? -16.277 7.785 -4.926 1 97.62 56 ASP B N 1
ATOM 2853 C CA . ASP B 1 56 ? -16.531 7.186 -6.233 1 97.62 56 ASP B CA 1
ATOM 2854 C C . ASP B 1 56 ? -15.93 8.033 -7.352 1 97.62 56 ASP B C 1
ATOM 2856 O O . ASP B 1 56 ? -15.484 7.501 -8.371 1 97.62 56 ASP B O 1
ATOM 2860 N N . THR B 1 57 ? -15.934 9.318 -7.187 1 98.19 57 THR B N 1
ATOM 2861 C CA . THR B 1 57 ? -15.308 10.19 -8.175 1 98.19 57 THR B CA 1
ATOM 2862 C C . THR B 1 57 ? -13.819 9.882 -8.301 1 98.19 57 THR B C 1
ATOM 2864 O O . THR B 1 57 ? -13.303 9.732 -9.411 1 98.19 57 THR B O 1
ATOM 2867 N N . PHE B 1 58 ? -13.193 9.748 -7.226 1 98.05 58 PHE B N 1
ATOM 2868 C CA . PHE B 1 58 ? -11.766 9.451 -7.274 1 98.05 58 PHE B CA 1
ATOM 2869 C C . PHE B 1 58 ? -11.523 8.043 -7.803 1 98.05 58 PHE B C 1
ATOM 2871 O O . PHE B 1 58 ? -10.598 7.82 -8.587 1 98.05 58 PHE B O 1
ATOM 2878 N N . ARG B 1 59 ? -12.345 7.098 -7.419 1 96.09 59 ARG B N 1
ATOM 2879 C CA . ARG B 1 59 ? -12.235 5.742 -7.947 1 96.09 59 ARG B CA 1
ATOM 2880 C C . ARG B 1 59 ? -12.411 5.728 -9.461 1 96.09 59 ARG B C 1
ATOM 2882 O O . ARG B 1 59 ? -11.656 5.062 -10.173 1 96.09 59 ARG B O 1
ATOM 2889 N N . ASP B 1 60 ? -13.342 6.481 -9.947 1 95.68 60 ASP B N 1
ATOM 2890 C CA . ASP B 1 60 ? -13.656 6.525 -11.372 1 95.68 60 ASP B CA 1
ATOM 2891 C C . ASP B 1 60 ? -12.49 7.101 -12.173 1 95.68 60 ASP B C 1
ATOM 2893 O O . ASP B 1 60 ? -12.414 6.915 -13.389 1 95.68 60 ASP B O 1
ATOM 2897 N N . HIS B 1 61 ? -11.618 7.745 -11.541 1 96.78 61 HIS B N 1
ATOM 2898 C CA . HIS B 1 61 ? -10.452 8.303 -12.215 1 96.78 61 HIS B CA 1
ATOM 2899 C C . HIS B 1 61 ? -9.192 7.509 -11.885 1 96.78 61 HIS B C 1
ATOM 2901 O O . HIS B 1 61 ? -8.077 8 -12.07 1 96.78 61 HIS B O 1
ATOM 2907 N N . ASN B 1 62 ? -9.354 6.366 -11.338 1 96.02 62 ASN B N 1
ATOM 2908 C CA . ASN B 1 62 ? -8.244 5.487 -10.986 1 96.02 62 ASN B CA 1
ATOM 2909 C C . ASN B 1 62 ? -7.284 6.16 -10.009 1 96.02 62 ASN B C 1
ATOM 2911 O O . ASN B 1 62 ? -6.066 6.086 -10.178 1 96.02 62 ASN B O 1
ATOM 2915 N N . LEU B 1 63 ? -7.847 6.882 -9.091 1 96.89 63 LEU B N 1
ATOM 2916 C CA . LEU B 1 63 ? -7.11 7.619 -8.071 1 96.89 63 LEU B CA 1
ATOM 2917 C C . LEU B 1 63 ? -7.624 7.279 -6.676 1 96.89 63 LEU B C 1
ATOM 2919 O O . LEU B 1 63 ? -8.219 8.126 -6.006 1 96.89 63 LEU B O 1
ATOM 2923 N N . PRO B 1 64 ? -7.302 6.121 -6.214 1 96.65 64 PRO B N 1
ATOM 2924 C CA . PRO B 1 64 ? -7.83 5.741 -4.902 1 96.65 64 PRO B CA 1
ATOM 2925 C C . PRO B 1 64 ? -7.362 6.672 -3.785 1 96.65 64 PRO B C 1
ATOM 2927 O O . PRO B 1 64 ? -6.231 7.165 -3.821 1 96.65 64 PRO B O 1
ATOM 2930 N N . VAL B 1 65 ? -8.241 6.885 -2.826 1 98.34 65 VAL B N 1
ATOM 2931 C CA . VAL B 1 65 ? -7.947 7.661 -1.626 1 98.34 65 VAL B CA 1
ATOM 2932 C C . VAL B 1 65 ? -7.204 6.79 -0.616 1 98.34 65 VAL B C 1
ATOM 2934 O O . VAL B 1 65 ? -7.742 5.79 -0.135 1 98.34 65 VAL B O 1
ATOM 2937 N N . CYS B 1 66 ? -6.001 7.187 -0.272 1 98 66 CYS B N 1
ATOM 2938 C CA . CYS B 1 66 ? -5.237 6.32 0.617 1 98 66 CYS B CA 1
ATOM 2939 C C . CYS B 1 66 ? -5.408 6.743 2.071 1 98 66 CYS B C 1
ATOM 2941 O O . CYS B 1 66 ? -5.165 5.954 2.985 1 98 66 CYS B O 1
ATOM 2943 N N . CYS B 1 67 ? -5.801 7.955 2.321 1 98.44 67 CYS B N 1
ATOM 2944 C CA . CYS B 1 67 ? -6.07 8.473 3.658 1 98.44 67 CYS B CA 1
ATOM 2945 C C . CYS B 1 67 ? -6.845 9.784 3.589 1 98.44 67 CYS B C 1
ATOM 2947 O O . CYS B 1 67 ? -6.951 10.392 2.522 1 98.44 67 CYS B O 1
ATOM 2949 N N . VAL B 1 68 ? -7.389 10.195 4.755 1 98.7 68 VAL B N 1
ATOM 2950 C CA . VAL B 1 68 ? -8.205 11.401 4.849 1 98.7 68 VAL B CA 1
ATOM 2951 C C . VAL B 1 68 ? -7.572 12.378 5.838 1 98.7 68 VAL B C 1
ATOM 2953 O O . VAL B 1 68 ? -7.135 11.98 6.92 1 98.7 68 VAL B O 1
ATOM 2956 N N . SER B 1 69 ? -7.569 13.62 5.454 1 97.76 69 SER B N 1
ATOM 2957 C CA . SER B 1 69 ? -6.998 14.659 6.306 1 97.76 69 SER B CA 1
ATOM 2958 C C . SER B 1 69 ? -8.007 15.14 7.343 1 97.76 69 SER B C 1
ATOM 2960 O O . SER B 1 69 ? -9.157 15.432 7.009 1 97.76 69 SER B O 1
ATOM 2962 N N . GLY B 1 70 ? -7.598 15.171 8.551 1 97.64 70 GLY B N 1
ATOM 2963 C CA . GLY B 1 70 ? -8.35 15.792 9.63 1 97.64 70 GLY B CA 1
ATOM 2964 C C . GLY B 1 70 ? -7.508 16.717 10.489 1 97.64 70 GLY B C 1
ATOM 2965 O O . GLY B 1 70 ? -7.538 16.63 11.718 1 97.64 70 GLY B O 1
ATOM 2966 N N . TYR B 1 71 ? -6.708 17.543 9.879 1 96.71 71 TYR B N 1
ATOM 2967 C CA . TYR B 1 71 ? -5.754 18.397 10.578 1 96.71 71 TYR B CA 1
ATOM 2968 C C . TYR B 1 71 ? -6.474 19.431 11.436 1 96.71 71 TYR B C 1
ATOM 2970 O O . TYR B 1 71 ? -7.303 20.194 10.934 1 96.71 71 TYR B O 1
ATOM 2978 N N . THR B 1 72 ? -6.134 19.441 12.644 1 96.2 72 THR B N 1
ATOM 2979 C CA . THR B 1 72 ? -6.655 20.409 13.603 1 96.2 72 THR B CA 1
ATOM 2980 C C . THR B 1 72 ? -5.821 20.408 14.88 1 96.2 72 THR B C 1
ATOM 2982 O O . THR B 1 72 ? -5 19.513 15.092 1 96.2 72 THR B O 1
ATOM 2985 N N . ASN B 1 73 ? -5.973 21.432 15.648 1 97.34 73 ASN B N 1
ATOM 2986 C CA . ASN B 1 73 ? -5.342 21.473 16.963 1 97.34 73 ASN B CA 1
ATOM 2987 C C . ASN B 1 73 ? -6.169 20.724 18.004 1 97.34 73 ASN B C 1
ATOM 2989 O O . ASN B 1 73 ? -7.104 21.283 18.579 1 97.34 73 ASN B O 1
ATOM 2993 N N . ILE B 1 74 ? -5.74 19.556 18.362 1 97.96 74 ILE B N 1
ATOM 2994 C CA . ILE B 1 74 ? -6.583 18.693 19.181 1 97.96 74 ILE B CA 1
ATOM 2995 C C . ILE B 1 74 ? -6.377 19.02 20.658 1 97.96 74 ILE B C 1
ATOM 2997 O O . ILE B 1 74 ? -7.109 18.525 21.519 1 97.96 74 ILE B O 1
ATOM 3001 N N . ILE B 1 75 ? -5.418 19.917 20.979 1 97.92 75 ILE B N 1
ATOM 3002 C CA . ILE B 1 75 ? -5.159 20.281 22.368 1 97.92 75 ILE B CA 1
ATOM 3003 C C . ILE B 1 75 ? -5.358 21.784 22.552 1 97.92 75 ILE B C 1
ATOM 3005 O O . ILE B 1 75 ? -4.725 22.399 23.414 1 97.92 75 ILE B O 1
ATOM 3009 N N . HIS B 1 76 ? -6.09 22.383 21.696 1 97.09 76 HIS B N 1
ATOM 3010 C CA . HIS B 1 76 ? -6.365 23.81 21.824 1 97.09 76 HIS B CA 1
ATOM 3011 C C . HIS B 1 76 ? -6.692 24.181 23.266 1 97.09 76 HIS B C 1
ATOM 3013 O O . HIS B 1 76 ? -7.473 23.493 23.927 1 97.09 76 HIS B O 1
ATOM 3019 N N . PRO B 1 77 ? -6.137 25.224 23.743 1 96.06 77 PRO B N 1
ATOM 3020 C CA . PRO B 1 77 ? -6.279 25.534 25.168 1 96.06 77 PRO B CA 1
ATOM 3021 C C . PRO B 1 77 ? -7.692 25.977 25.538 1 96.06 77 PRO B C 1
ATOM 3023 O O . PRO B 1 77 ? -8.105 25.837 26.692 1 96.06 77 PRO B O 1
ATOM 3026 N N . ASP B 1 78 ? -8.368 26.623 24.61 1 96.49 78 ASP B N 1
ATOM 3027 C CA . ASP B 1 78 ? -9.781 26.916 24.833 1 96.49 78 ASP B CA 1
ATOM 3028 C C . ASP B 1 78 ? -10.629 25.651 24.72 1 96.49 78 ASP B C 1
ATOM 3030 O O . ASP B 1 78 ? -10.758 25.079 23.636 1 96.49 78 ASP B O 1
ATOM 3034 N N . LYS B 1 79 ? -11.24 25.292 25.776 1 96.24 79 LYS B N 1
ATOM 3035 C CA . LYS B 1 79 ? -11.94 24.013 25.861 1 96.24 79 LYS B CA 1
ATOM 3036 C C . LYS B 1 79 ? -13.095 23.952 24.866 1 96.24 79 LYS B C 1
ATOM 3038 O O . LYS B 1 79 ? -13.336 22.911 24.249 1 96.24 79 LYS B O 1
ATOM 3043 N N . ALA B 1 80 ? -13.813 25.02 24.755 1 97.61 80 ALA B N 1
ATOM 3044 C CA . ALA B 1 80 ? -14.94 25.044 23.826 1 97.61 80 ALA B CA 1
ATOM 3045 C C . ALA B 1 80 ? -14.464 24.9 22.383 1 97.61 80 ALA B C 1
ATOM 3047 O O . ALA B 1 80 ? -15.064 24.163 21.597 1 97.61 80 ALA B O 1
ATOM 3048 N N . GLU B 1 81 ? -13.442 25.631 22.076 1 96.95 81 GLU B N 1
ATOM 3049 C CA . GLU B 1 81 ? -12.853 25.528 20.744 1 96.95 81 GLU B CA 1
ATOM 3050 C C . GLU B 1 81 ? -12.305 24.127 20.489 1 96.95 81 GLU B C 1
ATOM 3052 O O . GLU B 1 81 ? -12.504 23.562 19.412 1 96.95 81 GLU B O 1
ATOM 3057 N N . ARG B 1 82 ? -11.69 23.562 21.472 1 97.48 82 ARG B N 1
ATOM 3058 C CA . ARG B 1 82 ? -11.155 22.209 21.364 1 97.48 82 ARG B CA 1
ATOM 3059 C C . ARG B 1 82 ? -12.267 21.202 21.087 1 97.48 82 ARG B C 1
ATOM 3061 O O . ARG B 1 82 ? -12.119 20.326 20.232 1 97.48 82 ARG B O 1
ATOM 3068 N N . GLU B 1 83 ? -13.326 21.333 21.811 1 97.84 83 GLU B N 1
ATOM 3069 C CA . GLU B 1 83 ? -14.449 20.417 21.638 1 97.84 83 GLU B CA 1
ATOM 3070 C C . GLU B 1 83 ? -15.012 20.495 20.221 1 97.84 83 GLU B C 1
ATOM 3072 O O . GLU B 1 83 ? -15.352 19.471 19.625 1 97.84 83 GLU B O 1
ATOM 3077 N N . LYS B 1 84 ? -15.075 21.677 19.777 1 97.93 84 LYS B N 1
A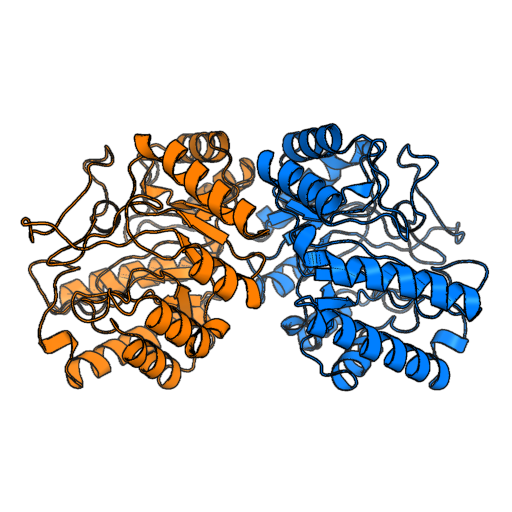TOM 3078 C CA . LYS B 1 84 ? -15.559 21.872 18.413 1 97.93 84 LYS B CA 1
ATOM 3079 C C . LYS B 1 84 ? -14.625 21.216 17.399 1 97.93 84 LYS B C 1
ATOM 3081 O O . LYS B 1 84 ? -15.074 20.475 16.522 1 97.93 84 LYS B O 1
ATOM 3086 N N . ARG B 1 85 ? -13.393 21.432 17.507 1 97.36 85 ARG B N 1
ATOM 3087 C CA . ARG B 1 85 ? -12.384 20.922 16.585 1 97.36 85 ARG B CA 1
ATOM 3088 C C . ARG B 1 85 ? -12.302 19.4 16.65 1 97.36 85 ARG B C 1
ATOM 3090 O O . ARG B 1 85 ? -12.349 18.726 15.619 1 97.36 85 ARG B O 1
ATOM 3097 N N . VAL B 1 86 ? -12.217 18.909 17.829 1 98.56 86 VAL B N 1
ATOM 3098 C CA . VAL B 1 86 ? -12.122 17.467 18.03 1 98.56 86 VAL B CA 1
ATOM 3099 C C . VAL B 1 86 ? -13.425 16.798 17.599 1 98.56 86 VAL B C 1
ATOM 3101 O O . VAL B 1 86 ? -13.412 15.689 17.059 1 98.56 86 VAL B O 1
ATOM 3104 N N . GLY B 1 87 ? -14.524 17.488 17.868 1 98.64 87 GLY B N 1
ATOM 3105 C CA . GLY B 1 87 ? -15.803 16.978 17.401 1 98.64 87 GLY B CA 1
ATOM 3106 C C . GLY B 1 87 ? -15.852 16.775 15.898 1 98.64 87 GLY B C 1
ATOM 3107 O O . GLY B 1 87 ? -16.322 15.739 15.421 1 98.64 87 GLY B O 1
ATOM 3108 N N . TYR B 1 88 ? -15.387 17.73 15.17 1 98.45 88 TYR B N 1
ATOM 3109 C CA . TYR B 1 88 ? -15.35 17.602 13.717 1 98.45 88 TYR B CA 1
ATOM 3110 C C . TYR B 1 88 ? -14.391 16.497 13.291 1 98.45 88 TYR B C 1
ATOM 3112 O O . TYR B 1 88 ? -14.702 15.709 12.395 1 98.45 88 TYR B O 1
ATOM 3120 N N . LEU B 1 89 ? -13.242 16.434 13.93 1 98.68 89 LEU B N 1
ATOM 3121 C CA . LEU B 1 89 ? -12.293 15.367 13.634 1 98.68 89 LEU B CA 1
ATOM 3122 C C . LEU B 1 89 ? -12.931 13.998 13.845 1 98.68 89 LEU B C 1
ATOM 3124 O O . LEU B 1 89 ? -12.775 13.101 13.013 1 98.68 89 LEU B O 1
ATOM 3128 N N . LYS B 1 90 ? -13.666 13.846 14.92 1 98.85 90 LYS B N 1
ATOM 3129 C CA . LYS B 1 90 ? -14.357 12.587 15.184 1 98.85 90 LYS B CA 1
ATOM 3130 C C . LYS B 1 90 ? -15.418 12.31 14.123 1 98.85 90 LYS B C 1
ATOM 3132 O O . LYS B 1 90 ? -15.645 11.156 13.75 1 98.85 90 LYS B O 1
ATOM 3137 N N . GLU B 1 91 ? -16.066 13.343 13.67 1 98.8 91 GLU B N 1
ATOM 3138 C CA . GLU B 1 91 ? -17.016 13.166 12.576 1 98.8 91 GLU B CA 1
ATOM 3139 C C . GLU B 1 91 ? -16.325 12.624 11.327 1 98.8 91 GLU B C 1
ATOM 3141 O O . GLU B 1 91 ? -16.844 11.722 10.666 1 98.8 91 GLU B O 1
ATOM 3146 N N . ILE B 1 92 ? -15.183 13.135 11.005 1 98.78 92 ILE B N 1
ATOM 3147 C CA . ILE B 1 92 ? -14.401 12.646 9.874 1 98.78 92 ILE B CA 1
ATOM 3148 C C . ILE B 1 92 ? -14.03 11.182 10.097 1 98.78 92 ILE B C 1
ATOM 3150 O O . ILE B 1 92 ? -14.202 10.349 9.205 1 98.78 92 ILE B O 1
ATOM 3154 N N . ILE B 1 93 ? -13.588 10.877 11.313 1 98.8 93 ILE B N 1
ATOM 3155 C CA . ILE B 1 93 ? -13.181 9.519 11.659 1 98.8 93 ILE B CA 1
ATOM 3156 C C . ILE B 1 93 ? -14.362 8.567 11.486 1 98.8 93 ILE B C 1
ATOM 3158 O O . ILE B 1 93 ? -14.225 7.502 10.881 1 98.8 93 ILE B O 1
ATOM 3162 N N . ARG B 1 94 ? -15.508 8.957 11.898 1 98.28 94 ARG B N 1
ATOM 3163 C CA . ARG B 1 94 ? -16.703 8.122 11.837 1 98.28 94 ARG B CA 1
ATOM 3164 C C . ARG B 1 94 ? -17.1 7.838 10.392 1 98.28 94 ARG B C 1
ATOM 3166 O O . ARG B 1 94 ? -17.733 6.819 10.105 1 98.28 94 ARG B O 1
ATOM 3173 N N . ASN B 1 95 ? -16.669 8.696 9.534 1 97.99 95 ASN B N 1
ATOM 3174 C CA . ASN B 1 95 ? -17.084 8.565 8.141 1 97.99 95 ASN B CA 1
ATOM 3175 C C . ASN B 1 95 ? -15.914 8.173 7.243 1 97.99 95 ASN B C 1
ATOM 3177 O O . ASN B 1 95 ? -16.052 8.136 6.019 1 97.99 95 ASN B O 1
ATOM 3181 N N . ALA B 1 96 ? -14.767 7.904 7.798 1 97.47 96 ALA B N 1
ATOM 3182 C CA . ALA B 1 96 ? -13.534 7.689 7.045 1 97.47 96 ALA B CA 1
ATOM 3183 C C . ALA B 1 96 ? -13.716 6.594 5.997 1 97.47 96 ALA B C 1
ATOM 3185 O O . ALA B 1 96 ? -13.361 6.778 4.83 1 97.47 96 ALA B O 1
ATOM 3186 N N . ARG B 1 97 ? -14.344 5.507 6.314 1 95.33 97 ARG B N 1
ATOM 3187 C CA . ARG B 1 97 ? -14.536 4.377 5.41 1 95.33 97 ARG B CA 1
ATOM 3188 C C . ARG B 1 97 ? -15.457 4.751 4.253 1 95.33 97 ARG B C 1
ATOM 3190 O O . ARG B 1 97 ? -15.292 4.256 3.136 1 95.33 97 ARG B O 1
ATOM 3197 N N . HIS B 1 98 ? -16.391 5.599 4.531 1 97.16 98 HIS B N 1
ATOM 3198 C CA . HIS B 1 98 ? -17.281 6.04 3.462 1 97.16 98 HIS B CA 1
ATOM 3199 C C . HIS B 1 98 ? -16.53 6.873 2.429 1 97.16 98 HIS B C 1
ATOM 3201 O O . HIS B 1 98 ? -16.943 6.951 1.27 1 97.16 98 HIS B O 1
ATOM 3207 N N . PHE B 1 99 ? -15.409 7.467 2.849 1 97.93 99 PHE B N 1
ATOM 3208 C CA . PHE B 1 99 ? -14.573 8.24 1.939 1 97.93 99 PHE B CA 1
ATOM 3209 C C . PHE B 1 99 ? -13.57 7.339 1.227 1 97.93 99 PHE B C 1
ATOM 3211 O O . PHE B 1 99 ? -12.828 7.795 0.355 1 97.93 99 PHE B O 1
ATOM 3218 N N . GLY B 1 100 ? -13.528 6.072 1.64 1 95.81 100 GLY B N 1
ATOM 3219 C CA . GLY B 1 100 ? -12.734 5.115 0.887 1 95.81 100 GLY B CA 1
ATOM 3220 C C . GLY B 1 100 ? -11.474 4.682 1.614 1 95.81 100 GLY B C 1
ATOM 3221 O O . GLY B 1 100 ? -10.719 3.846 1.114 1 95.81 100 GLY B O 1
ATOM 3222 N N . SER B 1 101 ? -11.173 5.271 2.736 1 97 101 SER B N 1
ATOM 3223 C CA . SER B 1 101 ? -10.009 4.889 3.529 1 97 101 SER B CA 1
ATOM 3224 C C . SER B 1 101 ? -10.334 4.879 5.019 1 97 101 SER B C 1
ATOM 3226 O O . SER B 1 101 ? -11.059 5.748 5.508 1 97 101 SER B O 1
ATOM 3228 N N . PRO B 1 102 ? -9.786 3.959 5.728 1 97.79 102 PRO B N 1
ATOM 3229 C CA . PRO B 1 102 ? -9.973 3.992 7.18 1 97.79 102 PRO B CA 1
ATOM 3230 C C . PRO B 1 102 ? -8.99 4.926 7.882 1 97.79 102 PRO B C 1
ATOM 3232 O O . PRO B 1 102 ? -9.119 5.175 9.083 1 97.79 102 PRO B O 1
ATOM 3235 N N . TYR B 1 103 ? -7.986 5.442 7.198 1 98.59 103 TYR B N 1
ATOM 3236 C CA . TYR B 1 103 ? -6.917 6.209 7.828 1 98.59 103 TYR B CA 1
ATOM 3237 C C . TYR B 1 103 ? -7.268 7.691 7.88 1 98.59 103 TYR B C 1
ATOM 3239 O O . TYR B 1 103 ? -7.577 8.299 6.852 1 98.59 103 TYR B O 1
ATOM 3247 N N . VAL B 1 104 ? -7.239 8.245 9.027 1 98.87 104 VAL B N 1
ATOM 3248 C CA . VAL B 1 104 ? -7.452 9.674 9.229 1 98.87 104 VAL B CA 1
ATOM 3249 C C . VAL B 1 104 ? -6.246 10.281 9.942 1 98.87 104 VAL B C 1
ATOM 3251 O O . VAL B 1 104 ? -5.827 9.792 10.994 1 98.87 104 VAL B O 1
ATOM 3254 N N . ILE B 1 105 ? -5.727 11.379 9.385 1 98.49 105 ILE B N 1
ATOM 3255 C CA . ILE B 1 105 ? -4.46 11.93 9.854 1 98.49 105 ILE B CA 1
ATOM 3256 C C . ILE B 1 105 ? -4.707 13.254 10.573 1 98.49 105 ILE B C 1
ATOM 3258 O O . ILE B 1 105 ? -5.501 14.078 10.114 1 98.49 105 ILE B O 1
ATOM 3262 N N . SER B 1 106 ? -4.013 13.418 11.651 1 98.28 106 SER B N 1
ATOM 3263 C CA . SER B 1 106 ? -3.919 14.738 12.266 1 98.28 106 SER B CA 1
ATOM 3264 C C . SER B 1 106 ? -2.624 14.888 13.057 1 98.28 106 SER B C 1
ATOM 3266 O O . SER B 1 106 ? -1.797 13.974 13.083 1 98.28 106 SER B O 1
ATOM 3268 N N . GLU B 1 107 ? -2.378 16.07 13.572 1 97.88 107 GLU B N 1
ATOM 3269 C CA . GLU B 1 107 ? -1.3 16.386 14.506 1 97.88 107 GLU B CA 1
ATOM 3270 C C . GLU B 1 107 ? -1.846 16.672 15.902 1 97.88 107 GLU B C 1
ATOM 3272 O O . GLU B 1 107 ? -3.061 16.734 16.099 1 97.88 107 GLU B O 1
ATOM 3277 N N . THR B 1 108 ? -0.956 16.826 16.853 1 97.85 108 THR B N 1
ATOM 3278 C CA . THR B 1 108 ? -1.43 17.006 18.221 1 97.85 108 THR B CA 1
ATOM 3279 C C . THR B 1 108 ? -1.812 18.461 18.475 1 97.85 108 THR B C 1
ATOM 3281 O O . THR B 1 108 ? -2.635 18.75 19.346 1 97.85 108 THR B O 1
ATOM 3284 N N . GLY B 1 109 ? -1.133 19.364 17.779 1 96.85 109 GLY B N 1
ATOM 3285 C CA . GLY B 1 109 ? -1.387 20.775 18.022 1 96.85 109 GLY B CA 1
ATOM 3286 C C . GLY B 1 109 ? -0.52 21.356 19.122 1 96.85 109 GLY B C 1
ATOM 3287 O O . GLY B 1 109 ? 0.499 20.769 19.493 1 96.85 109 GLY B O 1
ATOM 3288 N N . THR B 1 110 ? -0.89 22.56 19.6 1 97.36 110 THR B N 1
ATOM 3289 C CA . THR B 1 110 ? -0.105 23.367 20.527 1 97.36 110 THR B CA 1
ATOM 3290 C C . THR B 1 110 ? -1.016 24.151 21.467 1 97.36 110 THR B C 1
ATOM 3292 O O . THR B 1 110 ? -2.194 24.36 21.167 1 97.36 110 THR B O 1
ATOM 3295 N N . TYR B 1 111 ? -0.458 24.569 22.603 1 97.52 111 TYR B N 1
ATOM 3296 C CA . TYR B 1 111 ? -1.186 25.404 23.551 1 97.52 111 TYR B CA 1
ATOM 3297 C C . TYR B 1 111 ? -1.083 26.877 23.172 1 97.52 111 TYR B C 1
ATOM 3299 O O . TYR B 1 1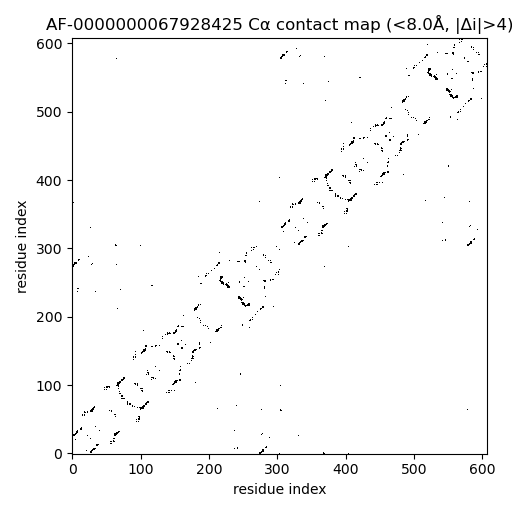11 ? -1.682 27.735 23.824 1 97.52 111 TYR B O 1
ATOM 3307 N N . ASN B 1 112 ? -0.362 27.165 22.079 1 95.68 112 ASN B N 1
ATOM 3308 C CA . ASN B 1 112 ? -0.292 28.54 21.595 1 95.68 112 ASN B CA 1
ATOM 3309 C C . ASN B 1 112 ? -1.632 29.005 21.033 1 95.68 112 ASN B C 1
ATOM 3311 O O . ASN B 1 112 ? -2.228 28.325 20.196 1 95.68 112 ASN B O 1
ATOM 3315 N N . THR B 1 113 ? -2.142 30.059 21.435 1 92.68 113 THR B N 1
ATOM 3316 C CA . THR B 1 113 ? -3.471 30.508 21.037 1 92.68 113 THR B CA 1
ATOM 3317 C C . THR B 1 113 ? -3.396 31.381 19.788 1 92.68 113 THR B C 1
ATOM 3319 O O . THR B 1 113 ? -4.419 31.667 19.162 1 92.68 113 THR B O 1
ATOM 3322 N N . GLU B 1 114 ? -2.194 31.792 19.428 1 89.92 114 GLU B N 1
ATOM 3323 C CA . GLU B 1 114 ? -2.041 32.702 18.296 1 89.92 114 GLU B CA 1
ATOM 3324 C C . GLU B 1 114 ? -1.845 31.933 16.993 1 89.92 114 GLU B C 1
ATOM 3326 O O . GLU B 1 114 ? -2.025 32.486 15.906 1 89.92 114 GLU B O 1
ATOM 3331 N N . SER B 1 115 ? -1.42 30.702 17.144 1 90.52 115 SER B N 1
ATOM 3332 C CA . SER B 1 115 ? -1.172 29.869 15.972 1 90.52 115 SER B CA 1
ATOM 3333 C C . SER B 1 115 ? -1.24 28.386 16.323 1 90.52 115 SER B C 1
ATOM 3335 O O . SER B 1 115 ? -0.792 27.975 17.395 1 90.52 115 SER B O 1
ATOM 3337 N N . ASP B 1 116 ? -1.667 27.619 15.341 1 91.35 116 ASP B N 1
ATOM 3338 C CA . ASP B 1 116 ? -1.745 26.174 15.537 1 91.35 116 ASP B CA 1
ATOM 3339 C C . ASP B 1 116 ? -0.388 25.514 15.299 1 91.35 116 ASP B C 1
ATOM 3341 O O . ASP B 1 116 ? -0.249 24.299 15.45 1 91.35 116 ASP B O 1
ATOM 3345 N N . TRP B 1 117 ? 0.717 26.237 15.011 1 90.65 117 TRP B N 1
ATOM 3346 C CA . TRP B 1 117 ? 1.96 25.598 14.591 1 90.65 117 TRP B CA 1
ATOM 3347 C C . TRP B 1 117 ? 3.153 26.183 15.34 1 90.65 117 TRP B C 1
ATOM 3349 O O . TRP B 1 117 ? 4.296 25.779 15.112 1 90.65 117 TRP B O 1
ATOM 3359 N N . VAL B 1 118 ? 2.812 27.109 16.22 1 92.5 118 VAL B N 1
ATOM 3360 C CA . VAL B 1 118 ? 3.881 27.745 16.983 1 92.5 118 VAL B CA 1
ATOM 3361 C C . VAL B 1 118 ? 4.022 27.065 18.342 1 92.5 118 VAL B C 1
ATOM 3363 O O . VAL B 1 118 ? 3.024 26.697 18.966 1 92.5 118 VAL B O 1
ATOM 3366 N N . HIS B 1 119 ? 5.173 27.065 18.81 1 94.33 119 HIS B N 1
ATOM 3367 C CA . HIS B 1 119 ? 5.506 26.386 20.057 1 94.33 119 HIS B CA 1
ATOM 3368 C C . HIS B 1 119 ? 4.958 27.144 21.261 1 94.33 119 HIS B C 1
ATOM 3370 O O . HIS B 1 119 ? 4.878 28.374 21.241 1 94.33 119 HIS B O 1
ATOM 3376 N N . HIS B 1 120 ? 4.614 26.461 22.243 1 96.66 120 HIS B N 1
ATOM 3377 C CA . HIS B 1 120 ? 4.292 26.955 23.577 1 96.66 120 HIS B CA 1
ATOM 3378 C C . HIS B 1 120 ? 4.976 26.118 24.653 1 96.66 120 HIS B C 1
ATOM 3380 O O . HIS B 1 120 ? 5.036 24.891 24.547 1 96.66 120 HIS B O 1
ATOM 3386 N N . PRO B 1 121 ? 5.486 26.681 25.733 1 97.18 121 PRO B N 1
ATOM 3387 C CA . PRO B 1 121 ? 6.218 25.941 26.763 1 97.18 121 PRO B CA 1
ATOM 3388 C C . PRO B 1 121 ? 5.402 24.797 27.36 1 97.18 121 PRO B C 1
ATOM 3390 O O . PRO B 1 121 ? 5.959 23.754 27.712 1 97.18 121 PRO B O 1
ATOM 3393 N N . LYS B 1 122 ? 4.149 24.987 27.415 1 97.67 122 LYS B N 1
ATOM 3394 C CA . LYS B 1 122 ? 3.304 23.958 28.015 1 97.67 122 LYS B CA 1
ATOM 3395 C C . LYS B 1 122 ? 3.31 22.684 27.175 1 97.67 122 LYS B C 1
ATOM 3397 O O . LYS B 1 122 ? 2.993 21.603 27.676 1 97.67 122 LYS B O 1
ATOM 3402 N N . ASN B 1 123 ? 3.637 22.766 25.885 1 97.73 123 ASN B N 1
ATOM 3403 C CA . ASN B 1 123 ? 3.698 21.59 25.023 1 97.73 123 ASN B CA 1
ATOM 3404 C C . ASN B 1 123 ? 4.686 20.556 25.554 1 97.73 123 ASN B C 1
ATOM 3406 O O . ASN B 1 123 ? 4.561 19.365 25.264 1 97.73 123 ASN B O 1
ATOM 3410 N N . LYS B 1 124 ? 5.618 21.046 26.37 1 97.17 124 LYS B N 1
ATOM 3411 C CA . LYS B 1 124 ? 6.707 20.16 26.772 1 97.17 124 LYS B CA 1
ATOM 3412 C C . LYS B 1 124 ? 6.605 19.8 28.252 1 97.17 124 LYS B C 1
ATOM 3414 O O . LYS B 1 124 ? 7.563 19.294 28.84 1 97.17 124 LYS B O 1
ATOM 3419 N N . THR B 1 125 ? 5.514 20.04 28.848 1 97.91 125 THR B N 1
ATOM 3420 C CA . THR B 1 125 ? 5.283 19.658 30.237 1 97.91 125 THR B CA 1
ATOM 3421 C C . THR B 1 125 ? 4.627 18.283 30.318 1 97.91 125 THR B C 1
ATOM 3423 O O . THR B 1 125 ? 3.974 17.844 29.368 1 97.91 125 THR B O 1
ATOM 3426 N N . GLU B 1 126 ? 4.764 17.662 31.418 1 97.94 126 GLU B N 1
ATOM 3427 C CA . GLU B 1 126 ? 4.097 16.388 31.668 1 97.94 126 GLU B CA 1
ATOM 3428 C C . GLU B 1 126 ? 2.579 16.542 31.628 1 97.94 126 GLU B C 1
ATOM 3430 O O . GLU B 1 126 ? 1.874 15.661 31.132 1 97.94 126 GLU B O 1
ATOM 3435 N N . GLU B 1 127 ? 2.169 17.621 32.151 1 97.75 127 GLU B N 1
ATOM 3436 C CA . GLU B 1 127 ? 0.736 17.9 32.14 1 97.75 127 GLU B CA 1
ATOM 3437 C C . GLU B 1 127 ? 0.205 18.003 30.713 1 97.75 127 GLU B C 1
ATOM 3439 O O . GLU B 1 127 ? -0.842 17.435 30.393 1 97.75 127 GLU B O 1
ATOM 3444 N N . GLY B 1 128 ? 0.883 18.774 29.894 1 97.89 128 GLY B N 1
ATOM 3445 C CA . GLY B 1 128 ? 0.488 18.881 28.498 1 97.89 128 GLY B CA 1
ATOM 3446 C C . GLY B 1 128 ? 0.475 17.546 27.779 1 97.89 128 GLY B C 1
ATOM 3447 O O . GLY B 1 128 ? -0.46 17.245 27.034 1 97.89 128 GLY B O 1
ATOM 3448 N N . PHE B 1 129 ? 1.49 16.755 28.067 1 98.46 129 PHE B N 1
ATOM 3449 C CA . PHE B 1 129 ? 1.584 15.44 27.445 1 98.46 129 PHE B CA 1
ATOM 3450 C C . PHE B 1 129 ? 0.435 14.545 27.896 1 98.46 129 PHE B C 1
ATOM 3452 O O . PHE B 1 129 ? -0.179 13.855 27.08 1 98.46 129 PHE B O 1
ATOM 3459 N N . GLU B 1 130 ? 0.152 14.592 29.159 1 98.35 130 GLU B N 1
ATOM 3460 C CA . GLU B 1 130 ? -0.909 13.748 29.699 1 98.35 130 GLU B CA 1
ATOM 3461 C C . GLU B 1 130 ? -2.268 14.131 29.119 1 98.35 130 GLU B C 1
ATOM 3463 O O . GLU B 1 130 ? -3.078 13.26 28.795 1 98.35 130 GLU B O 1
ATOM 3468 N N . GLU B 1 131 ? -2.482 15.381 29.021 1 97.92 131 GLU B N 1
ATOM 3469 C CA . GLU B 1 131 ? -3.72 15.839 28.397 1 97.92 131 GLU B CA 1
ATOM 3470 C C . GLU B 1 131 ? -3.806 15.382 26.943 1 97.92 131 GLU B C 1
ATOM 3472 O O . GLU B 1 131 ? -4.853 14.908 26.497 1 97.92 131 GLU B O 1
ATOM 3477 N N . CYS B 1 132 ? -2.77 15.548 26.283 1 98.51 132 CYS B N 1
ATOM 3478 C CA . CYS B 1 132 ? -2.69 15.121 24.891 1 98.51 132 CYS B CA 1
ATOM 3479 C C . CYS B 1 132 ? -2.911 13.618 24.769 1 98.51 132 CYS B C 1
ATOM 3481 O O . CYS B 1 132 ? -3.652 13.164 23.895 1 98.51 132 CYS B O 1
ATOM 3483 N N . ARG B 1 133 ? -2.279 12.871 25.628 1 98.71 133 ARG B N 1
ATOM 3484 C CA . ARG B 1 133 ? -2.4 11.416 25.628 1 98.71 133 ARG B CA 1
ATOM 3485 C C . ARG B 1 133 ? -3.857 10.988 25.761 1 98.71 133 ARG B C 1
ATOM 3487 O O . ARG B 1 133 ? -4.306 10.071 25.07 1 98.71 133 ARG B O 1
ATOM 3494 N N . LYS B 1 134 ? -4.596 11.614 26.615 1 98.54 134 LYS B N 1
ATOM 3495 C CA . LYS B 1 134 ? -6.005 11.291 26.822 1 98.54 134 LYS B CA 1
ATOM 3496 C C . LYS B 1 134 ? -6.817 11.54 25.554 1 98.54 134 LYS B C 1
ATOM 3498 O O . LYS B 1 134 ? -7.672 10.731 25.19 1 98.54 134 LYS B O 1
ATOM 3503 N N . VAL B 1 135 ? -6.523 12.635 24.905 1 98.65 135 VAL B N 1
ATOM 3504 C CA . VAL B 1 135 ? -7.238 12.969 23.678 1 98.65 135 VAL B CA 1
ATOM 3505 C C . VAL B 1 135 ? -6.915 11.942 22.595 1 98.65 135 VAL B C 1
ATOM 3507 O O . VAL B 1 135 ? -7.815 11.45 21.91 1 98.65 135 VAL B O 1
ATOM 3510 N N . ILE B 1 136 ? -5.667 11.582 22.467 1 98.81 136 ILE B N 1
ATOM 3511 C CA . ILE B 1 136 ? -5.235 10.63 21.45 1 98.81 136 ILE B CA 1
ATOM 3512 C C . ILE B 1 136 ? -5.844 9.259 21.735 1 98.81 136 ILE B C 1
ATOM 3514 O O . ILE B 1 136 ? -6.283 8.564 20.815 1 98.81 136 ILE B O 1
ATOM 3518 N N . ALA B 1 137 ? -5.844 8.892 23.012 1 98.84 137 ALA B N 1
ATOM 3519 C CA . ALA B 1 137 ? -6.464 7.622 23.379 1 98.84 137 ALA B CA 1
ATOM 3520 C C . ALA B 1 137 ? -7.938 7.597 22.983 1 98.84 137 ALA B C 1
ATOM 3522 O O . ALA B 1 137 ? -8.427 6.598 22.45 1 98.84 137 ALA B O 1
ATOM 3523 N N . ASP B 1 138 ? -8.585 8.668 23.261 1 98.83 138 ASP B N 1
ATOM 3524 C CA . ASP B 1 138 ? -9.997 8.789 22.911 1 98.83 138 ASP B CA 1
ATOM 3525 C C . ASP B 1 138 ? -10.194 8.732 21.398 1 98.83 138 ASP B C 1
ATOM 3527 O O . ASP B 1 138 ? -11.106 8.061 20.91 1 98.83 138 ASP B O 1
ATOM 3531 N N . LEU B 1 139 ? -9.372 9.414 20.638 1 98.89 139 LEU B N 1
ATOM 3532 C CA . LEU B 1 139 ? -9.446 9.406 19.181 1 98.89 139 LEU B CA 1
ATOM 3533 C C . LEU B 1 139 ? -9.158 8.014 18.63 1 98.89 139 LEU B C 1
ATOM 3535 O O . LEU B 1 139 ? -9.835 7.555 17.706 1 98.89 139 LEU B O 1
ATOM 3539 N N . ALA B 1 140 ? -8.17 7.319 19.171 1 98.83 140 ALA B N 1
ATOM 3540 C CA . ALA B 1 140 ? -7.84 5.958 18.756 1 98.83 140 ALA B CA 1
ATOM 3541 C C . ALA B 1 140 ? -9.016 5.014 18.986 1 98.83 140 ALA B C 1
ATOM 3543 O O . ALA B 1 140 ? -9.345 4.199 18.12 1 98.83 140 ALA B O 1
ATOM 3544 N N . GLN B 1 141 ? -9.632 5.175 20.153 1 98.81 141 GLN B N 1
ATOM 3545 C CA . GLN B 1 141 ? -10.795 4.348 20.457 1 98.81 141 GLN B CA 1
ATOM 3546 C C . GLN B 1 141 ? -11.95 4.652 19.507 1 98.81 141 GLN B C 1
ATOM 3548 O O . GLN B 1 141 ? -12.607 3.736 19.008 1 98.81 141 GLN B O 1
ATOM 3553 N N . THR B 1 142 ? -12.187 5.938 19.273 1 98.8 142 THR B N 1
ATOM 3554 C CA . THR B 1 142 ? -13.229 6.334 18.332 1 98.8 142 THR B CA 1
ATOM 3555 C C . THR B 1 142 ? -12.967 5.736 16.952 1 98.8 142 THR B C 1
ATOM 3557 O O . THR B 1 142 ? -13.882 5.212 16.313 1 98.8 142 THR B O 1
ATOM 3560 N N . ALA B 1 143 ? -11.74 5.806 16.53 1 98.68 143 ALA B N 1
ATOM 3561 C CA . ALA B 1 143 ? -11.374 5.234 15.237 1 98.68 143 ALA B CA 1
ATOM 3562 C C . ALA B 1 143 ? -11.632 3.73 15.209 1 98.68 143 ALA B C 1
ATOM 3564 O O . ALA B 1 143 ? -12.304 3.225 14.307 1 98.68 143 ALA B O 1
ATOM 3565 N N . TYR B 1 144 ? -11.176 3.042 16.216 1 98 144 TYR B N 1
ATOM 3566 C CA . TYR B 1 144 ? -11.317 1.593 16.304 1 98 144 TYR B CA 1
ATOM 3567 C C . TYR B 1 144 ? -12.785 1.185 16.288 1 98 144 TYR B C 1
ATOM 3569 O O . TYR B 1 144 ? -13.168 0.25 15.581 1 98 144 TYR B O 1
ATOM 3577 N N . ASP B 1 145 ? -13.634 1.895 16.982 1 98.07 145 ASP B N 1
ATOM 3578 C CA . ASP B 1 145 ? -15.057 1.588 17.096 1 98.07 145 ASP B CA 1
ATOM 3579 C C . ASP B 1 145 ? -15.761 1.739 15.749 1 98.07 145 ASP B C 1
ATOM 3581 O O . ASP B 1 145 ? -16.862 1.218 15.557 1 98.07 145 ASP B O 1
ATOM 3585 N N . HIS B 1 146 ? -15.132 2.403 14.865 1 97 146 HIS B N 1
ATOM 3586 C CA . HIS B 1 146 ? -15.79 2.672 13.591 1 97 146 HIS B CA 1
ATOM 3587 C C . HIS B 1 146 ? -15 2.081 12.428 1 97 146 HIS B C 1
ATOM 3589 O O . HIS B 1 146 ? -15.156 2.513 11.283 1 97 146 HIS B O 1
ATOM 3595 N N . GLY B 1 147 ? -14.117 1.156 12.729 1 95.57 147 GLY B N 1
ATOM 3596 C CA . GLY B 1 147 ? -13.366 0.463 11.694 1 95.57 147 GLY B CA 1
ATOM 3597 C C . GLY B 1 147 ? -12.323 1.339 11.027 1 95.57 147 GLY B C 1
ATOM 3598 O O . GLY B 1 147 ? -12.002 1.146 9.852 1 95.57 147 GLY B O 1
ATOM 3599 N N . ALA B 1 148 ? -11.863 2.348 11.737 1 97.58 148 ALA B N 1
ATOM 3600 C CA . ALA B 1 148 ? -10.849 3.274 11.238 1 97.58 148 ALA B CA 1
ATOM 3601 C C . ALA B 1 148 ? -9.59 3.225 12.098 1 97.58 148 ALA B C 1
ATOM 3603 O O . ALA B 1 148 ? -9.485 2.401 13.01 1 97.58 148 ALA B O 1
ATOM 3604 N N . VAL B 1 149 ? -8.585 3.934 11.695 1 98.64 149 VAL B N 1
ATOM 3605 C CA . VAL B 1 149 ? -7.325 4.11 12.409 1 98.64 149 VAL B CA 1
ATOM 3606 C C . VAL B 1 149 ? -6.933 5.586 12.411 1 98.64 149 VAL B C 1
ATOM 3608 O O . VAL B 1 149 ? -6.927 6.235 11.362 1 98.64 149 VAL B O 1
ATOM 3611 N N . PHE B 1 150 ? -6.7 6.129 13.568 1 98.89 150 PHE B N 1
ATOM 3612 C CA . PHE B 1 150 ? -6.191 7.49 13.693 1 98.89 150 PHE B CA 1
ATOM 3613 C C . PHE B 1 150 ? -4.677 7.519 13.523 1 98.89 150 PHE B C 1
ATOM 3615 O O . PHE B 1 150 ? -3.951 6.84 14.252 1 98.89 150 PHE B O 1
ATOM 3622 N N . LEU B 1 151 ? -4.202 8.242 12.534 1 98.85 151 LEU B N 1
ATOM 3623 C CA . LEU B 1 151 ? -2.766 8.356 12.298 1 98.85 151 LEU B CA 1
ATOM 3624 C C . LEU B 1 151 ? -2.221 9.655 12.883 1 98.85 151 LEU B C 1
ATOM 3626 O O . LEU B 1 151 ? -2.599 10.744 12.445 1 98.85 151 LEU B O 1
ATOM 3630 N N . LEU B 1 152 ? -1.328 9.506 13.797 1 98.83 152 LEU B N 1
ATOM 3631 C CA . LEU B 1 152 ? -0.644 10.641 14.409 1 98.83 152 LEU B CA 1
ATOM 3632 C C . LEU B 1 152 ? 0.523 11.103 13.543 1 98.83 152 LEU B C 1
ATOM 3634 O O . LEU B 1 152 ? 1.379 10.3 13.166 1 98.83 152 LEU B O 1
ATOM 3638 N N . GLU B 1 153 ? 0.516 12.296 13.176 1 98.41 153 GLU B N 1
ATOM 3639 C CA . GLU B 1 153 ? 1.654 12.944 12.532 1 98.41 153 GLU B CA 1
ATOM 3640 C C . GLU B 1 153 ? 2.392 13.858 13.506 1 98.41 153 GLU B C 1
ATOM 3642 O O . GLU B 1 153 ? 1.794 14.768 14.085 1 98.41 153 GLU B O 1
ATOM 3647 N N . THR B 1 154 ? 3.662 13.697 13.643 1 97.42 154 THR B N 1
ATOM 3648 C CA . THR B 1 154 ? 4.495 14.481 14.547 1 97.42 154 THR B CA 1
ATOM 3649 C C . THR B 1 154 ? 4.816 15.844 13.941 1 97.42 154 THR B C 1
ATOM 3651 O O . THR B 1 154 ? 4.936 15.975 12.721 1 97.42 154 THR B O 1
ATOM 3654 N N . TYR B 1 155 ? 4.968 16.831 14.789 1 96.44 155 TYR B N 1
ATOM 3655 C CA . TYR B 1 155 ? 5.478 18.142 14.406 1 96.44 155 TYR B CA 1
ATOM 3656 C C . TYR B 1 155 ? 6.287 18.765 15.537 1 96.44 155 TYR B C 1
ATOM 3658 O O . TYR B 1 155 ? 5.84 18.792 16.686 1 96.44 155 TYR B O 1
ATOM 3666 N N . VAL B 1 156 ? 7.318 19.29 15.285 1 94.68 156 VAL B N 1
ATOM 3667 C CA . VAL B 1 156 ? 8.349 19.668 16.246 1 94.68 156 VAL B CA 1
ATOM 3668 C C . VAL B 1 156 ? 7.775 20.657 17.258 1 94.68 156 VAL B C 1
ATOM 3670 O O . VAL B 1 156 ? 8.147 20.638 18.434 1 94.68 156 VAL B O 1
ATOM 3673 N N . ASN B 1 157 ? 6.832 21.48 16.872 1 94.82 157 ASN B N 1
ATOM 3674 C CA . ASN B 1 157 ? 6.319 22.524 17.752 1 94.82 157 ASN B CA 1
ATOM 3675 C C . ASN B 1 157 ? 5.083 22.057 18.515 1 94.82 157 ASN B C 1
ATOM 3677 O O . ASN B 1 157 ? 4.543 22.794 19.341 1 94.82 157 ASN B O 1
ATOM 3681 N N . ASN B 1 158 ? 4.643 20.81 18.246 1 97.11 158 ASN B N 1
ATOM 3682 C CA . ASN B 1 158 ? 3.472 20.245 18.909 1 97.11 158 ASN B CA 1
ATOM 3683 C C . ASN B 1 158 ? 3.843 19.585 20.234 1 97.11 158 ASN B C 1
ATOM 3685 O O . ASN B 1 158 ? 5.015 19.56 20.613 1 97.11 158 ASN B O 1
ATOM 3689 N N . VAL B 1 159 ? 2.842 19.126 20.947 1 98.12 159 VAL B N 1
ATOM 3690 C CA . VAL B 1 159 ? 3.054 18.379 22.182 1 98.12 159 VAL B CA 1
ATOM 3691 C C . VAL B 1 159 ? 3.885 17.13 21.895 1 98.12 159 VAL B C 1
ATOM 3693 O O . VAL B 1 159 ? 4.812 16.808 22.642 1 98.12 159 VAL B O 1
ATOM 3696 N N . VAL B 1 160 ? 3.532 16.439 20.858 1 98.02 160 VAL B N 1
ATOM 3697 C CA . VAL B 1 160 ? 4.368 15.366 20.331 1 98.02 160 VAL B CA 1
ATOM 3698 C C . VAL B 1 160 ? 5.199 15.885 19.159 1 98.02 160 VAL B C 1
ATOM 3700 O O . VAL B 1 160 ? 4.694 16.013 18.041 1 98.02 160 VAL B O 1
ATOM 3703 N N . GLY B 1 161 ? 6.454 16.162 19.494 1 96.48 161 GLY B N 1
ATOM 3704 C CA . GLY B 1 161 ? 7.257 16.861 18.503 1 96.48 161 GLY B CA 1
ATOM 3705 C C . GLY B 1 161 ? 8.637 16.258 18.32 1 96.48 161 GLY B C 1
ATOM 3706 O O . GLY B 1 161 ? 9.441 16.762 17.533 1 96.48 161 GLY B O 1
ATOM 3707 N N . SER B 1 162 ? 8.897 15.193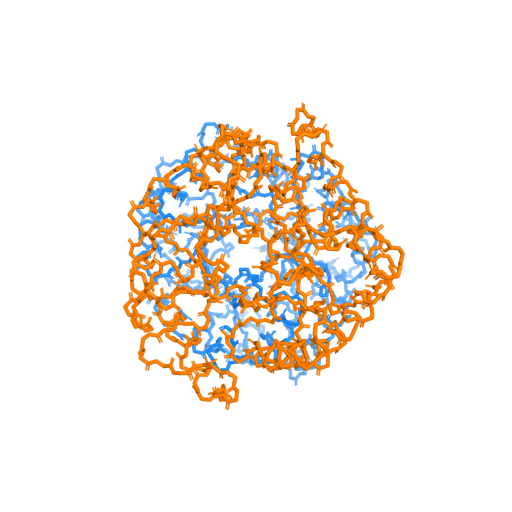 19.066 1 96.38 162 SER B N 1
ATOM 3708 C CA . SER B 1 162 ? 10.187 14.517 18.975 1 96.38 162 SER B CA 1
ATOM 3709 C C . SER B 1 162 ? 10.012 13.011 18.812 1 96.38 162 SER B C 1
ATOM 3711 O O . SER B 1 162 ? 8.907 12.488 18.973 1 96.38 162 SER B O 1
ATOM 3713 N N . VAL B 1 163 ? 11.123 12.419 18.428 1 97.39 163 VAL B N 1
ATOM 3714 C CA . VAL B 1 163 ? 11.111 10.965 18.304 1 97.39 163 VAL B CA 1
ATOM 3715 C C . VAL B 1 163 ? 10.757 10.334 19.649 1 97.39 163 VAL B C 1
ATOM 3717 O O . VAL B 1 163 ? 9.911 9.44 19.719 1 97.39 163 VAL B O 1
ATOM 3720 N N . GLU B 1 164 ? 11.336 10.836 20.726 1 97.41 164 GLU B N 1
ATOM 3721 C CA . GLU B 1 164 ? 11.134 10.297 22.067 1 97.41 164 GLU B CA 1
ATOM 3722 C C . GLU B 1 164 ? 9.679 10.438 22.504 1 97.41 164 GLU B C 1
ATOM 3724 O O . GLU B 1 164 ? 9.102 9.505 23.069 1 97.41 164 GLU B O 1
ATOM 3729 N N . GLU B 1 165 ? 9.139 11.565 22.246 1 98.15 165 GLU B N 1
ATOM 3730 C CA . GLU B 1 165 ? 7.748 11.802 22.624 1 98.15 165 GLU B CA 1
ATOM 3731 C C . GLU B 1 165 ? 6.8 10.918 21.819 1 98.15 165 GLU B C 1
ATOM 3733 O O . GLU B 1 165 ? 5.788 10.446 22.343 1 98.15 165 GLU B O 1
ATOM 3738 N N . THR B 1 166 ? 7.103 10.74 20.576 1 98.46 166 THR B N 1
ATOM 3739 C CA . THR B 1 166 ? 6.287 9.875 19.731 1 98.46 166 THR B CA 1
ATOM 3740 C C . THR B 1 166 ? 6.328 8.434 20.232 1 98.46 166 THR B C 1
ATOM 3742 O O . THR B 1 166 ? 5.287 7.786 20.362 1 98.46 166 THR B O 1
ATOM 3745 N N . VAL B 1 167 ? 7.523 7.963 20.537 1 98.42 167 VAL B N 1
ATOM 3746 C CA . VAL B 1 167 ? 7.686 6.614 21.066 1 98.42 167 VAL B CA 1
ATOM 3747 C C . VAL B 1 167 ? 6.91 6.473 22.373 1 98.42 167 VAL B C 1
ATOM 3749 O O . VAL B 1 167 ? 6.19 5.492 22.573 1 98.42 167 VAL B O 1
ATOM 3752 N N . LYS B 1 168 ? 7.074 7.464 23.233 1 98.52 168 LYS B N 1
ATOM 3753 C CA . LYS B 1 168 ? 6.375 7.462 24.515 1 98.52 168 LYS B CA 1
ATOM 3754 C C . LYS B 1 168 ? 4.863 7.412 24.317 1 98.52 168 LYS B C 1
ATOM 3756 O O . LYS B 1 168 ? 4.164 6.673 25.015 1 98.52 168 LYS B O 1
ATOM 3761 N N . MET B 1 169 ? 4.381 8.177 23.382 1 98.76 169 MET B N 1
ATOM 3762 C CA . MET B 1 169 ? 2.946 8.22 23.113 1 98.76 169 MET B CA 1
ATOM 3763 C C . MET B 1 169 ? 2.437 6.858 22.654 1 98.76 169 MET B C 1
ATOM 3765 O O . MET B 1 169 ? 1.429 6.364 23.161 1 98.76 169 MET B O 1
ATOM 3769 N N . PHE B 1 170 ? 3.115 6.155 21.757 1 98.58 170 PHE B N 1
ATOM 3770 C CA . PHE B 1 170 ? 2.692 4.858 21.241 1 98.58 170 PHE B CA 1
ATOM 3771 C C . PHE B 1 170 ? 2.798 3.786 22.319 1 98.58 170 PHE B C 1
ATOM 3773 O O . PHE B 1 170 ? 2.02 2.83 22.329 1 98.58 170 PHE B O 1
ATOM 3780 N N . ALA B 1 171 ? 3.752 3.935 23.197 1 98.24 171 ALA B N 1
ATOM 3781 C CA . ALA B 1 171 ? 3.882 2.995 24.308 1 98.24 171 ALA B CA 1
ATOM 3782 C C . ALA B 1 171 ? 2.714 3.131 25.281 1 98.24 171 ALA B C 1
ATOM 3784 O O . ALA B 1 171 ? 2.221 2.133 25.812 1 98.24 171 ALA B O 1
ATOM 3785 N N . GLN B 1 172 ? 2.292 4.345 25.432 1 98.38 172 GLN B N 1
ATOM 3786 C CA . GLN B 1 172 ? 1.269 4.601 26.441 1 98.38 172 GLN B CA 1
ATOM 3787 C C . GLN B 1 172 ? -0.132 4.434 25.859 1 98.38 172 GLN B C 1
ATOM 3789 O O . GLN B 1 172 ? -1.07 4.084 26.578 1 98.38 172 GLN B O 1
ATOM 3794 N N . VAL B 1 173 ? -0.276 4.818 24.627 1 98.27 173 VAL B N 1
ATOM 3795 C CA . VAL B 1 173 ? -1.516 4.539 23.91 1 98.27 173 VAL B CA 1
ATOM 3796 C C . VAL B 1 173 ? -1.312 3.358 22.964 1 98.27 173 VAL B C 1
ATOM 3798 O O . VAL B 1 173 ? -1.282 3.53 21.743 1 98.27 173 VAL B O 1
ATOM 3801 N N . ASP B 1 174 ? -1.105 2.167 23.526 1 95.74 174 ASP B N 1
ATOM 3802 C CA . ASP B 1 174 ? -0.923 0.923 22.785 1 95.74 174 ASP B CA 1
ATOM 3803 C C . ASP B 1 174 ? -2.262 0.373 22.298 1 95.74 174 ASP B C 1
ATOM 3805 O O . ASP B 1 174 ? -2.858 -0.489 22.948 1 95.74 174 ASP B O 1
ATOM 3809 N N . HIS B 1 175 ? -2.761 0.888 21.273 1 97.41 175 HIS B N 1
ATOM 3810 C CA . HIS B 1 175 ? -4.102 0.629 20.761 1 97.41 175 HIS B CA 1
ATOM 3811 C C . HIS B 1 175 ? -4.079 0.381 19.256 1 97.41 175 HIS B C 1
ATOM 3813 O O . HIS B 1 175 ? -3.368 1.069 18.52 1 97.41 175 HIS B O 1
ATOM 3819 N N . PRO B 1 176 ? -4.809 -0.632 18.744 1 96.53 176 PRO B N 1
ATOM 3820 C CA . PRO B 1 176 ? -4.817 -0.937 17.311 1 96.53 176 PRO B CA 1
ATOM 3821 C C . PRO B 1 176 ? -5.429 0.184 16.473 1 96.53 176 PRO B C 1
ATOM 3823 O O . PRO B 1 176 ? -5.247 0.217 15.253 1 96.53 176 PRO B O 1
ATOM 3826 N N . GLY B 1 177 ? -6.144 1.092 17.093 1 98.23 177 GLY B N 1
ATOM 3827 C CA . GLY B 1 177 ? -6.742 2.219 16.395 1 98.23 177 GLY B CA 1
ATOM 3828 C C . GLY B 1 177 ? -5.794 3.392 16.232 1 98.23 177 GLY B C 1
ATOM 3829 O O . GLY B 1 177 ? -6.191 4.455 15.75 1 98.23 177 GLY B O 1
ATOM 3830 N N . LEU B 1 178 ? -4.571 3.234 16.641 1 98.78 178 LEU B N 1
ATOM 3831 C CA . LEU B 1 178 ? -3.572 4.291 16.521 1 98.78 178 LEU B CA 1
ATOM 3832 C C . LEU B 1 178 ? -2.434 3.861 15.601 1 98.78 178 LEU B C 1
ATOM 3834 O O . LEU B 1 178 ? -1.901 2.758 15.739 1 98.78 178 LEU B O 1
ATOM 3838 N N . GLY B 1 179 ? -2.106 4.656 14.612 1 98.66 179 GLY B N 1
ATOM 3839 C CA . GLY B 1 179 ? -0.965 4.481 13.728 1 98.66 179 GLY B CA 1
ATOM 3840 C C . GLY B 1 179 ? -0.183 5.761 13.501 1 98.66 179 GLY B C 1
ATOM 3841 O O . GLY B 1 179 ? -0.436 6.773 14.158 1 98.66 179 GLY B O 1
ATOM 3842 N N . LEU B 1 180 ? 0.81 5.687 12.604 1 98.77 180 LEU B N 1
ATOM 3843 C CA . LEU B 1 180 ? 1.691 6.827 12.377 1 98.77 180 LEU B CA 1
ATOM 3844 C C . LEU B 1 180 ? 1.683 7.237 10.908 1 98.77 180 LEU B C 1
ATOM 3846 O O . LEU B 1 180 ? 1.731 6.382 10.021 1 98.77 180 LEU B O 1
ATOM 3850 N N . LEU B 1 181 ? 1.457 8.467 10.616 1 98.69 181 LEU B N 1
ATOM 3851 C CA . LEU B 1 181 ? 1.871 9.074 9.356 1 98.69 181 LEU B CA 1
ATOM 3852 C C . LEU B 1 181 ? 3.314 9.562 9.435 1 98.69 181 LEU B C 1
ATOM 3854 O O . LEU B 1 181 ? 3.636 10.43 10.249 1 98.69 181 LEU B O 1
ATOM 3858 N N . MET B 1 182 ? 4.131 9.045 8.633 1 98.6 182 MET B N 1
ATOM 3859 C CA . MET B 1 182 ? 5.55 9.388 8.649 1 98.6 182 MET B CA 1
ATOM 3860 C C . MET B 1 182 ? 5.818 10.638 7.817 1 98.6 182 MET B C 1
ATOM 3862 O O . MET B 1 182 ? 5.721 10.603 6.59 1 98.6 182 MET B O 1
ATOM 3866 N N . ASP B 1 183 ? 6.054 11.662 8.422 1 98.13 183 ASP B N 1
ATOM 3867 C CA . ASP B 1 183 ? 6.674 12.842 7.827 1 98.13 183 ASP B CA 1
ATOM 3868 C C . ASP B 1 183 ? 8.108 13.016 8.32 1 98.13 183 ASP B C 1
ATOM 3870 O O . ASP B 1 183 ? 8.333 13.393 9.472 1 98.13 183 ASP B O 1
ATOM 3874 N N . PRO B 1 184 ? 9.033 12.78 7.488 1 96.84 184 PRO B N 1
ATOM 3875 C CA . PRO B 1 184 ? 10.425 12.757 7.945 1 96.84 184 PRO B CA 1
ATOM 3876 C C . PRO B 1 184 ? 10.926 14.132 8.379 1 96.84 184 PRO B C 1
ATOM 3878 O O . PRO B 1 184 ? 11.937 14.232 9.079 1 96.84 184 PRO B O 1
ATOM 3881 N N . THR B 1 185 ? 10.284 15.164 8.013 1 97.42 185 THR B N 1
ATOM 3882 C CA . THR B 1 185 ? 10.801 16.515 8.201 1 97.42 185 THR B CA 1
ATOM 3883 C C . THR B 1 185 ? 10.37 17.077 9.552 1 97.42 185 THR B C 1
ATOM 3885 O O . THR B 1 185 ? 10.929 18.069 10.024 1 97.42 185 THR B O 1
ATOM 3888 N N . ASN B 1 186 ? 9.428 16.437 10.124 1 95.85 186 ASN B N 1
ATOM 3889 C CA . ASN B 1 186 ? 8.741 17.004 11.279 1 95.85 186 ASN B CA 1
ATOM 3890 C C . ASN B 1 186 ? 9.458 16.662 12.582 1 95.85 186 ASN B C 1
ATOM 3892 O O . ASN B 1 186 ? 8.904 16.845 13.667 1 95.85 186 ASN B O 1
ATOM 3896 N N . TYR B 1 187 ? 10.691 16.203 12.49 1 96.3 187 TYR B N 1
ATOM 3897 C CA . TYR B 1 187 ? 11.488 15.846 13.659 1 96.3 187 TYR B CA 1
ATOM 3898 C C . TYR B 1 187 ? 12.686 16.775 13.806 1 96.3 187 TYR B C 1
ATOM 3900 O O . TYR B 1 187 ? 13.498 16.611 14.72 1 96.3 187 TYR B O 1
ATOM 3908 N N . PHE B 1 188 ? 12.785 17.745 12.906 1 96.08 188 PHE B N 1
ATOM 3909 C CA . PHE B 1 188 ? 14.02 18.519 12.864 1 96.08 188 PHE B CA 1
ATOM 3910 C C . PHE B 1 188 ? 13.791 19.934 13.38 1 96.08 188 PHE B C 1
ATOM 3912 O O . PHE B 1 188 ? 12.786 20.567 13.048 1 96.08 188 PHE B O 1
ATOM 3919 N N . GLU B 1 189 ? 14.702 20.352 14.147 1 92.88 189 GLU B N 1
ATOM 3920 C CA . GLU B 1 189 ? 14.869 21.713 14.646 1 92.88 189 GLU B CA 1
ATOM 3921 C C . GLU B 1 189 ? 16.304 22.198 14.46 1 92.88 189 GLU B C 1
ATOM 3923 O O . GLU B 1 189 ? 17.124 21.506 13.852 1 92.88 189 GLU B O 1
ATOM 3928 N N . THR B 1 190 ? 16.518 23.35 14.974 1 91.67 190 THR B N 1
ATOM 3929 C CA . THR B 1 190 ? 17.833 23.955 14.798 1 91.67 190 THR B CA 1
ATOM 3930 C C . THR B 1 190 ? 18.915 23.096 15.446 1 91.67 190 THR B C 1
ATOM 3932 O O . THR B 1 190 ? 20.025 22.986 14.92 1 91.67 190 THR B O 1
ATOM 3935 N N . HIS B 1 191 ? 18.632 22.455 16.505 1 92.39 191 HIS B N 1
ATOM 3936 C CA . HIS B 1 191 ? 19.664 21.8 17.301 1 92.39 191 HIS B CA 1
ATOM 3937 C C . HIS B 1 191 ? 19.991 20.417 16.748 1 92.39 191 HIS B C 1
ATOM 3939 O O . HIS B 1 191 ? 21.009 19.823 17.112 1 92.39 191 HIS B O 1
ATOM 3945 N N . ASN B 1 192 ? 19.128 19.919 15.838 1 95.1 192 ASN B N 1
ATOM 3946 C CA . ASN B 1 192 ? 19.404 18.538 15.457 1 95.1 192 ASN B CA 1
ATOM 3947 C C . ASN B 1 192 ? 19.433 18.37 13.941 1 95.1 192 ASN B C 1
ATOM 3949 O O . ASN B 1 192 ? 19.772 17.297 13.437 1 95.1 192 ASN B O 1
ATOM 3953 N N . ILE B 1 193 ? 19.15 19.385 13.174 1 95.95 193 ILE B N 1
ATOM 3954 C CA . ILE B 1 193 ? 19.06 19.283 11.721 1 95.95 193 ILE B CA 1
ATOM 3955 C C . ILE B 1 193 ? 20.414 18.87 11.148 1 95.95 193 ILE B C 1
ATOM 3957 O O . ILE B 1 193 ? 20.482 18.243 10.088 1 95.95 193 ILE B O 1
ATOM 3961 N N . ASP B 1 194 ? 21.51 19.114 11.883 1 96.53 194 ASP B N 1
ATOM 3962 C CA . ASP B 1 194 ? 22.846 18.74 11.43 1 96.53 194 ASP B CA 1
ATOM 3963 C C . ASP B 1 194 ? 23.13 17.266 11.711 1 96.53 194 ASP B C 1
ATOM 3965 O O . ASP B 1 194 ? 24.142 16.727 11.261 1 96.53 194 ASP B O 1
ATOM 3969 N N . ARG B 1 195 ? 22.315 16.658 12.468 1 97.57 195 ARG B N 1
ATOM 3970 C CA . ARG B 1 195 ? 22.423 15.232 12.757 1 97.57 195 ARG B CA 1
ATOM 3971 C C . ARG B 1 195 ? 21.306 14.448 12.077 1 97.57 195 ARG B C 1
ATOM 3973 O O . ARG B 1 195 ? 20.745 13.521 12.664 1 97.57 195 ARG B O 1
ATOM 3980 N N . MET B 1 196 ? 21.019 14.838 10.946 1 97.94 196 MET B N 1
ATOM 3981 C CA . MET B 1 196 ? 19.847 14.389 10.201 1 97.94 196 MET B CA 1
ATOM 3982 C C . MET B 1 196 ? 19.859 12.874 10.03 1 97.94 196 MET B C 1
ATOM 3984 O O . MET B 1 196 ? 18.859 12.207 10.301 1 97.94 196 MET B O 1
ATOM 3988 N N . ASP B 1 197 ? 20.97 12.307 9.587 1 98.48 197 ASP B N 1
ATOM 3989 C CA . ASP B 1 197 ? 21.043 10.866 9.362 1 98.48 197 ASP B CA 1
ATOM 3990 C C . ASP B 1 197 ? 20.78 10.095 10.654 1 98.48 197 ASP B C 1
ATOM 3992 O O . ASP B 1 197 ? 20.066 9.09 10.648 1 98.48 197 ASP B O 1
ATOM 3996 N N . GLN B 1 198 ? 21.334 10.573 11.694 1 98.4 198 GLN B N 1
ATOM 3997 C CA . GLN B 1 198 ? 21.151 9.935 12.994 1 98.4 198 GLN B CA 1
ATOM 3998 C C . GLN B 1 198 ? 19.686 9.966 13.42 1 98.4 198 GLN B C 1
ATOM 4000 O O . GLN B 1 198 ? 19.153 8.964 13.902 1 98.4 198 GLN B O 1
ATOM 4005 N N . ILE B 1 199 ? 19.061 11.077 13.216 1 97.9 199 ILE B N 1
ATOM 4006 C CA . ILE B 1 199 ? 17.669 11.24 13.624 1 97.9 199 ILE B CA 1
ATOM 4007 C C . ILE B 1 199 ? 16.773 10.349 12.768 1 97.9 199 ILE B C 1
ATOM 4009 O O . ILE B 1 199 ? 15.894 9.658 13.288 1 97.9 199 ILE B O 1
ATOM 4013 N N . LEU B 1 200 ? 16.981 10.35 11.473 1 98.37 200 LEU B N 1
ATOM 4014 C CA . LEU B 1 200 ? 16.214 9.482 10.586 1 98.37 200 LEU B CA 1
ATOM 4015 C C . LEU B 1 200 ? 16.345 8.023 11.008 1 98.37 200 LEU B C 1
ATOM 4017 O O . LEU B 1 200 ? 15.343 7.312 11.119 1 98.37 200 LEU B O 1
ATOM 4021 N N . ASN B 1 201 ? 17.549 7.598 11.247 1 98.6 201 ASN B N 1
ATOM 4022 C CA . ASN B 1 201 ? 17.762 6.221 11.679 1 98.6 201 ASN B CA 1
ATOM 4023 C C . ASN B 1 201 ? 17.036 5.926 12.989 1 98.6 201 ASN B C 1
ATOM 4025 O O . ASN B 1 201 ? 16.424 4.868 13.14 1 98.6 201 ASN B O 1
ATOM 4029 N N . GLN B 1 202 ? 17.068 6.827 13.884 1 98.41 202 GLN B N 1
ATOM 4030 C CA . GLN B 1 202 ? 16.39 6.649 15.164 1 98.41 202 GLN B CA 1
ATOM 4031 C C . GLN B 1 202 ? 14.885 6.485 14.971 1 98.41 202 GLN B C 1
ATOM 4033 O O . GLN B 1 202 ? 14.264 5.626 15.6 1 98.41 202 GLN B O 1
ATOM 4038 N N . VAL B 1 203 ? 14.297 7.318 14.17 1 98.06 203 VAL B N 1
ATOM 4039 C CA . VAL B 1 203 ? 12.864 7.257 13.903 1 98.06 203 VAL B CA 1
ATOM 4040 C C . VAL B 1 203 ? 12.496 5.875 13.368 1 98.06 203 VAL B C 1
ATOM 4042 O O . VAL B 1 203 ? 11.591 5.22 13.891 1 98.06 203 VAL B O 1
ATOM 4045 N N . PHE B 1 204 ? 13.17 5.336 12.364 1 98.3 204 PHE B N 1
ATOM 4046 C CA . PHE B 1 204 ? 12.821 4.077 11.717 1 98.3 204 PHE B CA 1
ATOM 4047 C C . PHE B 1 204 ? 13.156 2.894 12.617 1 98.3 204 PHE B C 1
ATOM 4049 O O . PHE B 1 204 ? 12.461 1.876 12.598 1 98.3 204 PHE B O 1
ATOM 4056 N N . ASP B 1 205 ? 14.205 3.025 13.462 1 98.08 205 ASP B N 1
ATOM 4057 C CA . ASP B 1 205 ? 14.561 1.953 14.386 1 98.08 205 ASP B CA 1
ATOM 4058 C C . ASP B 1 205 ? 13.48 1.761 15.447 1 98.08 205 ASP B C 1
ATOM 4060 O O . ASP B 1 205 ? 13.328 0.668 15.996 1 98.08 205 ASP B O 1
ATOM 4064 N N . THR B 1 206 ? 12.685 2.809 15.666 1 98.02 206 THR B N 1
ATOM 4065 C CA . THR B 1 206 ? 11.802 2.737 16.824 1 98.02 206 THR B CA 1
ATOM 4066 C C . THR B 1 206 ? 10.339 2.739 16.389 1 98.02 206 THR B C 1
ATOM 4068 O O . THR B 1 206 ? 9.471 2.241 17.11 1 98.02 206 THR B O 1
ATOM 4071 N N . LEU B 1 207 ? 10.069 3.297 15.177 1 97.95 207 LEU B N 1
ATOM 4072 C CA . LEU B 1 207 ? 8.667 3.588 14.898 1 97.95 207 LEU B CA 1
ATOM 4073 C C . LEU B 1 207 ? 8.23 2.948 13.584 1 97.95 207 LEU B C 1
ATOM 4075 O O . LEU B 1 207 ? 7.073 3.08 13.179 1 97.95 207 LEU B O 1
ATOM 4079 N N . THR B 1 208 ? 9.056 2.214 12.918 1 97.65 208 THR B N 1
ATOM 4080 C CA . THR B 1 208 ? 8.796 1.736 11.565 1 97.65 208 THR B CA 1
ATOM 4081 C C . THR B 1 208 ? 7.524 0.894 11.524 1 97.65 208 THR B C 1
ATOM 4083 O O . THR B 1 208 ? 6.76 0.959 10.558 1 97.65 208 THR B O 1
ATOM 4086 N N . ASP B 1 209 ? 7.231 0.146 12.575 1 95.91 209 ASP B N 1
ATOM 4087 C CA . ASP B 1 209 ? 6.113 -0.792 12.576 1 95.91 209 ASP B CA 1
ATOM 4088 C C . ASP B 1 209 ? 4.782 -0.06 12.734 1 95.91 209 ASP B C 1
ATOM 4090 O O . ASP B 1 209 ? 3.717 -0.649 12.538 1 95.91 209 ASP B O 1
ATOM 4094 N N . LYS B 1 210 ? 4.82 1.222 13.06 1 98.03 210 LYS B N 1
ATOM 4095 C CA . LYS B 1 210 ? 3.612 2.008 13.291 1 98.03 210 LYS B CA 1
ATOM 4096 C C . LYS B 1 210 ? 3.215 2.787 12.04 1 98.03 210 LYS B C 1
ATOM 4098 O O . LYS B 1 210 ? 2.101 3.309 11.955 1 98.03 210 LYS B O 1
ATOM 4103 N N . ILE B 1 211 ? 4.062 2.813 11.022 1 98.29 211 ILE B N 1
ATOM 4104 C CA . ILE B 1 211 ? 3.884 3.662 9.849 1 98.29 211 ILE B CA 1
ATOM 4105 C C . ILE B 1 211 ? 2.832 3.054 8.926 1 98.29 211 ILE B C 1
ATOM 4107 O O . ILE B 1 211 ? 2.906 1.871 8.584 1 98.29 211 ILE B O 1
ATOM 4111 N N . LYS B 1 212 ? 1.857 3.906 8.554 1 98.13 212 LYS B N 1
ATOM 4112 C CA . LYS B 1 212 ? 0.81 3.452 7.643 1 98.13 212 LYS B CA 1
ATOM 4113 C C . LYS B 1 212 ? 0.843 4.234 6.333 1 98.13 212 LYS B C 1
ATOM 4115 O O . LYS B 1 212 ? 0.445 3.719 5.286 1 98.13 212 LYS B O 1
ATOM 4120 N N . ILE B 1 213 ? 1.236 5.494 6.404 1 98.21 213 ILE B N 1
ATOM 4121 C CA . ILE B 1 213 ? 1.349 6.428 5.289 1 98.21 213 ILE B CA 1
ATOM 4122 C C . ILE B 1 213 ? 2.637 7.237 5.422 1 98.21 213 ILE B C 1
ATOM 4124 O O . ILE B 1 213 ? 3.132 7.449 6.532 1 98.21 213 ILE B O 1
ATOM 4128 N N . ALA B 1 214 ? 3.17 7.673 4.285 1 98.61 214 ALA B N 1
ATOM 4129 C CA . ALA B 1 214 ? 4.376 8.496 4.333 1 98.61 214 ALA B CA 1
ATOM 4130 C C . ALA B 1 214 ? 4.216 9.754 3.486 1 98.61 214 ALA B C 1
ATOM 4132 O O . ALA B 1 214 ? 3.561 9.727 2.44 1 98.61 214 ALA B O 1
ATOM 4133 N N . HIS B 1 215 ? 4.836 10.807 3.925 1 98.73 215 HIS B N 1
ATOM 4134 C CA . HIS B 1 215 ? 4.855 12.065 3.186 1 98.73 215 HIS B CA 1
ATOM 4135 C C . HIS B 1 215 ? 6.196 12.275 2.491 1 98.73 215 HIS B C 1
ATOM 4137 O O . HIS B 1 215 ? 7.227 11.791 2.963 1 98.73 215 HIS B O 1
ATOM 4143 N N . ALA B 1 216 ? 6.163 12.942 1.382 1 98.56 216 ALA B N 1
ATOM 4144 C CA . ALA B 1 216 ? 7.333 13.541 0.745 1 98.56 216 ALA B CA 1
ATOM 4145 C C . ALA B 1 216 ? 7.328 15.059 0.905 1 98.56 216 ALA B C 1
ATOM 4147 O O . ALA B 1 216 ? 6.559 15.756 0.239 1 98.56 216 ALA B O 1
ATOM 4148 N N . LYS B 1 217 ? 8.023 15.459 1.756 1 98 217 LYS B N 1
ATOM 4149 C CA . LYS B 1 217 ? 8.24 16.852 2.135 1 98 217 LYS B CA 1
ATOM 4150 C C . LYS B 1 217 ? 9.721 17.134 2.37 1 98 217 LYS B C 1
ATOM 4152 O O . LYS B 1 217 ? 10.545 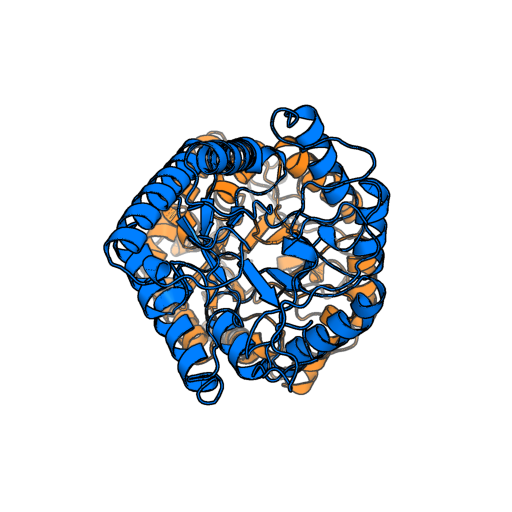16.218 2.34 1 98 217 LYS B O 1
ATOM 4157 N N . ASP B 1 218 ? 10.114 18.487 2.459 1 98.07 218 ASP B N 1
ATOM 4158 C CA . ASP B 1 218 ? 11.524 18.789 2.687 1 98.07 218 ASP B CA 1
ATOM 4159 C C . ASP B 1 218 ? 11.697 19.747 3.863 1 98.07 218 ASP B C 1
ATOM 4161 O O . ASP B 1 218 ? 10.714 20.186 4.463 1 98.07 218 ASP B O 1
ATOM 4165 N N . VAL B 1 219 ? 12.945 19.849 4.264 1 97.75 219 VAL B N 1
ATOM 4166 C CA . VAL B 1 219 ? 13.251 20.672 5.429 1 97.75 219 VAL B CA 1
ATOM 4167 C C . VAL B 1 219 ? 14.549 21.44 5.193 1 97.75 219 VAL B C 1
ATOM 4169 O O . VAL B 1 219 ? 15.48 20.923 4.571 1 97.75 219 VAL B O 1
ATOM 4172 N N . LYS B 1 220 ? 14.577 22.634 5.651 1 96.01 220 LYS B N 1
ATOM 4173 C CA . LYS B 1 220 ? 15.807 23.42 5.611 1 96.01 220 LYS B CA 1
ATOM 4174 C C . LYS B 1 220 ? 15.81 24.492 6.697 1 96.01 220 LYS B C 1
ATOM 4176 O O . LYS B 1 220 ? 14.764 24.809 7.266 1 96.01 220 LYS B O 1
ATOM 4181 N N . ARG B 1 221 ? 16.994 24.976 7.006 1 95.06 221 ARG B N 1
ATOM 4182 C CA . ARG B 1 221 ? 17.102 26.117 7.909 1 95.06 221 ARG B CA 1
ATOM 4183 C C . ARG B 1 221 ? 16.482 27.366 7.29 1 95.06 221 ARG B C 1
ATOM 4185 O O . ARG B 1 221 ? 16.608 27.596 6.086 1 95.06 221 ARG B O 1
ATOM 4192 N N . SER B 1 222 ? 15.97 28.066 8.234 1 91.72 222 SER B N 1
ATOM 4193 C CA . SER B 1 222 ? 15.375 29.318 7.78 1 91.72 222 SER B CA 1
ATOM 4194 C C . SER B 1 222 ? 16.438 30.392 7.572 1 91.72 222 SER B C 1
ATOM 4196 O O . SER B 1 222 ? 17.497 30.355 8.204 1 91.72 222 SER B O 1
ATOM 4198 N N . GLY B 1 223 ? 16.347 31.222 6.659 1 86.38 223 GLY B N 1
ATOM 4199 C CA . GLY B 1 223 ? 17.184 32.408 6.578 1 86.38 223 GLY B CA 1
ATOM 4200 C C . GLY B 1 223 ? 16.925 33.4 7.696 1 86.38 223 GLY B C 1
ATOM 4201 O O . GLY B 1 223 ? 16.664 33.006 8.834 1 86.38 223 GLY B O 1
ATOM 4202 N N . ASP B 1 224 ? 16.978 34.553 7.468 1 89.03 224 ASP B N 1
ATOM 4203 C CA . ASP B 1 224 ? 16.815 35.632 8.438 1 89.03 224 ASP B CA 1
ATOM 4204 C C . ASP B 1 224 ? 15.349 35.8 8.831 1 89.03 224 ASP B C 1
ATOM 4206 O O . ASP B 1 224 ? 15.046 36.243 9.941 1 89.03 224 ASP B O 1
ATOM 4210 N N . ASP B 1 225 ? 14.494 35.423 7.997 1 87.6 225 ASP B N 1
ATOM 4211 C CA . ASP B 1 225 ? 13.065 35.569 8.257 1 87.6 225 ASP B CA 1
ATOM 4212 C C . ASP B 1 225 ? 12.536 34.404 9.091 1 87.6 225 ASP B C 1
ATOM 4214 O O . ASP B 1 225 ? 12.355 33.298 8.579 1 87.6 225 ASP B O 1
ATOM 4218 N N . LYS B 1 226 ? 12.277 34.646 10.291 1 88.77 226 LYS B N 1
ATOM 4219 C CA . LYS B 1 226 ? 11.846 33.602 11.216 1 88.77 226 LYS B CA 1
ATOM 4220 C C . LYS B 1 226 ? 10.333 33.632 11.412 1 88.77 226 LYS B C 1
ATOM 4222 O O . LYS B 1 226 ? 9.801 32.949 12.29 1 88.77 226 LYS B O 1
ATOM 4227 N N . SER B 1 227 ? 9.592 34.393 10.621 1 89.83 227 SER B N 1
ATOM 4228 C CA . SER B 1 227 ? 8.142 34.497 10.739 1 89.83 227 SER B CA 1
ATOM 4229 C C . SER B 1 227 ? 7.453 33.242 10.214 1 89.83 227 SER B C 1
ATOM 4231 O O . SER B 1 227 ? 8.072 32.432 9.521 1 89.83 227 SER B O 1
ATOM 4233 N N . GLU B 1 228 ? 6.282 33.058 10.696 1 91.03 228 GLU B N 1
ATOM 4234 C CA . GLU B 1 228 ? 5.472 31.983 10.133 1 91.03 228 GLU B CA 1
ATOM 4235 C C . GLU B 1 228 ? 5.302 32.15 8.626 1 91.03 228 GLU B C 1
ATOM 4237 O O . GLU B 1 228 ? 4.97 33.238 8.151 1 91.03 228 GLU B O 1
ATOM 4242 N N . LYS B 1 229 ? 5.56 31.172 7.847 1 90.57 229 LYS B N 1
ATOM 4243 C CA . LYS B 1 229 ? 5.534 31.226 6.388 1 90.57 229 LYS B CA 1
ATOM 4244 C C . LYS B 1 229 ? 4.345 30.45 5.83 1 90.57 229 LYS B C 1
ATOM 4246 O O . LYS B 1 229 ? 4.01 29.374 6.328 1 90.57 229 LYS B O 1
ATOM 4251 N N . HIS B 1 230 ? 3.677 30.995 4.853 1 89.96 230 HIS B N 1
ATOM 4252 C CA . HIS B 1 230 ? 2.561 30.393 4.132 1 89.96 230 HIS B CA 1
ATOM 4253 C C . HIS B 1 230 ? 2.741 30.53 2.624 1 89.96 230 HIS B C 1
ATOM 4255 O O . HIS B 1 230 ? 3.363 31.485 2.153 1 89.96 230 HIS B O 1
ATOM 4261 N N . ALA B 1 231 ? 2.296 29.579 1.97 1 88.35 231 ALA B N 1
ATOM 4262 C CA . ALA B 1 231 ? 2.272 29.662 0.512 1 88.35 231 ALA B CA 1
ATOM 4263 C C . ALA B 1 231 ? 0.879 30.027 0.006 1 88.35 231 ALA B C 1
ATOM 4265 O O . ALA B 1 231 ? -0.127 29.622 0.593 1 88.35 231 ALA B O 1
ATOM 4266 N N . ASP B 1 232 ? 0.931 30.775 -1.074 1 88.04 232 ASP B N 1
ATOM 4267 C CA . ASP B 1 232 ? -0.321 31.008 -1.787 1 88.04 232 ASP B CA 1
ATOM 4268 C C . ASP B 1 232 ? -0.653 29.839 -2.712 1 88.04 232 ASP B C 1
ATOM 4270 O O . ASP B 1 232 ? 0.039 29.613 -3.708 1 88.04 232 ASP B O 1
ATOM 4274 N N . ILE B 1 233 ? -1.726 29.145 -2.402 1 87.91 233 ILE B N 1
ATOM 4275 C CA . ILE B 1 233 ? -2.052 27.975 -3.21 1 87.91 233 ILE B CA 1
ATOM 4276 C C . ILE B 1 233 ? -3.258 28.279 -4.096 1 87.91 233 ILE B C 1
ATOM 4278 O O . ILE B 1 233 ? -3.898 27.365 -4.62 1 87.91 233 ILE B O 1
ATOM 4282 N N . GLY B 1 234 ? -3.574 29.544 -4.132 1 85.77 234 GLY B N 1
ATOM 4283 C CA . GLY B 1 234 ? -4.595 29.995 -5.063 1 85.77 234 GLY B CA 1
ATOM 4284 C C . GLY B 1 234 ? -6.007 29.781 -4.551 1 85.77 234 GLY B C 1
ATOM 4285 O O . GLY B 1 234 ? -6.95 29.686 -5.339 1 85.77 234 GLY B O 1
ATOM 4286 N N . ASP B 1 235 ? -6.156 29.609 -3.248 1 87.44 235 ASP B N 1
ATOM 4287 C CA . ASP B 1 235 ? -7.449 29.405 -2.602 1 87.44 235 ASP B CA 1
ATOM 4288 C C . ASP B 1 235 ? -7.581 30.272 -1.352 1 87.44 235 ASP B C 1
ATOM 4290 O O . ASP B 1 235 ? -6.942 30.002 -0.333 1 87.44 235 ASP B O 1
ATOM 4294 N N . ALA B 1 236 ? -8.412 31.206 -1.393 1 85.43 236 ALA B N 1
ATOM 4295 C CA . ALA B 1 236 ? -8.581 32.157 -0.298 1 85.43 236 ALA B CA 1
ATOM 4296 C C . ALA B 1 236 ? -9.21 31.486 0.92 1 85.43 236 ALA B C 1
ATOM 4298 O O . ALA B 1 236 ? -9.057 31.962 2.047 1 85.43 236 ALA B O 1
ATOM 4299 N N . ASP B 1 237 ? -9.788 30.355 0.646 1 86.38 237 ASP B N 1
ATOM 4300 C CA . ASP B 1 237 ? -10.475 29.658 1.73 1 86.38 237 ASP B CA 1
ATOM 4301 C C . ASP B 1 237 ? -9.698 28.418 2.165 1 86.38 237 ASP B C 1
ATOM 4303 O O . ASP B 1 237 ? -10.231 27.564 2.877 1 86.38 237 ASP B O 1
ATOM 4307 N N . ALA B 1 238 ? -8.444 28.367 1.725 1 86.32 238 ALA B N 1
ATOM 4308 C CA . ALA B 1 238 ? -7.642 27.188 2.039 1 86.32 238 ALA B CA 1
ATOM 4309 C C . ALA B 1 238 ? -7.418 27.061 3.543 1 86.32 238 ALA B C 1
ATOM 4311 O O . ALA B 1 238 ? -7.254 28.066 4.239 1 86.32 238 ALA B O 1
ATOM 4312 N N . MET B 1 239 ? -7.369 25.796 3.957 1 85.57 239 MET B N 1
ATOM 4313 C CA . MET B 1 239 ? -6.984 25.545 5.343 1 85.57 239 MET B CA 1
ATOM 4314 C C . MET B 1 239 ? -5.553 26.004 5.602 1 85.57 239 MET B C 1
ATOM 4316 O O . MET B 1 239 ? -4.677 25.826 4.754 1 85.57 239 MET B O 1
ATOM 4320 N N . GLU B 1 240 ? -5.334 26.481 6.731 1 83.82 240 GLU B N 1
ATOM 4321 C CA . GLU B 1 240 ? -4.002 26.955 7.096 1 83.82 240 GLU B CA 1
ATOM 4322 C C . GLU B 1 240 ? -2.977 25.827 7.026 1 83.82 240 GLU B C 1
ATOM 4324 O O . GLU B 1 240 ? -1.815 26.058 6.684 1 83.82 240 GLU B O 1
ATOM 4329 N N . SER B 1 241 ? -3.432 24.676 7.34 1 84.33 241 SER B N 1
ATOM 4330 C CA . SER B 1 241 ? -2.551 23.514 7.301 1 84.33 241 SER B CA 1
ATOM 4331 C C . SER B 1 241 ? -1.991 23.292 5.9 1 84.33 241 SER B C 1
ATOM 4333 O O . SER B 1 241 ? -0.915 22.712 5.741 1 84.33 241 SER B O 1
ATOM 4335 N N . HIS B 1 242 ? -2.644 23.767 4.917 1 86.83 242 HIS B N 1
ATOM 4336 C CA . HIS B 1 242 ? -2.228 23.569 3.533 1 86.83 242 HIS B CA 1
ATOM 4337 C C . HIS B 1 242 ? -1.275 24.67 3.081 1 86.83 242 HIS B C 1
ATOM 4339 O O . HIS B 1 242 ? -0.479 24.469 2.161 1 86.83 242 HIS B O 1
ATOM 4345 N N . THR B 1 243 ? -1.387 25.791 3.732 1 90.88 243 THR B N 1
ATOM 4346 C CA . THR B 1 243 ? -0.584 26.929 3.299 1 90.88 243 THR B CA 1
ATOM 4347 C C . THR B 1 243 ? 0.693 27.037 4.129 1 90.88 243 THR B C 1
ATOM 4349 O O . THR B 1 243 ? 1.65 27.699 3.722 1 90.88 243 THR B O 1
ATOM 4352 N N . PHE B 1 244 ? 0.698 26.389 5.215 1 90.88 244 PHE B N 1
ATOM 4353 C CA . PHE B 1 244 ? 1.811 26.497 6.151 1 90.88 244 PHE B CA 1
ATOM 4354 C C . PHE B 1 244 ? 3.084 25.917 5.547 1 90.88 244 PHE B C 1
ATOM 4356 O O . PHE B 1 244 ? 3.051 24.864 4.908 1 90.88 244 PHE B O 1
ATOM 4363 N N . ARG B 1 245 ? 4.214 26.694 5.798 1 92.54 245 ARG B N 1
ATOM 4364 C CA . ARG B 1 245 ? 5.479 26.233 5.235 1 92.54 245 ARG B CA 1
ATOM 4365 C C . ARG B 1 245 ? 6.596 26.301 6.271 1 92.54 245 ARG B C 1
ATOM 4367 O O . ARG B 1 245 ? 7.777 26.229 5.924 1 92.54 245 ARG B O 1
ATOM 4374 N N . GLY B 1 246 ? 6.262 26.644 7.476 1 90.8 246 GLY B N 1
ATOM 4375 C CA . GLY B 1 246 ? 7.271 26.651 8.524 1 90.8 246 GLY B CA 1
ATOM 4376 C C . GLY B 1 246 ? 7.227 27.899 9.385 1 90.8 246 GLY B C 1
ATOM 4377 O O . GLY B 1 246 ? 6.597 28.893 9.016 1 90.8 246 GLY B O 1
ATOM 4378 N N . VAL B 1 247 ? 7.913 27.812 10.463 1 89.76 247 VAL B N 1
ATOM 4379 C CA . VAL B 1 247 ? 8.013 28.936 11.388 1 89.76 247 VAL B CA 1
ATOM 4380 C C . VAL B 1 247 ? 9.319 28.843 12.175 1 89.76 247 VAL B C 1
ATOM 4382 O O . VAL B 1 247 ? 9.809 27.745 12.449 1 89.76 247 VAL B O 1
ATOM 4385 N N . GLY B 1 248 ? 9.847 29.967 12.497 1 89.66 248 GLY B N 1
ATOM 4386 C CA . GLY B 1 248 ? 11.084 30.002 13.261 1 89.66 248 GLY B CA 1
ATOM 4387 C C . GLY B 1 248 ? 12.307 29.657 12.432 1 89.66 248 GLY B C 1
ATOM 4388 O O . GLY B 1 248 ? 12.509 30.216 11.352 1 89.66 248 GLY B O 1
ATOM 4389 N N . GLU B 1 249 ? 13.146 28.754 12.933 1 90.54 249 GLU B N 1
ATOM 4390 C CA . GLU B 1 249 ? 14.458 28.492 12.347 1 90.54 249 GLU B CA 1
ATOM 4391 C C . GLU B 1 249 ? 14.374 27.419 11.266 1 90.54 249 GLU B C 1
ATOM 4393 O O . GLU B 1 249 ? 15.373 27.112 10.611 1 90.54 249 GLU B O 1
ATOM 4398 N N . ILE B 1 250 ? 13.158 26.913 11.057 1 93.88 250 ILE B N 1
ATOM 4399 C CA . ILE B 1 250 ? 13.033 25.794 10.13 1 93.88 250 ILE B CA 1
ATOM 4400 C C . ILE B 1 250 ? 11.969 26.108 9.081 1 93.88 250 ILE B C 1
ATOM 4402 O O . ILE B 1 250 ? 10.903 26.636 9.408 1 93.88 250 ILE B O 1
ATOM 4406 N N . GLU B 1 251 ? 12.277 25.884 7.888 1 94.84 251 GLU B N 1
ATOM 4407 C CA . GLU B 1 251 ? 11.337 25.917 6.771 1 94.84 251 GLU B CA 1
ATOM 4408 C C . GLU B 1 251 ? 11.025 24.51 6.271 1 94.84 251 GLU B C 1
ATOM 4410 O O . GLU B 1 251 ? 11.901 23.643 6.252 1 94.84 251 GLU B O 1
ATOM 4415 N N . LEU B 1 252 ? 9.803 24.383 5.902 1 95.99 252 LEU B N 1
ATOM 4416 C CA . LEU B 1 252 ? 9.322 23.102 5.398 1 95.99 252 LEU B CA 1
ATOM 4417 C C . LEU B 1 252 ? 8.823 23.236 3.963 1 95.99 252 LEU B C 1
ATOM 4419 O O . LEU B 1 252 ? 7.616 23.326 3.727 1 95.99 252 LEU B O 1
ATOM 4423 N N . PRO B 1 253 ? 9.678 23.199 3.018 1 96.05 253 PRO B N 1
ATOM 4424 C CA . PRO B 1 253 ? 9.298 23.372 1.614 1 96.05 253 PRO B CA 1
ATOM 4425 C C . PRO B 1 253 ? 8.91 22.057 0.942 1 96.05 253 PRO B C 1
ATOM 4427 O O . PRO B 1 253 ? 8.929 21.002 1.582 1 96.05 253 PRO B O 1
ATOM 4430 N N . ALA B 1 254 ? 8.563 22.143 -0.309 1 96.89 254 ALA B N 1
ATOM 4431 C CA . ALA B 1 254 ? 8.254 20.982 -1.141 1 96.89 254 ALA B CA 1
ATOM 4432 C C . ALA B 1 254 ? 9.494 20.123 -1.367 1 96.89 254 ALA B C 1
ATOM 4434 O O . ALA B 1 254 ? 10.622 20.601 -1.225 1 96.89 254 ALA B O 1
ATOM 4435 N N . PRO B 1 255 ? 9.237 18.86 -1.695 1 97.94 255 PRO B N 1
ATOM 4436 C CA . PRO B 1 255 ? 10.379 17.972 -1.925 1 97.94 255 PRO B CA 1
ATOM 4437 C C . PRO B 1 255 ? 11.372 18.538 -2.938 1 97.94 255 PRO B C 1
ATOM 4439 O O . PRO B 1 255 ? 10.969 19.032 -3.994 1 97.94 255 PRO B O 1
ATOM 4442 N N . GLY B 1 256 ? 12.618 18.457 -2.58 1 98.07 256 GLY B N 1
ATOM 4443 C CA . GLY B 1 256 ? 13.674 18.877 -3.487 1 98.07 256 GLY B CA 1
ATOM 4444 C C . GLY B 1 256 ? 14.151 20.294 -3.233 1 98.07 256 GLY B C 1
ATOM 4445 O O . GLY B 1 256 ? 15.124 20.745 -3.841 1 98.07 256 GLY B O 1
ATOM 4446 N N . LEU B 1 257 ? 13.582 21.009 -2.347 1 97.45 257 LEU B N 1
ATOM 4447 C CA . LEU B 1 257 ? 13.918 22.411 -2.124 1 97.45 257 LEU B CA 1
ATOM 4448 C C . LEU B 1 257 ? 14.59 22.601 -0.768 1 97.45 257 LEU B C 1
ATOM 4450 O O . LEU B 1 257 ? 14.719 23.729 -0.287 1 97.45 257 LEU B O 1
ATOM 4454 N N . GLY B 1 258 ? 14.923 21.458 -0.11 1 97.4 258 GLY B N 1
ATOM 4455 C CA . GLY B 1 258 ? 15.568 21.529 1.191 1 97.4 258 GLY B CA 1
ATOM 4456 C C . GLY B 1 258 ? 16.78 20.623 1.306 1 97.4 258 GLY B C 1
ATOM 4457 O O . GLY B 1 258 ? 17.526 20.451 0.34 1 97.4 258 GLY B O 1
ATOM 4458 N N . SER B 1 259 ? 17.025 20.143 2.522 1 97.05 259 SER B N 1
ATOM 4459 C CA . SER B 1 259 ? 18.283 19.453 2.785 1 97.05 259 SER B CA 1
ATOM 4460 C C . SER B 1 259 ? 18.042 18.011 3.218 1 97.05 259 SER B C 1
ATOM 4462 O O . SER B 1 259 ? 18.982 17.301 3.584 1 97.05 259 SER B O 1
ATOM 4464 N N . LEU B 1 260 ? 16.834 17.598 3.197 1 98.41 260 LEU B N 1
ATOM 4465 C CA . LEU B 1 260 ? 16.526 16.254 3.673 1 98.41 260 LEU B CA 1
ATOM 4466 C C . LEU B 1 260 ? 17.335 15.209 2.913 1 98.41 260 LEU B C 1
ATOM 4468 O O . LEU B 1 260 ? 17.455 15.281 1.688 1 98.41 260 LEU B O 1
ATOM 4472 N N . ASN B 1 261 ? 17.939 14.281 3.573 1 98.63 261 ASN B N 1
ATOM 4473 C CA . ASN B 1 261 ? 18.568 13.127 2.941 1 98.63 261 ASN B CA 1
ATOM 4474 C C . ASN B 1 261 ? 17.529 12.133 2.429 1 98.63 261 ASN B C 1
ATOM 4476 O O . ASN B 1 261 ? 17.261 11.12 3.077 1 98.63 261 ASN B O 1
ATOM 4480 N N . TYR B 1 262 ? 17.077 12.367 1.261 1 98.51 262 TYR B N 1
ATOM 4481 C CA . TYR B 1 262 ? 16.002 11.571 0.679 1 98.51 262 TYR B CA 1
ATOM 4482 C C . TYR B 1 262 ? 16.459 10.139 0.427 1 98.51 262 TYR B C 1
ATOM 4484 O O . TYR B 1 262 ? 15.66 9.203 0.501 1 98.51 262 TYR B O 1
ATOM 4492 N N . ASP B 1 263 ? 17.716 9.987 0.091 1 98.49 263 ASP B N 1
ATOM 4493 C CA . ASP B 1 263 ? 18.209 8.639 -0.175 1 98.49 263 ASP B CA 1
ATOM 4494 C C . ASP B 1 263 ? 18.075 7.752 1.06 1 98.49 263 ASP B C 1
ATOM 4496 O O . ASP B 1 263 ? 17.497 6.665 0.991 1 98.49 263 ASP B O 1
ATOM 4500 N N . LEU B 1 264 ? 18.562 8.25 2.157 1 98.68 264 LEU B N 1
ATOM 4501 C CA . LEU B 1 264 ? 18.465 7.491 3.399 1 98.68 264 LEU B CA 1
ATOM 4502 C C . LEU B 1 264 ? 17.008 7.295 3.804 1 98.68 264 LEU B C 1
ATOM 4504 O O . LEU B 1 264 ? 16.613 6.199 4.209 1 98.68 264 LEU B O 1
ATOM 4508 N N . TYR B 1 265 ? 16.182 8.322 3.689 1 98.7 265 TYR B N 1
ATOM 4509 C CA . TYR B 1 265 ? 14.767 8.278 4.044 1 98.7 265 TYR B CA 1
ATOM 4510 C C . TYR B 1 265 ? 14.047 7.175 3.278 1 98.7 265 TYR B C 1
ATOM 4512 O O . TYR B 1 265 ? 13.394 6.319 3.878 1 98.7 265 TYR B O 1
ATOM 4520 N N . LEU B 1 266 ? 14.263 7.124 1.977 1 98.17 266 LEU B N 1
ATOM 4521 C CA . LEU B 1 266 ? 13.57 6.176 1.112 1 98.17 266 LEU B CA 1
ATOM 4522 C C . LEU B 1 266 ? 14.068 4.755 1.354 1 98.17 266 LEU B C 1
ATOM 4524 O O . LEU B 1 266 ? 13.279 3.807 1.354 1 98.17 266 LEU B O 1
ATOM 4528 N N . GLN B 1 267 ? 15.31 4.599 1.545 1 96.93 267 GLN B N 1
ATOM 4529 C CA . GLN B 1 267 ? 15.877 3.281 1.811 1 96.93 267 GLN B CA 1
ATOM 4530 C C . GLN B 1 267 ? 15.308 2.687 3.097 1 96.93 267 GLN B C 1
ATOM 4532 O O . GLN B 1 267 ? 14.875 1.533 3.115 1 96.93 267 GLN B O 1
ATOM 4537 N N . ARG B 1 268 ? 15.282 3.506 4.159 1 97.84 268 ARG B N 1
ATOM 4538 C CA . ARG B 1 268 ? 14.781 3.038 5.447 1 97.84 268 ARG B CA 1
ATOM 4539 C C . ARG B 1 268 ? 13.289 2.731 5.376 1 97.84 268 ARG B C 1
ATOM 4541 O O . ARG B 1 268 ? 12.831 1.724 5.92 1 97.84 268 ARG B O 1
ATOM 4548 N N . LEU B 1 269 ? 12.57 3.567 4.705 1 97.95 269 LEU B N 1
ATOM 4549 C CA . LEU B 1 269 ? 11.132 3.365 4.571 1 97.95 269 LEU B CA 1
ATOM 4550 C C . LEU B 1 269 ? 10.832 2.082 3.803 1 97.95 269 LEU B C 1
ATOM 4552 O O . LEU B 1 269 ? 9.953 1.311 4.194 1 97.95 269 LEU B O 1
ATOM 4556 N N . ALA B 1 270 ? 11.561 1.821 2.754 1 96.22 270 ALA B N 1
ATOM 4557 C CA . ALA B 1 270 ? 11.302 0.716 1.835 1 96.22 270 ALA B CA 1
ATOM 4558 C C . ALA B 1 270 ? 11.61 -0.627 2.491 1 96.22 270 ALA B C 1
ATOM 4560 O O . ALA B 1 270 ? 11.184 -1.676 2.003 1 96.22 270 ALA B O 1
ATOM 4561 N N . GLU B 1 271 ? 12.405 -0.606 3.555 1 94.54 271 GLU B N 1
ATOM 4562 C CA . GLU B 1 271 ? 12.767 -1.853 4.224 1 94.54 271 GLU B CA 1
ATOM 4563 C C . GLU B 1 271 ? 11.526 -2.609 4.69 1 94.54 271 GLU B C 1
ATOM 4565 O O . GLU B 1 271 ? 11.449 -3.831 4.549 1 94.54 271 GLU B O 1
ATOM 4570 N N . LYS B 1 272 ? 10.597 -1.851 5.138 1 94.56 272 LYS B N 1
ATOM 4571 C CA . LYS B 1 272 ? 9.429 -2.521 5.702 1 94.56 272 LYS B CA 1
ATOM 4572 C C . LYS B 1 272 ? 8.158 -2.138 4.949 1 94.56 272 LYS B C 1
ATOM 4574 O O . LYS B 1 272 ? 7.127 -2.799 5.085 1 94.56 272 LYS B O 1
ATOM 4579 N N . HIS B 1 273 ? 8.264 -1.137 4.151 1 96.3 273 HIS B N 1
ATOM 4580 C CA . HIS B 1 273 ? 7.068 -0.636 3.484 1 96.3 273 HIS B CA 1
ATOM 4581 C C . HIS B 1 273 ? 7.334 -0.367 2.006 1 96.3 273 HIS B C 1
ATOM 4583 O O . HIS B 1 273 ? 7.181 0.764 1.54 1 96.3 273 HIS B O 1
ATOM 4589 N N . PRO B 1 274 ? 7.607 -1.343 1.238 1 96.04 274 PRO B N 1
ATOM 4590 C CA . PRO B 1 274 ? 8.068 -1.141 -0.137 1 96.04 274 PRO B CA 1
ATOM 4591 C C . PRO B 1 274 ? 6.961 -0.645 -1.064 1 96.04 274 PRO B C 1
ATOM 4593 O O . PRO B 1 274 ? 7.244 -0.037 -2.1 1 96.04 274 PRO B O 1
ATOM 4596 N N . ASN B 1 275 ? 5.687 -0.839 -0.724 1 96.36 275 ASN B N 1
ATOM 4597 C CA . ASN B 1 275 ? 4.588 -0.436 -1.595 1 96.36 275 ASN B CA 1
ATOM 4598 C C . ASN B 1 275 ? 3.779 0.706 -0.985 1 96.36 275 ASN B C 1
ATOM 4600 O O . ASN B 1 275 ? 2.677 1.006 -1.446 1 96.36 275 ASN B O 1
ATOM 4604 N N . ILE B 1 276 ? 4.298 1.391 -0.013 1 96.99 276 ILE B N 1
ATOM 4605 C CA . ILE B 1 276 ? 3.56 2.399 0.74 1 96.99 276 ILE B CA 1
ATOM 4606 C C . ILE B 1 276 ? 3.281 3.607 -0.151 1 96.99 276 ILE B C 1
ATOM 4608 O O . ILE B 1 276 ? 4.104 3.966 -0.997 1 96.99 276 ILE B O 1
ATOM 4612 N N . PRO B 1 277 ? 2.077 4.274 -0.004 1 97.07 277 PRO B N 1
ATOM 4613 C CA . PRO B 1 277 ? 1.856 5.557 -0.676 1 97.07 277 PRO B CA 1
ATOM 4614 C C . PRO B 1 277 ? 2.781 6.658 -0.163 1 97.07 277 PRO B C 1
ATOM 4616 O O . PRO B 1 277 ? 2.963 6.802 1.048 1 97.07 277 PRO B O 1
ATOM 4619 N N . MET B 1 278 ? 3.389 7.324 -1.056 1 98.02 278 MET B N 1
ATOM 4620 C CA . MET B 1 278 ? 4.223 8.49 -0.777 1 98.02 278 MET B CA 1
ATOM 4621 C C . MET B 1 278 ? 3.537 9.772 -1.238 1 98.02 278 MET B C 1
ATOM 4623 O O . MET B 1 278 ? 3.443 10.033 -2.439 1 98.02 278 MET B O 1
ATOM 4627 N N . ILE B 1 279 ? 3.144 10.615 -0.317 1 98.6 279 ILE B N 1
ATOM 4628 C CA . ILE B 1 279 ? 2.29 11.758 -0.62 1 98.6 279 ILE B CA 1
ATOM 4629 C C . ILE B 1 279 ? 3.126 13.036 -0.635 1 98.6 279 ILE B C 1
ATOM 4631 O O . ILE B 1 279 ? 3.731 13.401 0.375 1 98.6 279 ILE B O 1
ATOM 4635 N N . ILE B 1 280 ? 3.127 13.721 -1.737 1 98.42 280 ILE B N 1
ATOM 4636 C CA . ILE B 1 280 ? 3.82 14.997 -1.87 1 98.42 280 ILE B CA 1
ATOM 4637 C C . ILE B 1 280 ? 3.027 16.091 -1.157 1 98.42 280 ILE B C 1
ATOM 4639 O O . ILE B 1 280 ? 1.806 16.179 -1.306 1 98.42 280 ILE B O 1
ATOM 4643 N N . GLU B 1 281 ? 3.777 16.824 -0.418 1 96.39 281 GLU B N 1
ATOM 4644 C CA . GLU B 1 281 ? 3.145 17.888 0.357 1 96.39 281 GLU B CA 1
ATOM 4645 C C . GLU B 1 281 ? 3.956 19.179 0.285 1 96.39 281 GLU B C 1
ATOM 4647 O O . GLU B 1 281 ? 5.12 19.166 -0.119 1 96.39 281 GLU B O 1
ATOM 4652 N N . HIS B 1 282 ? 3.241 20.301 0.658 1 95.01 282 HIS B N 1
ATOM 4653 C CA . HIS B 1 282 ? 3.815 21.625 0.868 1 95.01 282 HIS B CA 1
ATOM 4654 C C . HIS B 1 282 ? 4.286 22.236 -0.448 1 95.01 282 HIS B C 1
ATOM 4656 O O . HIS B 1 282 ? 5.423 22.701 -0.55 1 95.01 282 HIS B O 1
ATOM 4662 N N . LEU B 1 283 ? 3.353 22.295 -1.357 1 94.37 283 LEU B N 1
ATOM 4663 C CA . LEU B 1 283 ? 3.648 22.928 -2.637 1 94.37 283 LEU B CA 1
ATOM 4664 C C . LEU B 1 283 ? 2.417 23.64 -3.188 1 94.37 283 LEU B C 1
ATOM 4666 O O . LEU B 1 283 ? 1.321 23.507 -2.64 1 94.37 283 LEU B O 1
ATOM 4670 N N . SER B 1 284 ? 2.678 24.481 -4.15 1 94.03 284 SER B N 1
ATOM 4671 C CA . SER B 1 284 ? 1.604 25.042 -4.962 1 94.03 284 SER B CA 1
ATOM 4672 C C . SER B 1 284 ? 1.394 24.232 -6.237 1 94.03 284 SER B C 1
ATOM 4674 O O . SER B 1 284 ? 2.258 23.444 -6.627 1 94.03 284 SER B O 1
ATOM 4676 N N . GLU B 1 285 ? 0.258 24.444 -6.772 1 94.68 285 GLU B N 1
ATOM 4677 C CA . GLU B 1 285 ? -0.09 23.649 -7.946 1 94.68 285 GLU B CA 1
ATOM 4678 C C . GLU B 1 285 ? 0.962 23.795 -9.042 1 94.68 285 GLU B C 1
ATOM 4680 O O . GLU B 1 285 ? 1.301 22.821 -9.717 1 94.68 285 GLU B O 1
ATOM 4685 N N . ASP B 1 286 ? 1.496 25.006 -9.211 1 95.56 286 ASP B N 1
ATOM 4686 C CA . ASP B 1 286 ? 2.443 25.269 -10.29 1 95.56 286 ASP B CA 1
ATOM 4687 C C . ASP B 1 286 ? 3.771 24.559 -10.04 1 95.56 286 ASP B C 1
ATOM 4689 O O . ASP B 1 286 ? 4.575 24.393 -10.96 1 95.56 286 ASP B O 1
ATOM 4693 N N . ASP B 1 287 ? 3.992 24.115 -8.849 1 96.89 287 ASP B N 1
ATOM 4694 C CA . ASP B 1 287 ? 5.249 23.466 -8.49 1 96.89 287 ASP B CA 1
ATOM 4695 C C . ASP B 1 287 ? 5.122 21.946 -8.558 1 96.89 287 ASP B C 1
ATOM 4697 O O . ASP B 1 287 ? 6.096 21.225 -8.333 1 96.89 287 ASP B O 1
ATOM 4701 N N . VAL B 1 288 ? 3.932 21.412 -8.852 1 97.69 288 VAL B N 1
ATOM 4702 C CA . VAL B 1 288 ? 3.644 19.983 -8.779 1 97.69 288 VAL B CA 1
ATOM 4703 C C . VAL B 1 288 ? 4.519 19.228 -9.777 1 97.69 288 VAL B C 1
ATOM 4705 O O . VAL B 1 288 ? 5.154 18.231 -9.426 1 97.69 288 VAL B O 1
ATOM 4708 N N . PRO B 1 289 ? 4.69 19.724 -11.032 1 97.59 289 PRO B N 1
ATOM 4709 C CA . PRO B 1 289 ? 5.529 18.969 -11.965 1 97.59 289 PRO B CA 1
ATOM 4710 C C . PRO B 1 289 ? 6.975 18.847 -11.492 1 97.59 289 PRO B C 1
ATOM 4712 O O . PRO B 1 289 ? 7.576 17.775 -11.6 1 97.59 289 PRO B O 1
ATOM 4715 N N . ARG B 1 290 ? 7.505 19.885 -10.931 1 98.06 290 ARG B N 1
ATOM 4716 C CA . ARG B 1 290 ? 8.874 19.853 -10.426 1 98.06 290 ARG B CA 1
ATOM 4717 C C . ARG B 1 290 ? 9.009 18.866 -9.271 1 98.06 290 ARG B C 1
ATOM 4719 O O . ARG B 1 290 ? 9.947 18.068 -9.235 1 98.06 290 ARG B O 1
ATOM 4726 N N . ALA B 1 291 ? 8.147 18.992 -8.331 1 98.25 291 ALA B N 1
ATOM 4727 C CA . ALA B 1 291 ? 8.185 18.14 -7.145 1 98.25 291 ALA B CA 1
ATOM 4728 C C . ALA B 1 291 ? 8.04 16.669 -7.522 1 98.25 291 ALA B C 1
ATOM 4730 O O . ALA B 1 291 ? 8.733 15.809 -6.973 1 98.25 291 ALA B O 1
ATOM 4731 N N . LYS B 1 292 ? 7.129 16.413 -8.419 1 97.95 292 LYS B N 1
ATOM 4732 C CA . LYS B 1 292 ? 6.926 15.04 -8.873 1 97.95 292 LYS B CA 1
ATOM 4733 C C . LYS B 1 292 ? 8.17 14.504 -9.575 1 97.95 292 LYS B C 1
ATOM 4735 O O . LYS B 1 292 ? 8.562 13.354 -9.364 1 97.95 292 LYS B O 1
ATOM 4740 N N . LYS B 1 293 ? 8.754 15.303 -10.422 1 97.49 293 LYS B N 1
ATOM 4741 C CA . LYS B 1 293 ? 9.983 14.906 -11.104 1 97.49 293 LYS B CA 1
ATOM 4742 C C . LYS B 1 293 ? 11.094 14.602 -10.103 1 97.49 293 LYS B C 1
ATOM 4744 O O . LYS B 1 293 ? 11.833 13.629 -10.263 1 97.49 293 LYS B O 1
ATOM 4749 N N . PHE B 1 294 ? 11.21 15.428 -9.117 1 98.48 294 PHE B N 1
ATOM 4750 C CA . PHE B 1 294 ? 12.213 15.207 -8.082 1 98.48 294 PHE B CA 1
ATOM 4751 C C . PHE B 1 294 ? 11.979 13.877 -7.376 1 98.48 294 PHE B C 1
ATOM 4753 O O . PHE B 1 294 ? 12.898 13.066 -7.248 1 98.48 294 PHE B O 1
ATOM 4760 N N . LEU B 1 295 ? 10.751 13.646 -6.935 1 98.16 295 LEU B N 1
ATOM 4761 C CA . LEU B 1 295 ? 10.443 12.419 -6.209 1 98.16 295 LEU B CA 1
ATOM 4762 C C . LEU B 1 295 ? 10.679 11.195 -7.086 1 98.16 295 LEU B C 1
ATOM 4764 O O . LEU B 1 295 ? 11.313 10.229 -6.655 1 98.16 295 LEU B O 1
ATOM 4768 N N . ASP B 1 296 ? 10.201 11.251 -8.307 1 96.51 296 ASP B N 1
ATOM 4769 C CA . ASP B 1 296 ? 10.404 10.139 -9.231 1 96.51 296 ASP B CA 1
ATOM 4770 C C . ASP B 1 296 ? 11.891 9.858 -9.433 1 96.51 296 ASP B C 1
ATOM 4772 O O . ASP B 1 296 ? 12.304 8.699 -9.508 1 96.51 296 ASP B O 1
ATOM 4776 N N . GLY B 1 297 ? 12.639 10.94 -9.56 1 97.03 297 GLY B N 1
ATOM 4777 C CA . GLY B 1 297 ? 14.079 10.784 -9.684 1 97.03 297 GLY B CA 1
ATOM 4778 C C . GLY B 1 297 ? 14.709 10.091 -8.491 1 97.03 297 GLY B C 1
ATOM 4779 O O . GLY B 1 297 ? 15.567 9.22 -8.654 1 97.03 297 GLY B O 1
ATOM 4780 N N . LYS B 1 298 ? 14.302 10.473 -7.315 1 97.81 298 LYS B N 1
ATOM 4781 C CA . LYS B 1 298 ? 14.829 9.862 -6.098 1 97.81 298 LYS B CA 1
ATOM 4782 C C . LYS B 1 298 ? 14.399 8.402 -5.985 1 97.81 298 LYS B C 1
ATOM 4784 O O . LYS B 1 298 ? 15.19 7.545 -5.587 1 97.81 298 LYS B O 1
ATOM 4789 N N . LEU B 1 299 ? 13.184 8.127 -6.322 1 96.6 299 LEU B N 1
ATOM 4790 C CA . LEU B 1 299 ? 12.708 6.748 -6.314 1 96.6 299 LEU B CA 1
ATOM 4791 C C . LEU B 1 299 ? 13.494 5.896 -7.305 1 96.6 299 LEU B C 1
ATOM 4793 O O . LEU B 1 299 ? 13.947 4.801 -6.965 1 96.6 299 LEU B O 1
ATOM 4797 N N . ARG B 1 300 ? 13.731 6.449 -8.428 1 94.45 300 ARG B N 1
ATOM 4798 C CA . ARG B 1 300 ? 14.519 5.758 -9.443 1 94.45 300 ARG B CA 1
ATOM 4799 C C . ARG B 1 300 ? 15.936 5.487 -8.946 1 94.45 300 ARG B C 1
ATOM 4801 O O . ARG B 1 300 ? 16.446 4.374 -9.084 1 94.45 300 ARG B O 1
ATOM 4808 N N . ALA B 1 301 ? 16.495 6.468 -8.409 1 95.77 301 ALA B N 1
ATOM 4809 C CA . ALA B 1 301 ? 17.879 6.373 -7.952 1 95.77 301 ALA B CA 1
ATOM 4810 C C . ALA B 1 301 ? 18.025 5.317 -6.861 1 95.77 301 ALA B C 1
ATOM 4812 O O . ALA B 1 301 ? 19.089 4.712 -6.712 1 95.77 301 ALA B O 1
ATOM 4813 N N . ASN B 1 302 ? 16.979 5.102 -6.141 1 95.3 302 ASN B N 1
ATOM 4814 C CA . ASN B 1 302 ? 17.044 4.154 -5.034 1 95.3 302 ASN B CA 1
ATOM 4815 C C . ASN B 1 302 ? 16.39 2.824 -5.396 1 95.3 302 ASN B C 1
ATOM 4817 O O . ASN B 1 302 ? 16.21 1.961 -4.534 1 95.3 302 ASN B O 1
ATOM 4821 N N . GLY B 1 303 ? 15.95 2.626 -6.659 1 93.81 303 GLY B N 1
ATOM 4822 C CA . GLY B 1 303 ? 15.365 1.377 -7.12 1 93.81 303 GLY B CA 1
ATOM 4823 C C . GLY B 1 303 ? 13.966 1.14 -6.585 1 93.81 303 GLY B C 1
ATOM 4824 O O . GLY B 1 303 ? 13.579 -0.002 -6.329 1 93.81 303 GLY B O 1
ATOM 4825 N N . LEU B 1 304 ? 13.229 2.217 -6.424 1 93.38 304 LEU B N 1
ATOM 4826 C CA . LEU B 1 304 ? 11.917 2.141 -5.791 1 93.38 304 LEU B CA 1
ATOM 4827 C C . LEU B 1 304 ? 10.83 2.65 -6.732 1 93.38 304 LEU B C 1
ATOM 4829 O O . LEU B 1 304 ? 11.012 3.665 -7.407 1 93.38 304 LEU B O 1
#

Solvent-accessible surface area (backbone atoms only — not comparable to full-atom values): 30324 Å² total; per-residue (Å²): 20,46,37,50,23,32,49,46,66,38,39,77,33,36,65,68,58,35,44,50,53,48,41,72,71,57,38,45,28,26,37,37,47,73,63,37,77,76,52,73,52,51,81,91,45,70,44,69,67,58,29,38,52,55,28,49,52,24,47,75,58,47,27,29,30,59,26,35,60,44,74,48,41,58,43,32,70,51,61,68,59,18,50,53,49,42,49,40,38,49,53,49,37,62,42,23,44,46,40,17,15,36,35,31,34,29,42,52,16,15,55,30,87,89,35,69,72,39,64,34,78,56,20,76,34,70,65,41,40,51,54,45,48,53,50,49,44,52,46,17,48,54,11,43,77,51,70,19,28,32,22,46,31,59,31,50,38,21,43,39,18,40,65,67,45,46,52,50,47,48,67,73,48,73,46,92,11,47,37,24,36,42,50,82,48,29,61,51,46,82,90,42,52,87,44,44,69,61,51,53,50,50,45,53,76,73,43,51,90,40,53,74,40,35,48,37,55,14,26,35,74,35,70,88,66,43,58,76,39,67,53,82,49,83,43,96,81,54,57,64,82,64,24,44,30,36,48,40,58,35,30,34,39,26,39,82,71,45,65,62,61,58,67,61,52,52,53,61,46,39,73,81,40,41,61,39,52,35,27,41,41,46,58,33,59,88,45,44,67,58,33,51,51,44,49,52,49,54,28,53,75,68,39,58,20,47,38,51,23,32,49,46,66,38,39,77,33,35,64,66,57,35,43,51,52,46,40,74,69,56,39,46,30,26,38,39,45,70,64,39,77,76,52,73,52,53,81,92,45,71,43,68,67,58,30,38,52,54,28,49,51,24,47,75,56,48,28,28,30,59,26,35,59,43,73,49,41,59,45,32,70,52,62,68,60,18,50,53,47,42,49,39,39,50,50,48,35,65,41,22,44,46,39,16,14,36,36,32,33,29,40,52,16,16,54,30,86,89,36,69,72,40,64,33,77,57,20,76,33,69,66,41,40,51,54,44,48,54,50,49,45,51,46,16,50,54,11,43,77,50,71,19,28,30,20,48,31,59,30,50,37,22,44,41,19,40,66,68,46,46,53,51,47,49,67,71,48,74,45,91,11,48,37,24,35,43,50,83,49,28,62,53,46,81,91,42,52,88,44,43,69,60,50,54,51,51,43,52,76,74,43,53,91,41,53,72,40,36,49,38,53,14,26,35,74,34,71,88,66,43,57,77,38,66,52,83,46,81,44,95,80,55,58,62,82,65,23,46,28,36,46,38,60,36,29,32,39,26,40,82,71,45,65,63,62,58,69,62,51,51,54,62,48,39,72,82,40,42,60,39,50,36,26,42,42,44,55,34,58,89,46,45,67,59,32,51,51,43,50,52,50,51,28,55,75,69,38,60

Nearest PDB structures (foldseek):
  3cqj-assembly1_B  TM=7.785E-01  e=2.933E-13  Escherichia coli
  3cqi-assembly1_B  TM=7.505E-01  e=2.595E-13  Escherichia coli
  3cqk-assembly1_B  TM=7.701E-01  e=1.444E-12  Escherichia coli
  5tnv-assembly1_A  TM=6.943E-01  e=3.525E-13  Mycolicibacterium smegmatis MC2 155
  3dx5-assembly1_A  TM=7.151E-01  e=1.201E-12  Bacillus anthracis

Radius of gyration: 24.6 Å; Cα contacts (8 Å, |Δi|>4): 1307; chains: 2; bounding box: 47×74×60 Å

InterPro domains:
  IPR013022 Xylose isomerase-like, TIM barrel domain [PF01261] (21-283)
  IPR036237 Xylose isomerase-like superfamily [SSF51658] (8-295)
  IPR050312 IolE/XylA/MocC-like [PTHR12110] (2-287)

Sequence (608 aa):
MMQAGIFTGYFPYGLEETAKKIRGLGFNTVQLDLHFKDIDLSAGQITKDKAKKVRDTFRDHNLPVCCVSGYTNIIHPDKAEREKRVGYLKEIIRNARHFGSPYVISETGTYNTESDWVHHPKNKTEEGFEECRKVIADLAQTAYDHGAVFLLETYVNNVVGSVEETVKMFAQVDHPGLGLLMDPTNYFETHNIDRMDQILNQVFDTLTDKIKIAHAKDVKRSGDDKSEKHADIGDADAMESHTFRGVGEIELPAPGLGSLNYDLYLQRLAEKHPNIPMIIEHLSEDDVPRAKKFLDGKLRANGLMMQAGIFTGYFPYGLEETAKKIRGLGFNTVQLDLHFKDIDLSAGQITKDKAKKVRDTFRDHNLPVCCVSGYTNIIHPDKAEREKRVGYLKEIIRNARHFGSPYVISETGTYNTESDWVHHPKNKTEEGFEECRKVIADLAQTAYDHGAVFLLETYVNNVVGSVEETVKMFAQVDHPGLGLLMDPTNYFETHNIDRMDQILNQVFDTLTDKIKIAHAKDVKRSGDDKSEKHADIGDADAMESHTFRGVGEIELPAPGLGSLNYDLYLQRLAEKHPNIPMIIEHLSEDDVPRAKKFLDGKLRANGL

Foldseek 3Di:
DAFEEAELLLPAEALLVSLVLRVVLPGQEYAYEPHYPPADPFAPRDDLVSLLVSQVSNVVSNYHYAEYELEDACPAPPPVVNCVSLNRQLVCCLCGVSNPYQEYEYENFEPDNVDRQAADPLLADPVVLVSSLVSLLVSLVSSVVRVHAYAYEEACRGSRQALVSVLVSCVVSVGPNYAHEDELARHDDPVCVVVSLVRLVSNLVRHLVRHQAYEQKAKAFDDPDQAFFFADSPDPPRDRVQGTQHGGGMGIAWHPPHDHPLLSNLVSNCVVPVHHHYYTGHDHPVCVSVSVVRVVVSCVVNVD/DAFEEAELLLPAEALLVSLVVRVVLPGQEYAYEPHYPPADPFAPRDDLVSLLVSQVSNVVSNYHYAEYELEDACPAPPPVVNCVSLNRQLVCCLCGVSNPYQEYEYENFEPDNVDRQAADPLLADPVVLVSSLVSLLVSLVSSVVRVHAYAYEEACRGSRQALVSVLVSCVVSVGPNYAHEDELARHDDPVCVVVSLVRLVSNLVRHLVRHQAYEQKAKAFDDPDQAFFFADSPDPPRDRVQGTQHGGGMGIAWHPPHDHPLLSNLVSNCVVPVHHHYYTGHDHPVCVSVSVVRVVVSCVVNVD

pLDDT: mean 96.39, std 3.05, range [83.82, 98.89]

Organism: Mesorhizobium plurifarium (NCBI:txid69974)

Secondary structure (DSSP, 8-state):
-PEEEEEGGG--S-HHHHHHHHHHTT--EEEEPS-BTTB--STT---HHHHHHHHHHHHHTT--EEEEEEEEETT-SSHHHHHHHHHHHHHHHHHGGGGT-SEEEEE---S-SS-SSS--GGGGSHHHHHHHHHHHHHHHHHHHHTT-EEEEEP-TTSSS-SHHHHHHHHHHS--TTEEEEE-GGGG--TTTGGGHHHHHHHHHHHHGGGEEEEEE---EE--S--S-EE---S-TT--HHHHEEEETTEE--STTSS---HHHHHHHHHHH-TT-EEEE-S--GGGHHHHHHHHHHHHHHTT-/-PEEEEEGGG--S-HHHHHHHHHHTT--EEEEPS-BTTB--STT---HHHHHHHHHHHHHTT--EEEEEEEEETT-SSHHHHHHHHHHHHHHHHHGGGGT-SEEEEE---S-SS-SSS--GGGGSHHHHHHHHHHHHHHHHHHHHTT-EEEEEP-TTSSS-SHHHHHHHHHHS--TTEEEEE-GGGG--TTTGGGHHHHHHHHHHHHGGGEEEEEE---EE--S--S-EE---S-TT--HHHHEEEETTEE--STTSS---HHHHHHHHHHH-TT-EEEE-S--GGGHHHHHHHHHHHHHHTT-